Protein AF-0000000083400852 (afdb_homodimer)

Organism: Coprinellus micaceus (NCBI:txid71717)

Radius of gyration: 24.26 Å; Cα contacts (8 Å, |Δi|>4): 1581; chains: 2; bounding box: 55×66×62 Å

InterPro domains:
  IPR039254 Protein Rds1 [PTHR38705] (1-214)

Structure (mmCIF, N/CA/C/O backbone):
data_AF-0000000083400852-model_v1
#
loop_
_entity.id
_entity.type
_entity.pdbx_description
1 polymer 'Rds1 protein'
#
loop_
_atom_site.group_PDB
_atom_site.id
_atom_site.type_symbol
_atom_site.label_atom_id
_atom_site.label_alt_id
_atom_site.label_comp_id
_atom_site.label_asym_id
_atom_site.label_entity_id
_atom_site.label_seq_id
_atom_site.pdbx_PDB_ins_code
_atom_site.Cartn_x
_atom_site.Cartn_y
_atom_site.Cartn_z
_atom_site.occupancy
_atom_site.B_iso_or_equiv
_atom_site.auth_seq_id
_atom_site.auth_comp_id
_atom_site.auth_asym_id
_atom_site.auth_atom_id
_atom_site.pdbx_PDB_model_num
ATOM 1 N N . MET A 1 1 ? -23.281 14.523 10.625 1 62.12 1 MET A N 1
ATOM 2 C CA . MET A 1 1 ? -22.406 15.625 11.023 1 62.12 1 MET A CA 1
ATOM 3 C C . MET A 1 1 ? -22.344 16.688 9.938 1 62.12 1 MET A C 1
ATOM 5 O O . MET A 1 1 ? -22.406 16.375 8.75 1 62.12 1 MET A O 1
ATOM 9 N N . PRO A 1 2 ? -22.469 17.953 10.273 1 73.5 2 PRO A N 1
ATOM 10 C CA . PRO A 1 2 ? -22.688 18.984 9.258 1 73.5 2 PRO A CA 1
ATOM 11 C C . PRO A 1 2 ? -21.656 18.922 8.125 1 73.5 2 PRO A C 1
ATOM 13 O O . PRO A 1 2 ? -21.922 19.406 7.02 1 73.5 2 PRO A O 1
ATOM 16 N N . TYR A 1 3 ? -20.641 18.281 8.211 1 89.25 3 TYR A N 1
ATOM 17 C CA . TYR A 1 3 ? -19.609 18.281 7.168 1 89.25 3 TYR A CA 1
ATOM 18 C C . TYR A 1 3 ? -19.422 16.891 6.598 1 89.25 3 TYR A C 1
ATOM 20 O O . TYR A 1 3 ? -18.359 16.578 6.051 1 89.25 3 TYR A O 1
ATOM 28 N N . THR A 1 4 ? -20.422 16.047 6.719 1 90.31 4 THR A N 1
ATOM 29 C CA . THR A 1 4 ? -20.344 14.711 6.129 1 90.31 4 THR A CA 1
ATOM 30 C C . THR A 1 4 ? -21.391 14.531 5.039 1 90.31 4 THR A C 1
ATOM 32 O O . THR A 1 4 ? -22.578 14.43 5.332 1 90.31 4 THR A O 1
ATOM 35 N N . PRO A 1 5 ? -20.938 14.516 3.816 1 96 5 PRO A N 1
ATOM 36 C CA . PRO A 1 5 ? -21.875 14.297 2.711 1 96 5 PRO A CA 1
ATOM 37 C C . PRO A 1 5 ? -22.703 13.023 2.873 1 96 5 PRO A C 1
ATOM 39 O O . PRO A 1 5 ? -22.281 12.102 3.576 1 96 5 PRO A O 1
ATOM 42 N N . SER A 1 6 ? -23.938 12.977 2.201 1 96.56 6 SER A N 1
ATOM 43 C CA . SER A 1 6 ? -24.844 11.844 2.338 1 96.56 6 SER A CA 1
ATOM 44 C C . SER A 1 6 ? -24.266 10.594 1.684 1 96.56 6 SER A C 1
ATOM 46 O O . SER A 1 6 ? -23.609 10.672 0.642 1 96.56 6 SER A O 1
ATOM 48 N N . GLY A 1 7 ? -24.578 9.477 2.297 1 96.88 7 GLY A N 1
ATOM 49 C CA . GLY A 1 7 ? -24.078 8.188 1.854 1 96.88 7 GLY A CA 1
ATOM 50 C C . GLY A 1 7 ? -22.984 7.629 2.746 1 96.88 7 GLY A C 1
ATOM 51 O O . GLY A 1 7 ? -22.984 7.863 3.957 1 96.88 7 GLY A O 1
ATOM 52 N N . GLY A 1 8 ? -22.141 6.758 2.197 1 96.06 8 GLY A N 1
ATOM 53 C CA . GLY A 1 8 ? -21.078 6.141 2.971 1 96.06 8 GLY A CA 1
ATOM 54 C C . GLY A 1 8 ? -21.531 4.914 3.742 1 96.06 8 GLY A C 1
ATOM 55 O O . GLY A 1 8 ? -22.594 4.926 4.363 1 96.06 8 GLY A O 1
ATOM 56 N N . LEU A 1 9 ? -20.75 3.902 3.723 1 94.88 9 LEU A N 1
ATOM 57 C CA . LEU A 1 9 ? -21.016 2.67 4.453 1 94.88 9 LEU A CA 1
ATOM 58 C C . LEU A 1 9 ? -20.453 2.736 5.867 1 94.88 9 LEU A C 1
ATOM 60 O O . LEU A 1 9 ? -19.297 3.109 6.055 1 94.88 9 LEU A O 1
ATOM 64 N N . GLY A 1 10 ? -21.25 2.422 6.891 1 91.31 10 GLY A N 1
ATOM 65 C CA . GLY A 1 10 ? -20.781 2.289 8.258 1 91.31 10 GLY A CA 1
ATOM 66 C C . GLY A 1 10 ? -20.438 3.617 8.906 1 91.31 10 GLY A C 1
ATOM 67 O O . GLY A 1 10 ? -19.609 3.676 9.812 1 91.31 10 GLY A O 1
ATOM 68 N N . VAL A 1 11 ? -21.047 4.664 8.477 1 89.44 11 VAL A N 1
ATOM 69 C CA . VAL A 1 11 ? -20.688 5.977 9.008 1 89.44 11 VAL A CA 1
ATOM 70 C C . VAL A 1 11 ? -21.75 6.43 10.008 1 89.44 11 VAL A C 1
ATOM 72 O O . VAL A 1 11 ? -21.797 7.605 10.383 1 89.44 11 VAL A O 1
ATOM 75 N N . ASN A 1 12 ? -22.734 5.512 10.477 1 84.06 12 ASN A N 1
ATOM 76 C CA . ASN A 1 12 ? -23.859 5.879 11.336 1 84.06 12 ASN A CA 1
ATOM 77 C C . ASN A 1 12 ? -23.547 5.602 12.805 1 84.06 12 ASN A C 1
ATOM 79 O O . ASN A 1 12 ? -24.453 5.449 13.617 1 84.06 12 ASN A O 1
ATOM 83 N N . ASN A 1 13 ? -22.375 5.48 13.242 1 80.44 13 ASN A N 1
ATOM 84 C CA . ASN A 1 13 ? -21.906 5.371 14.625 1 80.44 13 ASN A CA 1
ATOM 85 C C . ASN A 1 13 ? -22.219 3.994 15.211 1 80.44 13 ASN A C 1
ATOM 87 O O . ASN A 1 13 ? -22.094 3.787 16.422 1 80.44 13 ASN A O 1
ATOM 91 N N . THR A 1 14 ? -22.766 3.105 14.398 1 86.94 14 THR A N 1
ATOM 92 C CA . THR A 1 14 ? -22.875 1.734 14.883 1 86.94 14 THR A CA 1
ATOM 93 C C . THR A 1 14 ? -21.5 1.152 15.18 1 86.94 14 THR A C 1
ATOM 95 O O . THR A 1 14 ? -20.594 1.237 14.344 1 86.94 14 THR A O 1
ATOM 98 N N . PRO A 1 15 ? -21.359 0.653 16.359 1 91.75 15 PRO A N 1
ATOM 99 C CA . PRO A 1 15 ? -20.047 0.092 16.688 1 91.75 15 PRO A CA 1
ATOM 100 C C . PRO A 1 15 ? -19.609 -0.997 15.703 1 91.75 15 PRO A C 1
ATOM 102 O O . PRO A 1 15 ? -20.375 -1.935 15.445 1 91.75 15 PRO A O 1
ATOM 105 N N . PRO A 1 16 ? -18.484 -0.812 15.25 1 95.25 16 PRO A N 1
ATOM 106 C CA . PRO A 1 16 ? -18.062 -1.804 14.266 1 95.25 16 PRO A CA 1
ATOM 107 C C . PRO A 1 16 ? -17.75 -3.166 14.883 1 95.25 16 PRO A C 1
ATOM 109 O O . PRO A 1 16 ? -17.297 -3.236 16.031 1 95.25 16 PRO A O 1
ATOM 112 N N . GLN A 1 17 ? -18.031 -4.184 14.172 1 95.62 17 GLN A N 1
ATOM 113 C CA . GLN A 1 17 ? -17.594 -5.543 14.477 1 95.62 17 GLN A CA 1
ATOM 114 C C . GLN A 1 17 ? -16.531 -6.012 13.492 1 95.62 17 GLN A C 1
ATOM 116 O O . GLN A 1 17 ? -16.766 -6.047 12.281 1 95.62 17 GLN A O 1
ATOM 121 N N . TYR A 1 18 ? -15.414 -6.383 14.062 1 97.75 18 TYR A N 1
ATOM 122 C CA . TYR A 1 18 ? -14.297 -6.793 13.227 1 97.75 18 TYR A CA 1
ATOM 123 C C . TYR A 1 18 ? -14.234 -8.312 13.102 1 97.75 18 TYR A C 1
ATOM 125 O O . TYR A 1 18 ? -13.266 -8.938 13.547 1 97.75 18 TYR A O 1
ATOM 133 N N . ILE A 1 19 ? -15.273 -8.875 12.562 1 98.62 19 ILE A N 1
ATOM 134 C CA . ILE A 1 19 ? -15.406 -10.32 12.398 1 98.62 19 ILE A CA 1
ATOM 135 C C . ILE A 1 19 ? -15.906 -10.633 10.984 1 98.62 19 ILE A C 1
ATOM 137 O O . ILE A 1 19 ? -16.453 -9.758 10.312 1 98.62 19 ILE A O 1
ATOM 141 N N . PRO A 1 20 ? -15.656 -11.906 10.523 1 98.69 20 PRO A N 1
ATOM 142 C CA . PRO A 1 20 ? -16.297 -12.289 9.266 1 98.69 20 PRO A CA 1
ATOM 143 C C . PRO A 1 20 ? -17.828 -12.281 9.359 1 98.69 20 PRO A C 1
ATOM 145 O O . PRO A 1 20 ? -18.391 -12.734 10.359 1 98.69 20 PRO A O 1
ATOM 148 N N . LEU A 1 21 ? -18.5 -11.805 8.336 1 98.5 21 LEU A N 1
ATOM 149 C CA . LEU A 1 21 ? -19.953 -11.727 8.328 1 98.5 21 LEU A CA 1
ATOM 150 C C . LEU A 1 21 ? -20.547 -12.75 7.359 1 98.5 21 LEU A C 1
ATOM 152 O O . LEU A 1 21 ? -21.766 -12.844 7.211 1 98.5 21 LEU A O 1
ATOM 156 N N . SER A 1 22 ? -19.719 -13.508 6.641 1 98.56 22 SER A N 1
ATOM 157 C CA . SER A 1 22 ? -20.125 -14.531 5.688 1 98.56 22 SER A CA 1
ATOM 158 C C . SER A 1 22 ? -19.047 -15.602 5.531 1 98.56 22 SER A C 1
ATOM 160 O O . SER A 1 22 ? -17.938 -15.453 6.051 1 98.56 22 SER A O 1
ATOM 162 N N . ASP A 1 23 ? -19.359 -16.672 4.859 1 98.25 23 ASP A N 1
ATOM 163 C CA . ASP A 1 23 ? -18.359 -17.688 4.523 1 98.25 23 ASP A CA 1
ATOM 164 C C . ASP A 1 23 ? -17.297 -17.125 3.58 1 98.25 23 ASP A C 1
ATOM 166 O O . ASP A 1 23 ? -16.125 -17.516 3.65 1 98.25 23 ASP A O 1
ATOM 170 N N . PHE A 1 24 ? -17.734 -16.25 2.709 1 98.38 24 PHE A N 1
ATOM 171 C CA . PHE A 1 24 ? -16.812 -15.562 1.823 1 98.38 24 PHE A CA 1
ATOM 172 C C . PHE A 1 24 ? -15.75 -14.805 2.625 1 98.38 24 PHE A C 1
ATOM 174 O O . PHE A 1 24 ? -14.555 -14.906 2.34 1 98.38 24 PHE A O 1
ATOM 181 N N . ASP A 1 25 ? -16.234 -14.086 3.631 1 98.81 25 ASP A N 1
ATOM 182 C CA . ASP A 1 25 ? -15.312 -13.344 4.496 1 98.81 25 ASP A CA 1
ATOM 183 C C . ASP A 1 25 ? -14.312 -14.281 5.164 1 98.81 25 ASP A C 1
ATOM 185 O O . ASP A 1 25 ? -13.102 -14.062 5.09 1 98.81 25 ASP A O 1
ATOM 189 N N . PHE A 1 26 ? -14.859 -15.305 5.773 1 98.88 26 PHE A N 1
ATOM 190 C CA . PHE A 1 26 ? -14.016 -16.219 6.543 1 98.88 26 PHE A CA 1
ATOM 191 C C . PHE A 1 26 ? -12.953 -16.844 5.656 1 98.88 26 PHE A C 1
ATOM 193 O O . PHE A 1 26 ? -11.766 -16.844 6 1 98.88 26 PHE A O 1
ATOM 200 N N . GLN A 1 27 ? -13.336 -17.344 4.508 1 98.69 27 GLN A N 1
ATOM 201 C CA . GLN A 1 27 ? -12.422 -18.062 3.625 1 98.69 27 GLN A CA 1
ATOM 202 C C . GLN A 1 27 ? -11.383 -17.109 3.021 1 98.69 27 GLN A C 1
ATOM 204 O O . GLN A 1 27 ? -10.227 -17.5 2.828 1 98.69 27 GLN A O 1
ATOM 209 N N . SER A 1 28 ? -11.766 -15.883 2.693 1 98.88 28 SER A N 1
ATOM 210 C CA . SER A 1 28 ? -10.812 -14.906 2.172 1 98.88 28 SER A CA 1
ATOM 211 C C . SER A 1 28 ? -9.773 -14.539 3.219 1 98.88 28 SER A C 1
ATOM 213 O O . SER A 1 28 ? -8.578 -14.508 2.928 1 98.88 28 SER A O 1
ATOM 215 N N . LEU A 1 29 ? -10.227 -14.312 4.449 1 98.94 29 LEU A N 1
ATOM 216 C CA . LEU A 1 29 ? -9.328 -13.93 5.535 1 98.94 29 LEU A CA 1
ATOM 217 C C . LEU A 1 29 ? -8.445 -15.109 5.945 1 98.94 29 LEU A C 1
ATOM 219 O O . LEU A 1 29 ? -7.277 -14.922 6.281 1 98.94 29 LEU A O 1
ATOM 223 N N . ASN A 1 30 ? -8.984 -16.281 5.918 1 98.88 30 ASN A N 1
ATOM 224 C CA . ASN A 1 30 ? -8.18 -17.469 6.223 1 98.88 30 ASN A CA 1
ATOM 225 C C . ASN A 1 30 ? -7.074 -17.672 5.191 1 98.88 30 ASN A C 1
ATOM 227 O O . ASN A 1 30 ? -5.957 -18.062 5.543 1 98.88 30 ASN A O 1
ATOM 231 N N . LEU A 1 31 ? -7.406 -17.469 3.928 1 98.81 31 LEU A N 1
ATOM 232 C CA . LEU A 1 31 ? -6.383 -17.531 2.891 1 98.81 31 LEU A CA 1
ATOM 233 C C . LEU A 1 31 ? -5.297 -16.484 3.135 1 98.81 31 LEU A C 1
ATOM 235 O O . LEU A 1 31 ? -4.105 -16.781 3.027 1 98.81 31 LEU A O 1
ATOM 239 N N . ALA A 1 32 ? -5.707 -15.242 3.461 1 98.88 32 ALA A N 1
ATOM 240 C CA . ALA A 1 32 ? -4.758 -14.172 3.773 1 98.88 32 ALA A CA 1
ATOM 241 C C . ALA A 1 32 ? -3.873 -14.555 4.957 1 98.88 32 ALA A C 1
ATOM 243 O O . ALA A 1 32 ? -2.68 -14.242 4.977 1 98.88 32 ALA A O 1
ATOM 244 N N . LEU A 1 33 ? -4.469 -15.219 5.945 1 98.94 33 LEU A N 1
ATOM 245 C CA . LEU A 1 33 ? -3.709 -15.641 7.121 1 98.94 33 LEU A CA 1
ATOM 246 C C . LEU A 1 33 ? -2.627 -16.641 6.742 1 98.94 33 LEU A C 1
ATOM 248 O O . LEU A 1 33 ? -1.511 -16.594 7.258 1 98.94 33 LEU A O 1
ATOM 252 N N . ASN A 1 34 ? -2.951 -17.594 5.844 1 98.88 34 ASN A N 1
ATOM 253 C CA . ASN A 1 34 ? -1.931 -18.5 5.34 1 98.88 34 ASN A CA 1
ATOM 254 C C . ASN A 1 34 ? -0.786 -17.75 4.668 1 98.88 34 ASN A C 1
ATOM 256 O O . ASN A 1 34 ? 0.377 -18.141 4.797 1 98.88 34 ASN A O 1
ATOM 260 N N . GLN A 1 35 ? -1.121 -16.703 3.938 1 98.88 35 GLN A N 1
ATOM 261 C CA . GLN A 1 35 ? -0.104 -15.875 3.309 1 98.88 35 GLN A CA 1
ATOM 262 C C . GLN A 1 35 ? 0.811 -15.242 4.352 1 98.88 35 GLN A C 1
ATOM 264 O O . GLN A 1 35 ? 2.029 -15.188 4.168 1 98.88 35 GLN A O 1
ATOM 269 N N . GLU A 1 36 ? 0.218 -14.727 5.461 1 98.88 36 GLU A N 1
ATOM 270 C CA . GLU A 1 36 ? 1.025 -14.133 6.52 1 98.88 36 GLU A CA 1
ATOM 271 C C . GLU A 1 36 ? 1.993 -15.148 7.117 1 98.88 36 GLU A C 1
ATOM 273 O O . GLU A 1 36 ? 3.16 -14.836 7.359 1 98.88 36 GLU A O 1
ATOM 278 N N . TRP A 1 37 ? 1.5 -16.312 7.363 1 98.94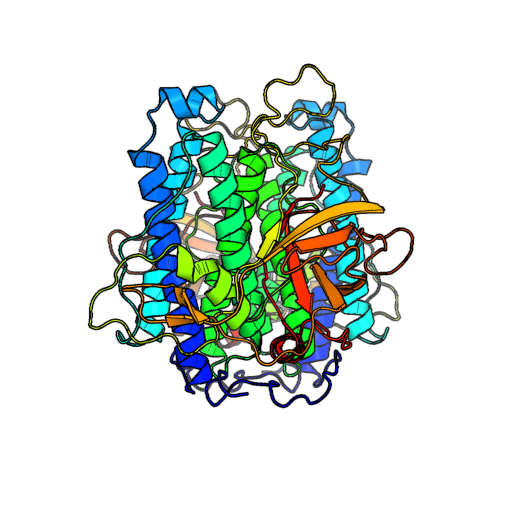 37 TRP A N 1
ATOM 279 C CA . TRP A 1 37 ? 2.309 -17.344 8.008 1 98.94 37 TRP A CA 1
ATOM 280 C C . TRP A 1 37 ? 3.484 -17.75 7.125 1 98.94 37 TRP A C 1
ATOM 282 O O . TRP A 1 37 ? 4.605 -17.906 7.613 1 98.94 37 TRP A O 1
ATOM 292 N N . ILE A 1 38 ? 3.25 -17.906 5.848 1 98.94 38 ILE A N 1
ATOM 293 C CA . ILE A 1 38 ? 4.367 -18.344 5.016 1 98.94 38 ILE A CA 1
ATOM 294 C C . ILE A 1 38 ? 5.383 -17.219 4.883 1 98.94 38 ILE A C 1
ATOM 296 O O . ILE A 1 38 ? 6.59 -17.469 4.816 1 98.94 38 ILE A O 1
ATOM 300 N N . GLU A 1 39 ? 4.953 -15.961 4.812 1 98.94 39 GLU A N 1
ATOM 301 C CA . GLU A 1 39 ? 5.895 -14.852 4.758 1 98.94 39 GLU A CA 1
ATOM 302 C C . GLU A 1 39 ? 6.75 -14.789 6.02 1 98.94 39 GLU A C 1
ATOM 304 O O . GLU A 1 39 ? 7.961 -14.555 5.945 1 98.94 39 GLU A O 1
ATOM 309 N N . LEU A 1 40 ? 6.094 -14.969 7.16 1 98.94 40 LEU A N 1
ATOM 310 C CA . LEU A 1 40 ? 6.844 -15.047 8.406 1 98.94 40 LEU A CA 1
ATOM 311 C C . LEU A 1 40 ? 7.91 -16.125 8.336 1 98.94 40 LEU A C 1
ATOM 313 O O . LEU A 1 40 ? 9.078 -15.883 8.648 1 98.94 40 LEU A O 1
ATOM 317 N N . ASP A 1 41 ? 7.512 -17.297 7.926 1 98.94 41 ASP A N 1
ATOM 318 C CA . ASP A 1 41 ? 8.438 -18.422 7.828 1 98.94 41 ASP A CA 1
ATOM 319 C C . ASP A 1 41 ? 9.555 -18.141 6.832 1 98.94 41 ASP A C 1
ATOM 321 O O . ASP A 1 41 ? 10.734 -18.359 7.125 1 98.94 41 ASP A O 1
ATOM 325 N N . LEU A 1 42 ? 9.211 -17.672 5.668 1 98.94 42 LEU A N 1
ATOM 326 C CA . LEU A 1 42 ? 10.133 -17.422 4.566 1 98.94 42 LEU A CA 1
ATOM 327 C C . LEU A 1 42 ? 11.211 -16.422 4.977 1 98.94 42 LEU A C 1
ATOM 329 O O . LEU A 1 42 ? 12.391 -16.625 4.715 1 98.94 42 LEU A O 1
ATOM 333 N N . PHE A 1 43 ? 10.836 -15.273 5.57 1 98.94 43 PHE A N 1
ATOM 334 C CA . PHE A 1 43 ? 11.789 -14.234 5.965 1 98.94 43 PHE A CA 1
ATOM 335 C C . PHE A 1 43 ? 12.758 -14.766 7.012 1 98.94 43 PHE A C 1
ATOM 337 O O . PHE A 1 43 ? 13.969 -14.562 6.902 1 98.94 43 PHE A O 1
ATOM 344 N N . ASN A 1 44 ? 12.211 -15.477 7.996 1 98.88 44 ASN A N 1
ATOM 345 C CA . ASN A 1 44 ? 13.078 -16.078 9 1 98.88 44 ASN A CA 1
ATOM 346 C C . ASN A 1 44 ? 13.977 -17.156 8.398 1 98.88 44 ASN A C 1
ATOM 348 O O . ASN A 1 44 ? 15.141 -17.281 8.766 1 98.88 44 ASN A O 1
ATOM 352 N N . TYR A 1 45 ? 13.398 -17.969 7.508 1 98.75 45 TYR A N 1
ATOM 353 C CA . TYR A 1 45 ? 14.141 -19.031 6.855 1 98.75 45 TYR A CA 1
ATOM 354 C C . TYR A 1 45 ? 15.367 -18.5 6.133 1 98.75 45 TYR A C 1
ATOM 356 O O . TYR A 1 45 ? 16.469 -19.031 6.289 1 98.75 45 TYR A O 1
ATOM 364 N N . GLY A 1 46 ? 15.18 -17.438 5.297 1 98.81 46 GLY A N 1
ATOM 365 C CA . GLY A 1 46 ? 16.297 -16.859 4.574 1 98.81 46 GLY A CA 1
ATOM 366 C C . GLY A 1 46 ? 17.406 -16.359 5.488 1 98.81 46 GLY A C 1
ATOM 367 O O . GLY A 1 46 ? 18.578 -16.594 5.23 1 98.81 46 GLY A O 1
ATOM 368 N N . LEU A 1 47 ? 17.031 -15.695 6.578 1 98.81 47 LEU A N 1
ATOM 369 C CA . LEU A 1 47 ? 17.984 -15.125 7.523 1 98.81 47 LEU A CA 1
ATOM 370 C C . LEU A 1 47 ? 18.766 -16.234 8.234 1 98.81 47 LEU A C 1
ATOM 372 O O . LEU A 1 47 ? 19.938 -16.047 8.586 1 98.81 47 LEU A O 1
ATOM 376 N N . ALA A 1 48 ? 18.125 -17.359 8.516 1 98.62 48 ALA A N 1
ATOM 377 C CA . ALA A 1 48 ? 18.766 -18.469 9.203 1 98.62 48 ALA A CA 1
ATOM 378 C C . ALA A 1 48 ? 19.609 -19.297 8.242 1 98.62 48 ALA A C 1
ATOM 380 O O . ALA A 1 48 ? 20.672 -19.812 8.625 1 98.62 48 ALA A O 1
ATOM 381 N N . ARG A 1 49 ? 19.203 -19.453 7.043 1 98.5 49 ARG A N 1
ATOM 382 C CA . ARG A 1 49 ? 19.797 -20.359 6.062 1 98.5 49 ARG A CA 1
ATOM 383 C C . ARG A 1 49 ? 21.125 -19.812 5.539 1 98.5 49 ARG A C 1
ATOM 385 O O . ARG A 1 49 ? 22.062 -20.578 5.281 1 98.5 49 ARG A O 1
ATOM 392 N N . PHE A 1 50 ? 21.25 -18.578 5.289 1 98.81 50 PHE A N 1
ATOM 393 C CA . PHE A 1 50 ? 22.406 -17.984 4.633 1 98.81 50 PHE A CA 1
ATOM 394 C C . PHE A 1 50 ? 23.281 -17.234 5.637 1 98.81 50 PHE A C 1
ATOM 396 O O . PHE A 1 50 ? 22.766 -16.625 6.574 1 98.81 50 PHE A O 1
ATOM 403 N N . SER A 1 51 ? 24.562 -17.281 5.449 1 98.69 51 SER A N 1
ATOM 404 C CA . SER A 1 51 ? 25.516 -16.609 6.328 1 98.69 51 SER A CA 1
ATOM 405 C C . SER A 1 51 ? 25.578 -15.109 6.043 1 98.69 51 SER A C 1
ATOM 407 O O . SER A 1 51 ? 25.094 -14.648 5.004 1 98.69 51 SER A O 1
ATOM 409 N N . VAL A 1 52 ? 26.188 -14.352 6.992 1 98.62 52 VAL A N 1
ATOM 410 C CA . VAL A 1 52 ? 26.438 -12.93 6.809 1 98.62 52 VAL A CA 1
ATOM 411 C C . VAL A 1 52 ? 27.25 -12.703 5.531 1 98.62 52 VAL A C 1
ATOM 413 O O . VAL A 1 52 ? 26.969 -11.781 4.762 1 98.62 52 VAL A O 1
ATOM 416 N N . GLN A 1 53 ? 28.219 -13.586 5.27 1 98.5 53 GLN A N 1
ATOM 417 C CA . GLN A 1 53 ? 29.062 -13.477 4.09 1 98.5 53 GLN A CA 1
ATOM 418 C C . GLN A 1 53 ? 28.25 -13.672 2.811 1 98.5 53 GLN A C 1
ATOM 420 O O . GLN A 1 53 ? 28.516 -13.016 1.799 1 98.5 53 GLN A O 1
ATOM 425 N N . ASP A 1 54 ? 27.281 -14.617 2.822 1 98.5 54 ASP A N 1
ATOM 426 C CA . ASP A 1 54 ? 26.406 -14.82 1.673 1 98.5 54 ASP A CA 1
ATOM 427 C C . ASP A 1 54 ? 25.625 -13.555 1.34 1 98.5 54 ASP A C 1
ATOM 429 O O . ASP A 1 54 ? 25.516 -13.172 0.173 1 98.5 54 ASP A O 1
ATOM 433 N N . PHE A 1 55 ? 25.062 -12.914 2.375 1 98.69 55 PHE A N 1
ATOM 434 C CA . PHE A 1 55 ? 24.312 -11.68 2.188 1 98.69 55 PHE A CA 1
ATOM 435 C C . PHE A 1 55 ? 25.203 -10.562 1.665 1 98.69 55 PHE A C 1
ATOM 437 O O . PHE A 1 55 ? 24.828 -9.836 0.749 1 98.69 55 PHE A O 1
ATOM 444 N N . GLU A 1 56 ? 26.391 -10.414 2.242 1 98.06 56 GLU A N 1
ATOM 445 C CA . GLU A 1 56 ? 27.312 -9.367 1.821 1 98.06 56 GLU A CA 1
ATOM 446 C C . GLU A 1 56 ? 27.766 -9.57 0.377 1 98.06 56 GLU A C 1
ATOM 448 O O . GLU A 1 56 ? 27.938 -8.609 -0.368 1 98.06 56 GLU A O 1
ATOM 453 N N . ALA A 1 57 ? 27.938 -10.852 0.028 1 95.69 57 ALA A N 1
ATOM 454 C CA . ALA A 1 57 ? 28.312 -11.164 -1.349 1 95.69 57 ALA A CA 1
ATOM 455 C C . ALA A 1 57 ? 27.219 -10.75 -2.322 1 95.69 57 ALA A C 1
ATOM 457 O O . ALA A 1 57 ? 27.484 -10.438 -3.48 1 95.69 57 ALA A O 1
ATOM 458 N N . ALA A 1 58 ? 25.984 -10.742 -1.852 1 96.38 58 ALA A N 1
ATOM 459 C CA . ALA A 1 58 ? 24.844 -10.32 -2.664 1 96.38 58 ALA A CA 1
ATOM 460 C C . ALA A 1 58 ? 24.625 -8.812 -2.564 1 96.38 58 ALA A C 1
ATOM 462 O O . ALA A 1 58 ? 23.672 -8.281 -3.133 1 96.38 58 ALA A O 1
ATOM 463 N N . GLY A 1 59 ? 25.453 -8.156 -1.794 1 96.38 59 GLY A N 1
ATOM 464 C CA . GLY A 1 59 ? 25.375 -6.707 -1.67 1 96.38 59 GLY A CA 1
ATOM 465 C C . GLY A 1 59 ? 24.438 -6.25 -0.572 1 96.38 59 GLY A C 1
ATOM 466 O O . GLY A 1 59 ? 24.016 -5.094 -0.555 1 96.38 59 GLY A O 1
ATOM 467 N N . LEU A 1 60 ? 24.078 -7.094 0.325 1 98.25 60 LEU A N 1
ATOM 468 C CA . LEU A 1 60 ? 23.156 -6.777 1.409 1 98.25 60 LEU A CA 1
ATOM 469 C C . LEU A 1 60 ? 23.875 -6.773 2.752 1 98.25 60 LEU A C 1
ATOM 471 O O . LEU A 1 60 ? 24.406 -7.797 3.176 1 98.25 60 LEU A O 1
ATOM 475 N N . ASN A 1 61 ? 23.906 -5.625 3.387 1 97.12 61 ASN A N 1
ATOM 476 C CA . ASN A 1 61 ? 24.672 -5.449 4.617 1 97.12 61 ASN A CA 1
ATOM 477 C C . ASN A 1 61 ? 23.812 -5.734 5.852 1 97.12 61 ASN A C 1
ATOM 479 O O . ASN A 1 61 ? 22.719 -6.293 5.742 1 97.12 61 ASN A O 1
ATOM 483 N N . ALA A 1 62 ? 24.328 -5.414 7.027 1 96.88 62 ALA A N 1
ATOM 484 C CA . ALA A 1 62 ? 23.672 -5.73 8.297 1 96.88 62 ALA A CA 1
ATOM 485 C C . ALA A 1 62 ? 22.328 -5.016 8.414 1 96.88 62 ALA A C 1
ATOM 487 O O . ALA A 1 62 ? 21.359 -5.574 8.945 1 96.88 62 ALA A O 1
ATOM 488 N N . GLU A 1 63 ? 22.219 -3.764 7.977 1 96.38 63 GLU A N 1
ATOM 489 C CA . GLU A 1 63 ? 20.969 -3.02 8.039 1 96.38 63 GLU A CA 1
ATOM 490 C C . GLU A 1 63 ? 19.891 -3.66 7.16 1 96.38 63 GLU A C 1
ATOM 492 O O . GLU A 1 63 ? 18.719 -3.678 7.52 1 96.38 63 GLU A O 1
ATOM 497 N N . ASP A 1 64 ? 20.344 -4.152 6.02 1 98.31 64 ASP A N 1
ATOM 498 C CA . ASP A 1 64 ? 19.422 -4.828 5.121 1 98.31 64 ASP A CA 1
ATOM 499 C C . ASP A 1 64 ? 18.875 -6.105 5.754 1 98.31 64 ASP A C 1
ATOM 501 O O . ASP A 1 64 ? 17.672 -6.387 5.664 1 98.31 64 ASP A O 1
ATOM 505 N N . ARG A 1 65 ? 19.734 -6.898 6.355 1 98.69 65 ARG A N 1
ATOM 506 C CA . ARG A 1 65 ? 19.281 -8.102 7.051 1 98.69 65 ARG A CA 1
ATOM 507 C C . ARG A 1 65 ? 18.312 -7.754 8.172 1 98.69 65 ARG A C 1
ATOM 509 O O . ARG A 1 65 ? 17.312 -8.461 8.391 1 98.69 65 ARG A O 1
ATOM 516 N N . TYR A 1 66 ? 18.594 -6.652 8.867 1 97.88 66 TYR A N 1
ATOM 517 C CA . TYR A 1 66 ? 17.672 -6.227 9.922 1 97.88 66 TYR A CA 1
ATOM 518 C C . TYR A 1 66 ? 16.312 -5.859 9.344 1 97.88 66 TYR A C 1
ATOM 520 O O . TYR A 1 66 ? 15.281 -6.109 9.969 1 97.88 66 TYR A O 1
ATOM 528 N N . LEU A 1 67 ? 16.344 -5.188 8.227 1 98.44 67 LEU A N 1
ATOM 529 C CA . LEU A 1 67 ? 15.094 -4.832 7.582 1 98.44 67 LEU A CA 1
ATOM 530 C C . LEU A 1 67 ? 14.258 -6.078 7.301 1 98.44 67 LEU A C 1
ATOM 532 O O . LEU A 1 67 ? 13.039 -6.07 7.5 1 98.44 67 LEU A O 1
ATOM 536 N N . ILE A 1 68 ? 14.836 -7.172 6.812 1 98.88 68 ILE A N 1
ATOM 537 C CA . ILE A 1 68 ? 14.133 -8.43 6.582 1 98.88 68 ILE A CA 1
ATOM 538 C C . ILE A 1 68 ? 13.578 -8.961 7.906 1 98.88 68 ILE A C 1
ATOM 540 O O . ILE A 1 68 ? 12.438 -9.422 7.969 1 98.88 68 ILE A O 1
ATOM 544 N N . GLN A 1 69 ? 14.391 -8.922 8.953 1 98.69 69 GLN A N 1
ATOM 545 C CA . GLN A 1 69 ? 13.93 -9.336 10.273 1 98.69 69 GLN A CA 1
ATOM 546 C C . GLN A 1 69 ? 12.711 -8.523 10.711 1 98.69 69 GLN A C 1
ATOM 548 O O . GLN A 1 69 ? 11.758 -9.078 11.258 1 98.69 69 GLN A O 1
ATOM 553 N N . PHE A 1 70 ? 12.773 -7.211 10.5 1 98.12 70 PHE A N 1
ATOM 554 C CA . PHE A 1 70 ? 11.656 -6.352 10.867 1 98.12 70 PHE A CA 1
ATOM 555 C C . PHE A 1 70 ? 10.406 -6.727 10.086 1 98.12 70 PHE A C 1
ATOM 557 O O . PHE A 1 70 ? 9.297 -6.688 10.617 1 98.12 70 PHE A O 1
ATOM 564 N N . MET A 1 71 ? 10.539 -7.062 8.805 1 98.88 71 MET A N 1
ATOM 565 C CA . MET A 1 71 ? 9.406 -7.516 8.008 1 98.88 71 MET A CA 1
ATOM 566 C C . MET A 1 71 ? 8.805 -8.789 8.594 1 98.88 71 MET A C 1
ATOM 568 O O . MET A 1 71 ? 7.582 -8.977 8.562 1 98.88 71 MET A O 1
ATOM 572 N N . ALA A 1 72 ? 9.672 -9.68 9.086 1 98.88 72 ALA A N 1
ATOM 573 C CA . ALA A 1 72 ? 9.156 -10.859 9.773 1 98.88 72 ALA A CA 1
ATOM 574 C C . ALA A 1 72 ? 8.305 -10.469 10.984 1 98.88 72 ALA A C 1
ATOM 576 O O . ALA A 1 72 ? 7.258 -11.062 11.234 1 98.88 72 ALA A O 1
ATOM 577 N N . GLU A 1 73 ? 8.75 -9.508 11.727 1 98.62 73 GLU A N 1
ATOM 578 C CA . GLU A 1 73 ? 7.98 -9.023 12.867 1 98.62 73 GLU A CA 1
ATOM 579 C C . GLU A 1 73 ? 6.652 -8.43 12.422 1 98.62 73 GLU A C 1
ATOM 581 O O . GLU A 1 73 ? 5.629 -8.594 13.086 1 98.62 73 GLU A O 1
ATOM 586 N N . GLN A 1 74 ? 6.68 -7.727 11.312 1 98.69 74 GLN A N 1
ATOM 587 C CA . GLN A 1 74 ? 5.43 -7.227 10.75 1 98.69 74 GLN A CA 1
ATOM 588 C C . GLN A 1 74 ? 4.457 -8.367 10.461 1 98.69 74 GLN A C 1
ATOM 590 O O . GLN A 1 74 ? 3.252 -8.227 10.688 1 98.69 74 GLN A O 1
ATOM 595 N N . GLU A 1 75 ? 4.961 -9.5 9.984 1 98.81 75 GLU A N 1
ATOM 596 C CA . GLU A 1 75 ? 4.102 -10.641 9.68 1 98.81 75 GLU A CA 1
ATOM 597 C C . GLU A 1 75 ? 3.486 -11.227 10.945 1 98.81 75 GLU A C 1
ATOM 599 O O . GLU A 1 75 ? 2.359 -11.719 10.922 1 98.81 75 GLU A O 1
ATOM 604 N N . ILE A 1 76 ? 4.238 -11.195 12.047 1 98.69 76 ILE A N 1
ATOM 605 C CA . ILE A 1 76 ? 3.648 -11.578 13.328 1 98.69 76 ILE A CA 1
ATOM 606 C C . ILE A 1 76 ? 2.439 -10.695 13.625 1 98.69 76 ILE A C 1
ATOM 608 O O . ILE A 1 76 ? 1.374 -11.195 13.992 1 98.69 76 ILE A O 1
ATOM 612 N N . GLY A 1 77 ? 2.635 -9.398 13.477 1 98.69 77 GLY A N 1
ATOM 613 C CA . GLY A 1 77 ? 1.539 -8.469 13.688 1 98.69 77 GLY A CA 1
ATOM 614 C C . GLY A 1 77 ? 0.358 -8.719 12.766 1 98.69 77 GLY A C 1
ATOM 615 O O . GLY A 1 77 ? -0.792 -8.711 13.211 1 98.69 77 GLY A O 1
ATOM 616 N N . HIS A 1 78 ? 0.605 -8.93 11.477 1 98.88 78 HIS A N 1
ATOM 617 C CA . HIS A 1 78 ? -0.45 -9.156 10.5 1 98.88 78 HIS A CA 1
ATOM 618 C C . HIS A 1 78 ? -1.207 -10.445 10.781 1 98.88 78 HIS A C 1
ATOM 620 O O . HIS A 1 78 ? -2.438 -10.484 10.703 1 98.88 78 HIS A O 1
ATOM 626 N N . ALA A 1 79 ? -0.456 -11.516 11.109 1 98.75 79 ALA A N 1
ATOM 627 C CA . ALA A 1 79 ? -1.089 -12.781 11.461 1 98.75 79 ALA A CA 1
ATOM 628 C C . ALA A 1 79 ? -1.933 -12.648 12.719 1 98.75 79 ALA A C 1
ATOM 630 O O . ALA A 1 79 ? -3.021 -13.219 12.812 1 98.75 79 ALA A O 1
ATOM 631 N N . THR A 1 80 ? -1.405 -11.914 13.734 1 98.69 80 THR A N 1
ATOM 632 C CA . THR A 1 80 ? -2.162 -11.672 14.961 1 98.69 80 THR A CA 1
ATOM 633 C C . THR A 1 80 ? -3.473 -10.953 14.648 1 98.69 80 THR A C 1
ATOM 635 O O . THR A 1 80 ? -4.535 -11.352 15.141 1 98.69 80 THR A O 1
ATOM 638 N N . LEU A 1 81 ? -3.438 -9.922 13.844 1 98.75 81 LEU A N 1
ATOM 639 C CA . LEU A 1 81 ? -4.617 -9.156 13.461 1 98.75 81 LEU A CA 1
ATOM 640 C C . LEU A 1 81 ? -5.668 -10.062 12.828 1 98.75 81 LEU A C 1
ATOM 642 O O . LEU A 1 81 ? -6.832 -10.055 13.242 1 98.75 81 LEU A O 1
ATOM 646 N N . ILE A 1 82 ? -5.277 -10.812 11.82 1 98.94 82 ILE A N 1
ATOM 647 C CA . ILE A 1 82 ? -6.227 -11.641 11.078 1 98.94 82 ILE A CA 1
ATOM 648 C C . ILE A 1 82 ? -6.754 -12.75 11.977 1 98.94 82 ILE A C 1
ATOM 650 O O . ILE A 1 82 ? -7.941 -13.086 11.93 1 98.94 82 ILE A O 1
ATOM 654 N N . SER A 1 83 ? -5.871 -13.375 12.789 1 98.81 83 SER A N 1
ATOM 655 C CA . SER A 1 83 ? -6.309 -14.398 13.734 1 98.81 83 SER A CA 1
ATOM 656 C C . SER A 1 83 ? -7.371 -13.859 14.688 1 98.81 83 SER A C 1
ATOM 658 O O . SER A 1 83 ? -8.328 -14.555 15.016 1 98.81 83 SER A O 1
ATOM 660 N N . ASN A 1 84 ? -7.168 -12.625 15.18 1 98.62 84 ASN A N 1
ATOM 661 C CA . ASN A 1 84 ? -8.164 -11.984 16.031 1 98.62 84 ASN A CA 1
ATOM 662 C C . ASN A 1 84 ? -9.484 -11.781 15.297 1 98.62 84 ASN A C 1
ATOM 664 O O . ASN A 1 84 ? -10.555 -12.023 15.852 1 98.62 84 ASN A O 1
ATOM 668 N N . ILE A 1 85 ? -9.469 -11.336 14.062 1 98.88 85 ILE A N 1
ATOM 669 C CA . ILE A 1 85 ? -10.672 -11.156 13.266 1 98.88 85 ILE A CA 1
ATOM 670 C C . ILE A 1 85 ? -11.406 -12.484 13.117 1 98.88 85 ILE A C 1
ATOM 672 O O . ILE A 1 85 ? -12.633 -12.539 13.203 1 98.88 85 ILE A O 1
ATOM 676 N N . LEU A 1 86 ? -10.609 -13.555 12.922 1 98.88 86 LEU A N 1
ATOM 677 C CA . LEU A 1 86 ? -11.172 -14.883 12.695 1 98.88 86 LEU A CA 1
ATOM 678 C C . LEU A 1 86 ? -11.555 -15.547 14.016 1 98.88 86 LEU A C 1
ATOM 680 O O . LEU A 1 86 ? -12.008 -16.688 14.031 1 98.88 86 LEU A O 1
ATOM 684 N N . GLN A 1 87 ? -11.312 -14.891 15.125 1 97.69 87 GLN A N 1
ATOM 685 C CA . GLN A 1 87 ? -11.727 -15.305 16.453 1 97.69 87 GLN A CA 1
ATOM 686 C C . GLN A 1 87 ? -11.094 -16.641 16.844 1 97.69 87 GLN A C 1
ATOM 688 O O . GLN A 1 87 ? -11.758 -17.5 17.422 1 97.69 87 GLN A O 1
ATOM 693 N N . GLY A 1 88 ? -9.914 -16.812 16.375 1 95.75 88 GLY A N 1
ATOM 694 C CA . GLY A 1 88 ? -9.148 -17.984 16.766 1 95.75 88 GLY A CA 1
ATOM 695 C C . GLY A 1 88 ? -9.438 -19.203 15.906 1 95.75 88 GLY A C 1
ATOM 696 O O . GLY A 1 88 ? -8.898 -20.281 16.156 1 95.75 88 GLY A O 1
ATOM 697 N N . ARG A 1 89 ? -10.234 -19.047 14.906 1 97.81 89 ARG A N 1
ATOM 698 C CA . ARG A 1 89 ? -10.633 -20.188 14.094 1 97.81 89 ARG A CA 1
ATOM 699 C C . ARG A 1 89 ? -9.781 -20.297 12.828 1 97.81 89 ARG A C 1
ATOM 701 O O . ARG A 1 89 ? -10.016 -21.156 11.984 1 97.81 89 ARG A O 1
ATOM 708 N N . GLY A 1 90 ? -8.805 -19.375 12.695 1 98.5 90 GLY A N 1
ATOM 709 C CA . GLY A 1 90 ? -7.984 -19.344 11.5 1 98.5 90 GLY A CA 1
ATOM 710 C C . GLY A 1 90 ? -6.836 -20.328 11.531 1 98.5 90 GLY A C 1
ATOM 711 O O . GLY A 1 90 ? -6.629 -21.016 12.539 1 98.5 90 GLY A O 1
ATOM 712 N N . ALA A 1 91 ? -6.133 -20.391 10.445 1 98.31 91 ALA A N 1
ATOM 713 C CA . ALA A 1 91 ? -5.039 -21.344 10.25 1 98.31 91 ALA A CA 1
ATOM 714 C C . ALA A 1 91 ? -3.865 -21.016 11.164 1 98.31 91 ALA A C 1
ATOM 716 O O . ALA A 1 91 ? -3.611 -19.859 11.484 1 98.31 91 ALA A O 1
ATOM 717 N N . LYS A 1 92 ? -3.199 -22.031 11.594 1 98.19 92 LYS A N 1
ATOM 718 C CA . LYS A 1 92 ? -1.885 -21.922 12.219 1 98.19 92 LYS A CA 1
ATOM 719 C C . LYS A 1 92 ? -0.77 -22.141 11.195 1 98.19 92 LYS A C 1
ATOM 721 O O . LYS A 1 92 ? -1.034 -22.5 10.047 1 98.19 92 LYS A O 1
ATOM 726 N N . GLN A 1 93 ? 0.408 -21.844 11.609 1 98.19 93 GLN A N 1
ATOM 727 C CA . GLN A 1 93 ? 1.556 -21.953 10.711 1 98.19 93 GLN A CA 1
ATOM 728 C C . GLN A 1 93 ? 1.761 -23.391 10.25 1 98.19 93 GLN A C 1
ATOM 730 O O . GLN A 1 93 ? 1.63 -24.328 11.047 1 98.19 93 GLN A O 1
ATOM 735 N N . CYS A 1 94 ? 2.133 -23.594 9.039 1 98.31 94 CYS A N 1
ATOM 736 C CA . CYS A 1 94 ? 2.443 -24.875 8.43 1 98.31 94 CYS A CA 1
ATOM 737 C C . CYS A 1 94 ? 3.949 -25.094 8.32 1 98.31 94 CYS A C 1
ATOM 739 O O . CYS A 1 94 ? 4.727 -24.25 8.773 1 98.31 94 CYS A O 1
ATOM 741 N N . GLN A 1 95 ? 4.332 -26.281 7.883 1 98.44 95 GLN A N 1
ATOM 742 C CA . GLN A 1 95 ? 5.672 -26.516 7.355 1 98.44 95 GLN A CA 1
ATOM 743 C C . GLN A 1 95 ? 5.742 -26.188 5.867 1 98.44 95 GLN A C 1
ATOM 745 O O . GLN A 1 95 ? 4.809 -26.469 5.113 1 98.44 95 GLN A O 1
ATOM 750 N N . TYR A 1 96 ? 6.789 -25.531 5.52 1 98.56 96 TYR A N 1
ATOM 751 C CA . TYR A 1 96 ? 6.895 -25.016 4.156 1 98.56 96 TYR A CA 1
ATOM 752 C C . TYR A 1 96 ? 8.156 -25.531 3.477 1 98.56 96 TYR A C 1
ATOM 754 O O . TYR A 1 96 ? 9.078 -26.016 4.141 1 98.56 96 TYR A O 1
ATOM 762 N N . GLN A 1 97 ? 8.148 -25.469 2.189 1 97.56 97 GLN A N 1
ATOM 763 C CA . GLN A 1 97 ? 9.336 -25.797 1.401 1 97.56 97 GLN A CA 1
ATOM 764 C C . GLN A 1 97 ? 9.609 -24.734 0.349 1 97.56 97 GLN A C 1
ATOM 766 O O . GLN A 1 97 ? 8.68 -24.156 -0.22 1 97.56 97 GLN A O 1
ATOM 771 N N . TYR A 1 98 ? 10.875 -24.484 0.227 1 97.94 98 TYR A N 1
ATOM 772 C CA . TYR A 1 98 ? 11.336 -23.5 -0.749 1 97.94 98 TYR A CA 1
ATOM 773 C C . TYR A 1 98 ? 12.438 -24.062 -1.627 1 97.94 98 TYR A C 1
ATOM 775 O O . TYR A 1 98 ? 13.117 -25.031 -1.239 1 97.94 98 TYR A O 1
ATOM 783 N N . SER A 1 99 ? 12.578 -23.516 -2.848 1 95.19 99 SER A N 1
ATOM 784 C CA . SER A 1 99 ? 13.578 -24.031 -3.779 1 95.19 99 SER A CA 1
ATOM 785 C C . SER A 1 99 ? 14.5 -22.906 -4.258 1 95.19 99 SER A C 1
ATOM 787 O O . SER A 1 99 ? 14.32 -22.375 -5.352 1 95.19 99 SER A O 1
ATOM 789 N N . PHE A 1 100 ? 15.445 -22.469 -3.496 1 97.56 100 PHE A N 1
ATOM 790 C CA . PHE A 1 100 ? 16.516 -21.547 -3.844 1 97.56 100 PHE A CA 1
ATOM 791 C C . PHE A 1 100 ? 17.797 -21.922 -3.119 1 97.56 100 PHE A C 1
ATOM 793 O O . PHE A 1 100 ? 17.766 -22.531 -2.053 1 97.56 100 PHE A O 1
ATOM 800 N N . ALA A 1 101 ? 18.891 -21.5 -3.713 1 97.38 101 ALA A N 1
ATOM 801 C CA . ALA A 1 101 ? 20.188 -21.938 -3.197 1 97.38 101 ALA A CA 1
ATOM 802 C C . ALA A 1 101 ? 21.062 -20.75 -2.832 1 97.38 101 ALA A C 1
ATOM 804 O O . ALA A 1 101 ? 22.078 -20.906 -2.156 1 97.38 101 ALA A O 1
ATOM 805 N N . THR A 1 102 ? 20.766 -19.609 -3.283 1 97.88 102 THR A N 1
ATOM 806 C CA . THR A 1 102 ? 21.578 -18.422 -3.035 1 97.88 102 THR A CA 1
ATOM 807 C C . THR A 1 102 ? 20.734 -17.297 -2.451 1 97.88 102 THR A C 1
ATOM 809 O O . THR A 1 102 ? 19.5 -17.344 -2.52 1 97.88 102 THR A O 1
ATOM 812 N N . VAL A 1 103 ? 21.359 -16.281 -1.912 1 98.38 103 VAL A N 1
ATOM 813 C CA . VAL A 1 103 ? 20.672 -15.117 -1.364 1 98.38 103 VAL A CA 1
ATOM 814 C C . VAL A 1 103 ? 19.906 -14.398 -2.475 1 98.38 103 VAL A C 1
ATOM 816 O O . VAL A 1 103 ? 18.781 -13.961 -2.27 1 98.38 103 VAL A O 1
ATOM 819 N N . ARG A 1 104 ? 20.516 -14.281 -3.648 1 97.5 104 ARG A N 1
ATOM 820 C CA . ARG A 1 104 ? 19.828 -13.602 -4.746 1 97.5 104 ARG A CA 1
ATOM 821 C C . ARG A 1 104 ? 18.578 -14.352 -5.164 1 97.5 104 ARG A C 1
ATOM 823 O O . ARG A 1 104 ? 17.547 -13.742 -5.469 1 97.5 104 ARG A O 1
ATOM 830 N N . GLU A 1 105 ? 18.625 -15.656 -5.203 1 98 105 GLU A N 1
ATOM 831 C CA . GLU A 1 105 ? 17.438 -16.453 -5.516 1 98 105 GLU A CA 1
ATOM 832 C C . GLU A 1 105 ? 16.391 -16.328 -4.41 1 98 105 GLU A C 1
ATOM 834 O O . GLU A 1 105 ? 15.188 -16.312 -4.688 1 98 105 GLU A O 1
ATOM 839 N N . PHE A 1 106 ? 16.906 -16.328 -3.127 1 98.75 106 PHE A N 1
ATOM 840 C CA . PHE A 1 106 ? 16.031 -16.078 -1.988 1 98.75 106 PHE A CA 1
ATOM 841 C C . PHE A 1 106 ? 15.297 -14.758 -2.137 1 98.75 106 PHE A C 1
ATOM 843 O O . PHE A 1 106 ? 14.07 -14.695 -1.972 1 98.75 106 PHE A O 1
ATOM 850 N N . VAL A 1 107 ? 15.969 -13.664 -2.5 1 98.69 107 VAL A N 1
ATOM 851 C CA . VAL A 1 107 ? 15.406 -12.328 -2.666 1 98.69 107 VAL A CA 1
ATOM 852 C C . VAL A 1 107 ? 14.406 -12.328 -3.82 1 98.69 107 VAL A C 1
ATOM 854 O O . VAL A 1 107 ? 13.328 -11.742 -3.713 1 98.69 107 VAL A O 1
ATOM 857 N N . ASP A 1 108 ? 14.742 -13.008 -4.879 1 98 108 ASP A N 1
ATOM 858 C CA . ASP A 1 108 ? 13.844 -13.109 -6.02 1 98 108 ASP A CA 1
ATOM 859 C C . ASP A 1 108 ? 12.547 -13.82 -5.637 1 98 108 ASP A C 1
ATOM 861 O O . ASP A 1 108 ? 11.461 -13.391 -6.027 1 98 108 ASP A O 1
ATOM 865 N N . PHE A 1 109 ? 12.664 -14.906 -4.922 1 98.5 109 PHE A N 1
ATOM 866 C CA . PHE A 1 109 ? 11.484 -15.633 -4.473 1 98.5 109 PHE A CA 1
ATOM 867 C C . PHE A 1 109 ? 10.641 -14.773 -3.545 1 98.5 109 PHE A C 1
ATOM 869 O O . PHE A 1 109 ? 9.414 -14.758 -3.656 1 98.5 109 PHE A O 1
ATOM 876 N N . CYS A 1 110 ? 11.266 -14.008 -2.609 1 98.81 110 CYS A N 1
ATOM 877 C CA . CYS A 1 110 ? 10.555 -13.102 -1.713 1 98.81 110 CYS A CA 1
ATOM 878 C C . CYS A 1 110 ? 9.773 -12.055 -2.5 1 98.81 110 CYS A C 1
ATOM 880 O O . CYS A 1 110 ? 8.617 -11.766 -2.186 1 98.81 110 CYS A O 1
ATOM 882 N N . GLN A 1 111 ? 10.461 -11.492 -3.467 1 98.19 111 GLN A N 1
ATOM 883 C CA . GLN A 1 111 ? 9.836 -10.484 -4.309 1 98.19 111 GLN A CA 1
ATOM 884 C C . GLN A 1 111 ? 8.555 -11.023 -4.953 1 98.19 111 GLN A C 1
ATOM 886 O O . GLN A 1 111 ? 7.539 -10.328 -5 1 98.19 111 GLN A O 1
ATOM 891 N N . LYS A 1 112 ? 8.523 -12.234 -5.398 1 98.38 112 LYS A N 1
ATOM 892 C CA . LYS A 1 112 ? 7.387 -12.859 -6.074 1 98.38 112 LYS A CA 1
ATOM 893 C C . LYS A 1 112 ? 6.312 -13.266 -5.07 1 98.38 112 LYS A C 1
ATOM 895 O O . LYS A 1 112 ? 5.121 -13.039 -5.301 1 98.38 112 LYS A O 1
ATOM 900 N N . LEU A 1 113 ? 6.742 -13.898 -4.008 1 98.75 113 LEU A N 1
ATOM 901 C CA . LEU A 1 113 ? 5.789 -14.352 -3.002 1 98.75 113 LEU A CA 1
ATOM 902 C C . LEU A 1 113 ? 5.043 -13.172 -2.385 1 98.75 113 LEU A C 1
ATOM 904 O O . LEU A 1 113 ? 3.82 -13.227 -2.215 1 98.75 113 LEU A O 1
ATOM 908 N N . THR A 1 114 ? 5.754 -12.07 -2.051 1 98.75 114 THR A N 1
ATOM 909 C CA . THR A 1 114 ? 5.094 -10.898 -1.497 1 98.75 114 THR A CA 1
ATOM 910 C C . THR A 1 114 ? 4.188 -10.242 -2.537 1 98.75 114 THR A C 1
ATOM 912 O O . THR A 1 114 ? 3.166 -9.648 -2.189 1 98.75 114 THR A O 1
ATOM 915 N N . ARG A 1 115 ? 4.523 -10.414 -3.789 1 98.69 115 ARG A N 1
ATOM 916 C CA . ARG A 1 115 ? 3.699 -9.867 -4.863 1 98.69 115 ARG A CA 1
ATOM 917 C C . ARG A 1 115 ? 2.342 -10.555 -4.918 1 98.69 115 ARG A C 1
ATOM 919 O O . ARG A 1 115 ? 1.302 -9.898 -4.891 1 98.69 115 ARG A O 1
ATOM 926 N N . PHE A 1 116 ? 2.33 -11.875 -5.035 1 98.75 116 PHE A N 1
ATOM 927 C CA . PHE A 1 116 ? 1.016 -12.5 -5.141 1 98.75 116 PHE A CA 1
ATOM 928 C C . PHE A 1 116 ? 0.299 -12.477 -3.795 1 98.75 116 PHE A C 1
ATOM 930 O O . PHE A 1 116 ? -0.925 -12.609 -3.736 1 98.75 116 PHE A O 1
ATOM 937 N N . GLY A 1 117 ? 1.061 -12.25 -2.664 1 98.69 117 GLY A N 1
ATOM 938 C CA . GLY A 1 117 ? 0.408 -12.008 -1.387 1 98.69 117 GLY A CA 1
ATOM 939 C C . GLY A 1 117 ? -0.419 -10.734 -1.369 1 98.69 117 GLY A C 1
ATOM 940 O O . GLY A 1 117 ? -1.598 -10.758 -1.01 1 98.69 117 GLY A O 1
ATOM 941 N N . GLU A 1 118 ? 0.205 -9.602 -1.76 1 98.69 118 GLU A N 1
ATOM 942 C CA . GLU A 1 118 ? -0.535 -8.344 -1.75 1 98.69 118 GLU A CA 1
ATOM 943 C C . GLU A 1 118 ? -1.625 -8.336 -2.818 1 98.69 118 GLU A C 1
ATOM 945 O O . GLU A 1 118 ? -2.744 -7.883 -2.566 1 98.69 118 GLU A O 1
ATOM 950 N N . SER A 1 119 ? -1.328 -8.859 -3.996 1 98.81 119 SER A N 1
ATOM 951 C CA . SER A 1 119 ? -2.301 -8.883 -5.082 1 98.81 119 SER A CA 1
ATOM 952 C C . SER A 1 119 ? -3.527 -9.711 -4.707 1 98.81 119 SER A C 1
ATOM 954 O O . SER A 1 119 ? -4.648 -9.383 -5.102 1 98.81 119 SER A O 1
ATOM 956 N N . GLY A 1 120 ? -3.24 -10.836 -4.051 1 98.81 120 GLY A N 1
ATOM 957 C CA . GLY A 1 120 ? -4.352 -11.656 -3.594 1 98.81 120 GLY A CA 1
ATOM 958 C C . GLY A 1 120 ? -5.34 -10.898 -2.729 1 98.81 120 GLY A C 1
ATOM 959 O O . GLY A 1 120 ? -6.551 -11.055 -2.879 1 98.81 120 GLY A O 1
ATOM 960 N N . VAL A 1 121 ? -4.828 -10.086 -1.832 1 98.88 121 VAL A N 1
ATOM 961 C CA . VAL A 1 121 ? -5.688 -9.297 -0.947 1 98.88 121 VAL A CA 1
ATOM 962 C C . VAL A 1 121 ? -6.363 -8.18 -1.737 1 98.88 121 VAL A C 1
ATOM 964 O O . VAL A 1 121 ? -7.555 -7.918 -1.557 1 98.88 121 VAL A O 1
ATOM 967 N N . TYR A 1 122 ? -5.617 -7.531 -2.695 1 98.75 122 TYR A N 1
ATOM 968 C CA . TYR A 1 122 ? -6.203 -6.48 -3.518 1 98.75 122 TYR A CA 1
ATOM 969 C C . TYR A 1 122 ? -7.434 -6.988 -4.258 1 98.75 122 TYR A C 1
ATOM 971 O O . TYR A 1 122 ? -8.375 -6.227 -4.5 1 98.75 122 TYR A O 1
ATOM 979 N N . GLY A 1 123 ? -7.43 -8.242 -4.574 1 98.38 123 GLY A N 1
ATOM 980 C CA . GLY A 1 123 ? -8.477 -8.812 -5.41 1 98.38 123 GLY A CA 1
ATOM 981 C C . GLY A 1 123 ? -9.789 -9.008 -4.668 1 98.38 123 GLY A C 1
ATOM 982 O O . GLY A 1 123 ? -10.852 -9.047 -5.281 1 98.38 123 GLY A O 1
ATOM 983 N N . PHE A 1 124 ? -9.703 -9.148 -3.342 1 98.5 124 PHE A N 1
ATOM 984 C CA . PHE A 1 124 ? -10.961 -9.5 -2.686 1 98.5 124 PHE A CA 1
ATOM 985 C C . PHE A 1 124 ? -11.32 -8.469 -1.622 1 98.5 124 PHE A C 1
ATOM 987 O O . PHE A 1 124 ? -12.445 -8.469 -1.106 1 98.5 124 PHE A O 1
ATOM 994 N N . LEU A 1 125 ? -10.461 -7.547 -1.334 1 98.81 125 LEU A N 1
ATOM 995 C CA . LEU A 1 125 ? -10.656 -6.645 -0.206 1 98.81 125 LEU A CA 1
ATOM 996 C C . LEU A 1 125 ? -12.016 -5.953 -0.3 1 98.81 125 LEU A C 1
ATOM 998 O O . LEU A 1 125 ? -12.781 -5.941 0.668 1 98.81 125 LEU A O 1
ATOM 1002 N N . GLU A 1 126 ? -12.359 -5.457 -1.464 1 98.56 126 GLU A N 1
ATOM 1003 C CA . GLU A 1 126 ? -13.562 -4.648 -1.643 1 98.56 126 GLU A CA 1
ATOM 1004 C C . GLU A 1 126 ? -14.797 -5.527 -1.789 1 98.56 126 GLU A C 1
ATOM 1006 O O . GLU A 1 126 ? -15.922 -5.02 -1.854 1 98.56 126 GLU A O 1
ATOM 1011 N N . HIS A 1 127 ? -14.617 -6.875 -1.76 1 98.31 127 HIS A N 1
ATOM 1012 C CA . HIS A 1 127 ? -15.734 -7.805 -1.853 1 98.31 127 HIS A CA 1
ATOM 1013 C C . HIS A 1 127 ? -16.156 -8.305 -0.474 1 98.31 127 HIS A C 1
ATOM 1015 O O . HIS A 1 127 ? -17.188 -8.953 -0.332 1 98.31 127 HIS A O 1
ATOM 1021 N N . LEU A 1 128 ? -15.336 -8.055 0.572 1 98.75 128 LEU A N 1
ATOM 1022 C CA . LEU A 1 128 ? -15.703 -8.5 1.912 1 98.75 128 LEU A CA 1
ATOM 1023 C C . LEU A 1 128 ? -17.047 -7.906 2.336 1 98.75 128 LEU A C 1
ATOM 1025 O O . LEU A 1 128 ? -17.312 -6.734 2.072 1 98.75 128 LEU A O 1
ATOM 1029 N N . ASP A 1 129 ? -17.844 -8.773 3.004 1 98.19 129 ASP A N 1
ATOM 1030 C CA . ASP A 1 129 ? -19.062 -8.281 3.635 1 98.19 129 ASP A CA 1
ATOM 1031 C C . ASP A 1 129 ? -18.75 -7.387 4.828 1 98.19 129 ASP A C 1
ATOM 1033 O O . ASP A 1 129 ? -19.422 -6.379 5.051 1 98.19 129 ASP A O 1
ATOM 1037 N N . SER A 1 130 ? -17.781 -7.754 5.598 1 98.44 130 SER A N 1
ATOM 1038 C CA . SER A 1 130 ? -17.359 -6.98 6.758 1 98.44 130 SER A CA 1
ATOM 1039 C C . SER A 1 130 ? -16.484 -5.805 6.352 1 98.44 130 SER A C 1
ATOM 1041 O O . SER A 1 130 ? -15.281 -5.965 6.152 1 98.44 130 SER A O 1
ATOM 1043 N N . ARG A 1 131 ? -17.047 -4.602 6.352 1 97.88 131 ARG A N 1
ATOM 1044 C CA . ARG A 1 131 ? -16.297 -3.402 5.992 1 97.88 131 ARG A CA 1
ATOM 1045 C C . ARG A 1 131 ? -15.289 -3.035 7.078 1 97.88 131 ARG A C 1
ATOM 1047 O O . ARG A 1 131 ? -14.203 -2.531 6.781 1 97.88 131 ARG A O 1
ATOM 1054 N N . ALA A 1 132 ? -15.672 -3.35 8.305 1 98.12 132 ALA A N 1
ATOM 1055 C CA . ALA A 1 132 ? -14.766 -3.082 9.414 1 98.12 132 ALA A CA 1
ATOM 1056 C C . ALA A 1 132 ? -13.516 -3.953 9.328 1 98.12 132 ALA A C 1
ATOM 1058 O O . ALA A 1 132 ? -12.391 -3.461 9.492 1 98.12 132 ALA A O 1
ATOM 1059 N N . ALA A 1 133 ? -13.672 -5.215 9.039 1 98.75 133 ALA A N 1
ATOM 1060 C CA . ALA A 1 133 ? -12.523 -6.105 8.867 1 98.75 133 ALA A CA 1
ATOM 1061 C C . ALA A 1 133 ? -11.672 -5.688 7.676 1 98.75 133 ALA A C 1
ATOM 1063 O O . ALA A 1 133 ? -10.445 -5.742 7.73 1 98.75 133 ALA A O 1
ATOM 1064 N N . ALA A 1 134 ? -12.352 -5.238 6.625 1 98.81 134 ALA A N 1
ATOM 1065 C CA . ALA A 1 134 ? -11.641 -4.781 5.434 1 98.81 134 ALA A CA 1
ATOM 1066 C C . ALA A 1 134 ? -10.734 -3.594 5.758 1 98.81 134 ALA A C 1
ATOM 1068 O O . ALA A 1 134 ? -9.633 -3.48 5.215 1 98.81 134 ALA A O 1
ATOM 1069 N N . THR A 1 135 ? -11.195 -2.723 6.609 1 98.62 135 THR A N 1
ATOM 1070 C CA . THR A 1 135 ? -10.414 -1.554 7 1 98.62 135 THR A CA 1
ATOM 1071 C C . THR A 1 135 ? -9.117 -1.975 7.68 1 98.62 135 THR A C 1
ATOM 1073 O O . THR A 1 135 ? -8.047 -1.459 7.355 1 98.62 135 THR A O 1
ATOM 1076 N N . LEU A 1 136 ? -9.211 -2.93 8.602 1 98.69 136 LEU A N 1
ATOM 1077 C CA . LEU A 1 136 ? -8.016 -3.396 9.297 1 98.69 136 LEU A CA 1
ATOM 1078 C C . LEU A 1 136 ? -7.078 -4.121 8.336 1 98.69 136 LEU A C 1
ATOM 1080 O O . LEU A 1 136 ? -5.859 -3.963 8.422 1 98.69 136 LEU A O 1
ATOM 1084 N N . LEU A 1 137 ? -7.625 -4.91 7.473 1 98.81 137 LEU A N 1
ATOM 1085 C CA . LEU A 1 137 ? -6.809 -5.617 6.492 1 98.81 137 LEU A CA 1
ATOM 1086 C C . LEU A 1 137 ? -6.117 -4.641 5.551 1 98.81 137 LEU A C 1
ATOM 1088 O O . LEU A 1 137 ? -4.98 -4.867 5.137 1 98.81 137 LEU A O 1
ATOM 1092 N N . LEU A 1 138 ? -6.785 -3.529 5.172 1 98.75 138 LEU A N 1
ATOM 1093 C CA . LEU A 1 138 ? -6.188 -2.467 4.375 1 98.75 138 LEU A CA 1
ATOM 1094 C C . LEU A 1 138 ? -4.953 -1.894 5.066 1 98.75 138 LEU A C 1
ATOM 1096 O O . LEU A 1 138 ? -3.916 -1.695 4.43 1 98.75 138 LEU A O 1
ATOM 1100 N N . ASP A 1 139 ? -5.023 -1.673 6.367 1 98.31 139 ASP A N 1
ATOM 1101 C CA . ASP A 1 139 ? -3.918 -1.107 7.133 1 98.31 139 ASP A CA 1
ATOM 1102 C C . ASP A 1 139 ? -2.711 -2.045 7.129 1 98.31 139 ASP A C 1
ATOM 1104 O O . ASP A 1 139 ? -1.566 -1.59 7.176 1 98.31 139 ASP A O 1
ATOM 1108 N N . SER A 1 140 ? -2.973 -3.305 7.047 1 98.5 140 SER A N 1
ATOM 1109 C CA . SER A 1 140 ? -1.907 -4.301 7 1 98.5 140 SER A CA 1
ATOM 1110 C C . SER A 1 140 ? -1.313 -4.406 5.602 1 98.5 140 SER A C 1
ATOM 1112 O O . SER A 1 140 ? -0.092 -4.418 5.438 1 98.5 140 SER A O 1
ATOM 1114 N N . ILE A 1 141 ? -2.184 -4.418 4.582 1 98.44 141 ILE A N 1
ATOM 1115 C CA . ILE A 1 141 ? -1.725 -4.793 3.252 1 98.44 141 ILE A CA 1
ATOM 1116 C C . ILE A 1 141 ? -0.944 -3.639 2.631 1 98.44 141 ILE A C 1
ATOM 1118 O O . ILE A 1 141 ? -0.09 -3.85 1.767 1 98.44 141 ILE A O 1
ATOM 1122 N N . THR A 1 142 ? -1.177 -2.402 3.057 1 98.06 142 THR A N 1
ATOM 1123 C CA . THR A 1 142 ? -0.423 -1.264 2.545 1 98.06 142 THR A CA 1
ATOM 1124 C C . THR A 1 142 ? 0.994 -1.253 3.113 1 98.06 142 THR A C 1
ATOM 1126 O O . THR A 1 142 ? 1.887 -0.611 2.559 1 98.06 142 THR A O 1
ATOM 1129 N N . THR A 1 143 ? 1.246 -1.927 4.242 1 98 143 THR A N 1
ATOM 1130 C CA . THR A 1 143 ? 2.605 -2.211 4.688 1 98 143 THR A CA 1
ATOM 1131 C C . THR A 1 143 ? 3.266 -3.248 3.785 1 98 143 THR A C 1
ATOM 1133 O O . THR A 1 143 ? 4.453 -3.139 3.467 1 98 143 THR A O 1
ATOM 1136 N N . GLU A 1 144 ? 2.469 -4.176 3.344 1 97.62 144 GLU A N 1
ATOM 1137 C CA . GLU A 1 144 ? 3.006 -5.242 2.498 1 97.62 144 GLU A CA 1
ATOM 1138 C C . GLU A 1 144 ? 3.389 -4.711 1.12 1 97.62 144 GLU A C 1
ATOM 1140 O O . GLU A 1 144 ? 4.348 -5.188 0.51 1 97.62 144 GLU A O 1
ATOM 1145 N N . ALA A 1 145 ? 2.664 -3.691 0.659 1 98.19 145 ALA A N 1
ATOM 1146 C CA . ALA A 1 145 ? 3.066 -3.012 -0.569 1 98.19 145 ALA A CA 1
ATOM 1147 C C . ALA A 1 145 ? 4.512 -2.531 -0.481 1 98.19 145 ALA A C 1
ATOM 1149 O O . ALA A 1 145 ? 5.27 -2.643 -1.448 1 98.19 145 ALA A O 1
ATOM 1150 N N . ARG A 1 146 ? 4.879 -2.045 0.651 1 98.69 146 ARG A N 1
ATOM 1151 C CA . ARG A 1 146 ? 6.234 -1.559 0.892 1 98.69 146 ARG A CA 1
ATOM 1152 C C . ARG A 1 146 ? 7.23 -2.713 0.939 1 98.69 146 ARG A C 1
ATOM 1154 O O . ARG A 1 146 ? 8.352 -2.59 0.445 1 98.69 146 ARG A O 1
ATOM 1161 N N . GLN A 1 147 ? 6.797 -3.883 1.505 1 98.88 147 GLN A N 1
ATOM 1162 C CA . GLN A 1 147 ? 7.684 -5.043 1.59 1 98.88 147 GLN A CA 1
ATOM 1163 C C . GLN A 1 147 ? 8.086 -5.527 0.202 1 98.88 147 GLN A C 1
ATOM 1165 O O . GLN A 1 147 ? 9.266 -5.773 -0.055 1 98.88 147 GLN A O 1
ATOM 1170 N N . GLN A 1 148 ? 7.117 -5.68 -0.632 1 98.75 148 GLN A N 1
ATOM 1171 C CA . GLN A 1 148 ? 7.406 -6.148 -1.983 1 98.75 148 GLN A CA 1
ATOM 1172 C C . GLN A 1 148 ? 8.383 -5.219 -2.691 1 98.75 148 GLN A C 1
ATOM 1174 O O . GLN A 1 148 ? 9.297 -5.68 -3.385 1 98.75 148 GLN A O 1
ATOM 1179 N N . MET A 1 149 ? 8.242 -3.953 -2.529 1 98.62 149 MET A N 1
ATOM 1180 C CA . MET A 1 149 ? 9.117 -2.967 -3.15 1 98.62 149 MET A CA 1
ATOM 1181 C C . MET A 1 149 ? 10.547 -3.121 -2.643 1 98.62 149 MET A C 1
ATOM 1183 O O . MET A 1 149 ? 11.5 -3 -3.416 1 98.62 149 MET A O 1
ATOM 1187 N N . ILE A 1 150 ? 10.727 -3.354 -1.356 1 98.88 150 ILE A N 1
ATOM 1188 C CA . ILE A 1 150 ? 12.062 -3.539 -0.789 1 98.88 150 ILE A CA 1
ATOM 1189 C C . ILE A 1 150 ? 12.766 -4.695 -1.497 1 98.88 150 ILE A C 1
ATOM 1191 O O . ILE A 1 150 ? 13.953 -4.605 -1.806 1 98.88 150 ILE A O 1
ATOM 1195 N N . PHE A 1 151 ? 12.07 -5.754 -1.752 1 98.81 151 PHE A N 1
ATOM 1196 C CA . PHE A 1 151 ? 12.711 -6.906 -2.371 1 98.81 151 PHE A CA 1
ATOM 1197 C C . PHE A 1 151 ? 13.055 -6.617 -3.826 1 98.81 151 PHE A C 1
ATOM 1199 O O . PHE A 1 151 ? 14.055 -7.129 -4.348 1 98.81 151 PHE A O 1
ATOM 1206 N N . ARG A 1 152 ? 12.297 -5.789 -4.52 1 97.69 152 ARG A N 1
ATOM 1207 C CA . ARG A 1 152 ? 12.727 -5.316 -5.832 1 97.69 152 ARG A CA 1
ATOM 1208 C C . ARG A 1 152 ? 14.016 -4.504 -5.727 1 97.69 152 ARG A C 1
ATOM 1210 O O . ARG A 1 152 ? 14.914 -4.652 -6.551 1 97.69 152 ARG A O 1
ATOM 1217 N N . GLN A 1 153 ? 14.109 -3.662 -4.695 1 97.94 153 GLN A N 1
ATOM 1218 C CA . GLN A 1 153 ? 15.312 -2.865 -4.477 1 97.94 153 GLN A CA 1
ATOM 1219 C C . GLN A 1 153 ? 16.516 -3.754 -4.195 1 97.94 153 GLN A C 1
ATOM 1221 O O . GLN A 1 153 ? 17.609 -3.502 -4.703 1 97.94 153 GLN A O 1
ATOM 1226 N N . PHE A 1 154 ? 16.281 -4.785 -3.381 1 98.25 154 PHE A N 1
ATOM 1227 C CA . PHE A 1 154 ? 17.344 -5.734 -3.076 1 98.25 154 PHE A CA 1
ATOM 1228 C C . PHE A 1 154 ? 17.812 -6.445 -4.34 1 98.25 154 PHE A C 1
ATOM 1230 O O . PHE A 1 154 ? 18.984 -6.82 -4.449 1 98.25 154 PHE A O 1
ATOM 1237 N N . GLU A 1 155 ? 16.938 -6.574 -5.324 1 95.5 155 GLU A N 1
ATOM 1238 C CA . GLU A 1 155 ? 17.234 -7.25 -6.582 1 95.5 155 GLU A CA 1
ATOM 1239 C C . GLU A 1 155 ? 17.828 -6.281 -7.602 1 95.5 155 GLU A C 1
ATOM 1241 O O . GLU A 1 155 ? 18.219 -6.691 -8.695 1 95.5 155 GLU A O 1
ATOM 1246 N N . GLY A 1 156 ? 17.891 -5.043 -7.211 1 93.88 156 GLY A N 1
ATOM 1247 C CA . GLY A 1 156 ? 18.406 -4.035 -8.125 1 93.88 156 GLY A CA 1
ATOM 1248 C C . GLY A 1 156 ? 17.453 -3.734 -9.273 1 93.88 156 GLY A C 1
ATOM 1249 O O . GLY A 1 156 ? 17.891 -3.338 -10.359 1 93.88 156 GLY A O 1
ATOM 1250 N N . LEU A 1 157 ? 16.188 -3.965 -9.086 1 95.06 157 LEU A N 1
ATOM 1251 C CA . LEU A 1 157 ? 15.148 -3.643 -10.062 1 95.06 157 LEU A CA 1
ATOM 1252 C C . LEU A 1 157 ? 14.562 -2.258 -9.797 1 95.06 157 LEU A C 1
ATOM 1254 O O . LEU A 1 157 ? 14.711 -1.717 -8.703 1 95.06 157 LEU A O 1
ATOM 1258 N N . PHE A 1 158 ? 13.953 -1.633 -10.859 1 95.88 158 PHE A N 1
ATOM 1259 C CA . PHE A 1 158 ? 13.164 -0.436 -10.594 1 95.88 158 PHE A CA 1
ATOM 1260 C C . PHE A 1 158 ? 12.07 -0.724 -9.57 1 95.88 158 PHE A C 1
ATOM 1262 O O . PHE A 1 158 ? 11.336 -1.703 -9.695 1 95.88 158 PHE A O 1
ATOM 1269 N N . PRO A 1 159 ? 11.922 0.03 -8.531 1 97.06 159 PRO A N 1
ATOM 1270 C CA . PRO A 1 159 ? 11.211 -0.405 -7.328 1 97.06 159 PRO A CA 1
ATOM 1271 C C . PRO A 1 159 ? 9.695 -0.45 -7.523 1 97.06 159 PRO A C 1
ATOM 1273 O O . PRO A 1 159 ? 9.016 -1.255 -6.887 1 97.06 159 PRO A O 1
ATOM 1276 N N . MET A 1 160 ? 9.102 0.43 -8.305 1 97.06 160 MET A N 1
ATOM 1277 C CA . MET A 1 160 ? 7.656 0.477 -8.531 1 97.06 160 MET A CA 1
ATOM 1278 C C . MET A 1 160 ? 7.348 0.837 -9.984 1 97.06 160 MET A C 1
ATOM 1280 O O . MET A 1 160 ? 6.875 1.938 -10.266 1 97.06 160 MET A O 1
ATOM 1284 N N . PRO A 1 161 ? 7.516 -0.05 -10.914 1 96.19 161 PRO A N 1
ATOM 1285 C CA . PRO A 1 161 ? 7.562 0.276 -12.344 1 96.19 161 PRO A CA 1
ATOM 1286 C C . PRO A 1 161 ? 6.176 0.348 -12.977 1 96.19 161 PRO A C 1
ATOM 1288 O O . PRO A 1 161 ? 6.051 0.279 -14.203 1 96.19 161 PRO A O 1
ATOM 1291 N N . VAL A 1 162 ? 5.098 0.434 -12.195 1 97.62 162 VAL A N 1
ATOM 1292 C CA . VAL A 1 162 ? 3.738 0.478 -12.719 1 97.62 162 VAL A CA 1
ATOM 1293 C C . VAL A 1 162 ? 2.988 1.661 -12.109 1 97.62 162 VAL A C 1
ATOM 1295 O O . VAL A 1 162 ? 3.402 2.209 -11.086 1 97.62 162 VAL A O 1
ATOM 1298 N N . TRP A 1 163 ? 1.88 2.07 -12.789 1 98.56 163 TRP A N 1
ATOM 1299 C CA . TRP A 1 163 ? 1.044 3.152 -12.281 1 98.56 163 TRP A CA 1
ATOM 1300 C C . TRP A 1 163 ? -0.008 2.617 -11.312 1 98.56 163 TRP A C 1
ATOM 1302 O O . TRP A 1 163 ? -0.511 3.355 -10.461 1 98.56 163 TRP A O 1
ATOM 1312 N N . PHE A 1 164 ? -0.388 1.312 -11.461 1 98.62 164 PHE A N 1
ATOM 1313 C CA . PHE A 1 164 ? -1.414 0.661 -10.656 1 98.62 164 PHE A CA 1
ATOM 1314 C C . PHE A 1 164 ? -0.991 -0.755 -10.281 1 98.62 164 PHE A C 1
ATOM 1316 O O . PHE A 1 164 ? -0.399 -1.467 -11.094 1 98.62 164 PHE A O 1
ATOM 1323 N N . GLU A 1 165 ? -1.25 -1.144 -9.055 1 98 165 GLU A N 1
ATOM 1324 C CA . GLU A 1 165 ? -0.979 -2.512 -8.625 1 98 165 GLU A CA 1
ATOM 1325 C C . GLU A 1 165 ? -2.193 -3.41 -8.852 1 98 165 GLU A C 1
ATOM 1327 O O . GLU A 1 165 ? -3.301 -3.082 -8.422 1 98 165 GLU A O 1
ATOM 1332 N N . THR A 1 166 ? -1.984 -4.477 -9.453 1 97.69 166 THR A N 1
ATOM 1333 C CA . THR A 1 166 ? -3.096 -5.328 -9.867 1 97.69 166 THR A CA 1
ATOM 1334 C C . THR A 1 166 ? -3.467 -6.312 -8.758 1 97.69 166 THR A C 1
ATOM 1336 O O . THR A 1 166 ? -2.6 -6.77 -8.016 1 97.69 166 THR A O 1
ATOM 1339 N N . GLY A 1 167 ? -4.793 -6.641 -8.625 1 98.38 167 GLY A N 1
ATOM 1340 C CA . GLY A 1 167 ? -5.285 -7.719 -7.785 1 98.38 167 GLY A CA 1
ATOM 1341 C C . GLY A 1 167 ? -5.547 -9 -8.555 1 98.38 167 GLY A C 1
ATOM 1342 O O . GLY A 1 167 ? -5.699 -8.977 -9.773 1 98.38 167 GLY A O 1
ATOM 1343 N N . ILE A 1 168 ? -5.523 -10.086 -7.887 1 98.81 168 ILE A N 1
ATOM 1344 C CA . ILE A 1 168 ? -5.91 -11.375 -8.453 1 98.81 168 ILE A CA 1
ATOM 1345 C C . ILE A 1 168 ? -6.961 -12.031 -7.57 1 98.81 168 ILE A C 1
ATOM 1347 O O . ILE A 1 168 ? -7.227 -11.57 -6.457 1 98.81 168 ILE A O 1
ATOM 1351 N N . THR A 1 169 ? -7.582 -13.094 -8.094 1 98.25 169 THR A N 1
ATOM 1352 C CA . THR A 1 169 ? -8.672 -13.734 -7.359 1 98.25 169 THR A CA 1
ATOM 1353 C C . THR A 1 169 ? -8.125 -14.641 -6.262 1 98.25 169 THR A C 1
ATOM 1355 O O . THR A 1 169 ? -6.945 -15.016 -6.285 1 98.25 169 THR A O 1
ATOM 1358 N N . GLN A 1 170 ? -8.938 -14.992 -5.324 1 98.62 170 GLN A N 1
ATOM 1359 C CA . GLN A 1 170 ? -8.547 -15.883 -4.234 1 98.62 170 GLN A CA 1
ATOM 1360 C C . GLN A 1 170 ? -8.102 -17.234 -4.77 1 98.62 170 GLN A C 1
ATOM 1362 O O . GLN A 1 170 ? -7.148 -17.828 -4.262 1 98.62 170 GLN A O 1
ATOM 1367 N N . SER A 1 171 ? -8.781 -17.734 -5.797 1 98.62 171 SER A N 1
ATOM 1368 C CA . SER A 1 171 ? -8.383 -19 -6.398 1 98.62 171 SER A CA 1
ATOM 1369 C C . SER A 1 171 ? -6.996 -18.891 -7.027 1 98.62 171 SER A C 1
ATOM 1371 O O . SER A 1 171 ? -6.195 -19.828 -6.93 1 98.62 171 SER A O 1
ATOM 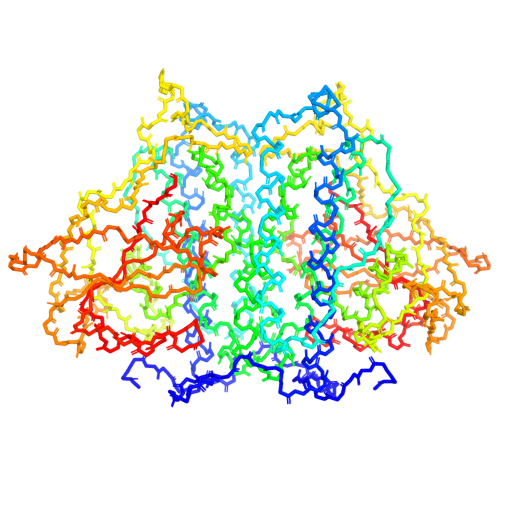1373 N N . MET A 1 172 ? -6.738 -17.766 -7.664 1 98.88 172 MET A N 1
ATOM 1374 C CA . MET A 1 172 ? -5.41 -17.547 -8.227 1 98.88 172 MET A CA 1
ATOM 1375 C C . MET A 1 172 ? -4.352 -17.5 -7.133 1 98.88 172 MET A C 1
ATOM 1377 O O . MET A 1 172 ? -3.297 -18.125 -7.254 1 98.88 172 MET A O 1
ATOM 1381 N N . ALA A 1 173 ? -4.625 -16.75 -6.066 1 98.88 173 ALA A N 1
ATOM 1382 C CA . ALA A 1 173 ? -3.693 -16.656 -4.945 1 98.88 173 ALA A CA 1
ATOM 1383 C C . ALA A 1 173 ? -3.432 -18.016 -4.324 1 98.88 173 ALA A C 1
ATOM 1385 O O . ALA A 1 173 ? -2.287 -18.359 -4.012 1 98.88 173 ALA A O 1
ATOM 1386 N N . TRP A 1 174 ? -4.477 -18.797 -4.145 1 98.75 174 TRP A N 1
ATOM 1387 C CA . TRP A 1 174 ? -4.34 -20.125 -3.557 1 98.75 174 TRP A CA 1
ATOM 1388 C C . TRP A 1 174 ? -3.543 -21.047 -4.473 1 98.75 174 TRP A C 1
ATOM 1390 O O . TRP A 1 174 ? -2.707 -21.828 -4.008 1 98.75 174 TRP A O 1
ATOM 1400 N N . THR A 1 175 ? -3.764 -20.938 -5.746 1 98.81 175 THR A N 1
ATOM 1401 C CA . THR A 1 175 ? -3.012 -21.703 -6.727 1 98.81 175 THR A CA 1
ATOM 1402 C C . THR A 1 175 ? -1.516 -21.422 -6.602 1 98.81 175 THR A C 1
ATOM 1404 O O . THR A 1 175 ? -0.7 -22.344 -6.703 1 98.81 175 THR A O 1
ATOM 1407 N N . LEU A 1 176 ? -1.191 -20.203 -6.371 1 98.81 176 LEU A N 1
ATOM 1408 C CA . LEU A 1 176 ? 0.209 -19.812 -6.277 1 98.81 176 LEU A CA 1
ATOM 1409 C C . LEU A 1 176 ? 0.795 -20.203 -4.926 1 98.81 176 LEU A C 1
ATOM 1411 O O . LEU A 1 176 ? 1.984 -20.516 -4.828 1 98.81 176 LEU A O 1
ATOM 1415 N N . LEU A 1 177 ? 0.031 -20.266 -3.885 1 98.75 177 LEU A N 1
ATOM 1416 C CA . LEU A 1 177 ? 0.484 -20.438 -2.51 1 98.75 177 LEU A CA 1
ATOM 1417 C C . LEU A 1 177 ? 0.569 -21.906 -2.148 1 98.75 177 LEU A C 1
ATOM 1419 O O . LEU A 1 177 ? 1.516 -22.344 -1.484 1 98.75 177 LEU A O 1
ATOM 1423 N N . ALA A 1 178 ? -0.315 -22.719 -2.582 1 98.31 178 ALA A N 1
ATOM 1424 C CA . ALA A 1 178 ? -0.582 -24.078 -2.129 1 98.31 178 ALA A CA 1
ATOM 1425 C C . ALA A 1 178 ? 0.656 -24.953 -2.283 1 98.31 178 ALA A C 1
ATOM 1427 O O . ALA A 1 178 ? 0.956 -25.781 -1.411 1 98.31 178 ALA A O 1
ATOM 1428 N N . PRO A 1 179 ? 1.41 -24.766 -3.375 1 97.25 179 PRO A N 1
ATOM 1429 C CA . PRO A 1 179 ? 2.516 -25.703 -3.604 1 97.25 179 PRO A CA 1
ATOM 1430 C C . PRO A 1 179 ? 3.604 -25.594 -2.537 1 97.25 179 PRO A C 1
ATOM 1432 O O . PRO A 1 179 ? 4.453 -26.484 -2.432 1 97.25 179 PRO A O 1
ATOM 1435 N N . TYR A 1 180 ? 3.643 -24.547 -1.801 1 98.19 180 TYR A N 1
ATOM 1436 C CA . TYR A 1 180 ? 4.727 -24.328 -0.849 1 98.19 180 TYR A CA 1
ATOM 1437 C C . TYR A 1 180 ? 4.359 -24.875 0.527 1 98.19 180 TYR A C 1
ATOM 1439 O O . TYR A 1 180 ? 5.207 -24.938 1.422 1 98.19 180 TYR A O 1
ATOM 1447 N N . LEU A 1 181 ? 3.121 -25.172 0.733 1 98.25 181 LEU A N 1
ATOM 1448 C CA . LEU A 1 181 ? 2.682 -25.766 1.994 1 98.25 181 LEU A CA 1
ATOM 1449 C C . LEU A 1 181 ? 2.857 -27.281 1.978 1 98.25 181 LEU A C 1
ATOM 1451 O O . LEU A 1 181 ? 2.258 -27.969 1.151 1 98.25 181 LEU A O 1
ATOM 1455 N N . VAL A 1 182 ? 3.645 -27.781 2.875 1 97.69 182 VAL A N 1
ATOM 1456 C CA . VAL A 1 182 ? 3.955 -29.203 2.898 1 97.69 182 VAL A CA 1
ATOM 1457 C C . VAL A 1 182 ? 2.996 -29.922 3.842 1 97.69 182 VAL A C 1
ATOM 1459 O O . VAL A 1 182 ? 2.338 -30.891 3.447 1 97.69 182 VAL A O 1
ATOM 1462 N N . SER A 1 183 ? 2.934 -29.547 5.086 1 97.94 183 SER A N 1
ATOM 1463 C CA . SER A 1 183 ? 2.031 -30.094 6.098 1 97.94 183 SER A CA 1
ATOM 1464 C C . SER A 1 183 ? 1.534 -29 7.039 1 97.94 183 SER A C 1
ATOM 1466 O O . SER A 1 183 ? 2.266 -28.062 7.348 1 97.94 183 SER A O 1
ATOM 1468 N N . CYS A 1 184 ? 0.346 -29.125 7.41 1 97.88 184 CYS A N 1
ATOM 1469 C CA . CYS A 1 184 ? -0.268 -28.188 8.336 1 97.88 184 CYS A CA 1
ATOM 1470 C C . CYS A 1 184 ? -0.917 -28.906 9.508 1 97.88 184 CYS A C 1
ATOM 1472 O O . CYS A 1 184 ? -1.253 -30.094 9.406 1 97.88 184 CYS A O 1
ATOM 1474 N N . PRO A 1 185 ? -1.032 -28.234 10.656 1 96.75 185 PRO A N 1
ATOM 1475 C CA . PRO A 1 185 ? -1.794 -28.828 11.766 1 96.75 185 PRO A CA 1
ATOM 1476 C C . PRO A 1 185 ? -3.186 -29.297 11.336 1 96.75 185 PRO A C 1
ATOM 1478 O O . PRO A 1 185 ? -3.842 -28.625 10.531 1 96.75 185 PRO A O 1
ATOM 1481 N N . GLN A 1 186 ? -3.656 -30.375 11.969 1 94.88 186 GLN A N 1
ATOM 1482 C CA . GLN A 1 186 ? -4.926 -30.984 11.609 1 94.88 186 GLN A CA 1
ATOM 1483 C C . GLN A 1 186 ? -6.094 -30.031 11.859 1 94.88 186 GLN A C 1
ATOM 1485 O O . GLN A 1 186 ? -7.105 -30.094 11.156 1 94.88 186 GLN A O 1
ATOM 1490 N N . GLU A 1 187 ? -5.926 -29.156 12.789 1 96 187 GLU A N 1
ATOM 1491 C CA . GLU A 1 187 ? -7.02 -28.266 13.188 1 96 187 GLU A CA 1
ATOM 1492 C C . GLU A 1 187 ? -7.184 -27.109 12.203 1 96 187 GLU A C 1
ATOM 1494 O O . GLU A 1 187 ? -8.156 -26.359 12.281 1 96 187 GLU A O 1
ATOM 1499 N N . ASN A 1 188 ? -6.242 -26.906 11.266 1 97.81 188 ASN A N 1
ATOM 1500 C CA . ASN A 1 188 ? -6.352 -25.828 10.297 1 97.81 188 ASN A CA 1
ATOM 1501 C C . ASN A 1 188 ? -7.598 -25.969 9.43 1 97.81 188 ASN A C 1
ATOM 1503 O O . ASN A 1 188 ? -7.883 -27.062 8.922 1 97.81 188 ASN A O 1
ATOM 1507 N N . PRO A 1 189 ? -8.367 -24.891 9.336 1 97.69 189 PRO A N 1
ATOM 1508 C CA . PRO A 1 189 ? -9.539 -24.969 8.469 1 97.69 189 PRO A CA 1
ATOM 1509 C C . PRO A 1 189 ? -9.172 -25.172 6.996 1 97.69 189 PRO A C 1
ATOM 1511 O O . PRO A 1 189 ? -8.18 -24.609 6.523 1 97.69 189 PRO A O 1
ATOM 1514 N N . ARG A 1 190 ? -9.961 -25.938 6.34 1 96.38 190 ARG A N 1
ATOM 1515 C CA . ARG A 1 190 ? -9.75 -26.172 4.918 1 96.38 190 ARG A CA 1
ATOM 1516 C C . ARG A 1 190 ? -9.945 -24.891 4.109 1 96.38 190 ARG A C 1
ATOM 1518 O O . ARG A 1 190 ? -10.859 -24.109 4.387 1 96.38 190 ARG A O 1
ATOM 1525 N N . ILE A 1 191 ? -9.133 -24.641 3.143 1 97.25 191 ILE A N 1
ATOM 1526 C CA . ILE A 1 191 ? -9.281 -23.547 2.193 1 97.25 191 ILE A CA 1
ATOM 1527 C C . ILE A 1 191 ? -10.172 -23.984 1.034 1 97.25 191 ILE A C 1
ATOM 1529 O O . ILE A 1 191 ? -9.867 -24.953 0.336 1 97.25 191 ILE A O 1
ATOM 1533 N N . GLU A 1 192 ? -11.234 -23.25 0.765 1 97.38 192 GLU A N 1
ATOM 1534 C CA . GLU A 1 192 ? -12.289 -23.719 -0.122 1 97.38 192 GLU A CA 1
ATOM 1535 C C . GLU A 1 192 ? -12.086 -23.219 -1.547 1 97.38 192 GLU A C 1
ATOM 1537 O O . GLU A 1 192 ? -12.75 -23.672 -2.477 1 97.38 192 GLU A O 1
ATOM 1542 N N . TRP A 1 193 ? -11.18 -22.344 -1.768 1 97.81 193 TRP A N 1
ATOM 1543 C CA . TRP A 1 193 ? -10.938 -21.781 -3.09 1 97.81 193 TRP A CA 1
ATOM 1544 C C . TRP A 1 193 ? -10.289 -22.812 -4.016 1 97.81 193 TRP A C 1
ATOM 1546 O O . TRP A 1 193 ? -9.633 -23.734 -3.551 1 97.81 193 TRP A O 1
ATOM 1556 N N . GLN A 1 194 ? -10.414 -22.578 -5.234 1 97.69 194 GLN A N 1
ATOM 1557 C CA . GLN A 1 194 ? -9.969 -23.5 -6.273 1 97.69 194 GLN A CA 1
ATOM 1558 C C . GLN A 1 194 ? -8.453 -23.453 -6.438 1 97.69 194 GLN A C 1
ATOM 1560 O O . GLN A 1 194 ? -7.848 -22.375 -6.344 1 97.69 194 GLN A O 1
ATOM 1565 N N . ASN A 1 195 ? -7.855 -24.625 -6.652 1 98.12 195 ASN A N 1
ATOM 1566 C CA . ASN A 1 195 ? -6.504 -24.719 -7.191 1 98.12 195 ASN A CA 1
ATOM 1567 C C . ASN A 1 195 ? -6.52 -25.062 -8.68 1 98.12 195 ASN A C 1
ATOM 1569 O O . ASN A 1 195 ? -6.938 -26.141 -9.07 1 98.12 195 ASN A O 1
ATOM 1573 N N . PHE A 1 196 ? -5.992 -24.141 -9.477 1 98.75 196 PHE A N 1
ATOM 1574 C CA . PHE A 1 196 ? -5.863 -24.422 -10.906 1 98.75 196 PHE A CA 1
ATOM 1575 C C . PHE A 1 196 ? -4.617 -25.25 -11.18 1 98.75 196 PHE A C 1
ATOM 1577 O O . PHE A 1 196 ? -3.719 -25.328 -10.344 1 98.75 196 PHE A O 1
ATOM 1584 N N . PRO A 1 197 ? -4.621 -25.922 -12.391 1 98.81 197 PRO A N 1
ATOM 1585 C CA . PRO A 1 197 ? -3.367 -26.547 -12.805 1 98.81 197 PRO A CA 1
ATOM 1586 C C . PRO A 1 197 ? -2.207 -25.562 -12.883 1 98.81 197 PRO A C 1
ATOM 1588 O O . PRO A 1 197 ? -2.398 -24.406 -13.297 1 98.81 197 PRO A O 1
ATOM 1591 N N . ALA A 1 198 ? -1.03 -26.047 -12.57 1 98.69 198 ALA A N 1
ATOM 1592 C CA . ALA A 1 198 ? 0.147 -25.172 -12.539 1 98.69 198 ALA A CA 1
ATOM 1593 C C . ALA A 1 198 ? 0.547 -24.75 -13.945 1 98.69 198 ALA A C 1
ATOM 1595 O O . ALA A 1 198 ? 0.449 -25.531 -14.891 1 98.69 198 ALA A O 1
ATOM 1596 N N . LEU A 1 199 ? 0.934 -23.578 -14.094 1 98.88 199 LEU A N 1
ATOM 1597 C CA . LEU A 1 199 ? 1.543 -23.031 -15.305 1 98.88 199 LEU A CA 1
ATOM 1598 C C . LEU A 1 199 ? 3.012 -22.688 -15.062 1 98.88 199 LEU A C 1
ATOM 1600 O O . LEU A 1 199 ? 3.359 -22.094 -14.039 1 98.88 199 LEU A O 1
ATOM 1604 N N . ASN A 1 200 ? 3.824 -23.125 -15.945 1 98.62 200 ASN A N 1
ATOM 1605 C CA . ASN A 1 200 ? 5.254 -22.828 -15.914 1 98.62 200 ASN A CA 1
ATOM 1606 C C . ASN A 1 200 ? 5.691 -22.031 -17.125 1 98.62 200 ASN A C 1
ATOM 1608 O O . ASN A 1 200 ? 5.434 -22.422 -18.266 1 98.62 200 ASN A O 1
ATOM 1612 N N . ILE A 1 201 ? 6.223 -20.875 -16.906 1 98.81 201 ILE A N 1
ATOM 1613 C CA . ILE A 1 201 ? 6.879 -20.109 -17.969 1 98.81 201 ILE A CA 1
ATOM 1614 C C . ILE A 1 201 ? 8.312 -20.594 -18.141 1 98.81 201 ILE A C 1
ATOM 1616 O O . ILE A 1 201 ? 9.188 -20.266 -17.344 1 98.81 201 ILE A O 1
ATOM 1620 N N . THR A 1 202 ? 8.617 -21.234 -19.188 1 98.62 202 THR A N 1
ATOM 1621 C CA . THR A 1 202 ? 9.852 -21.984 -19.297 1 98.62 202 THR A CA 1
ATOM 1622 C C . THR A 1 202 ? 11.016 -21.078 -19.688 1 98.62 202 THR A C 1
ATOM 1624 O O . THR A 1 202 ? 12.18 -21.469 -19.594 1 98.62 202 THR A O 1
ATOM 1627 N N . ASN A 1 203 ? 10.781 -19.891 -20.172 1 98.44 203 ASN A N 1
ATOM 1628 C CA . ASN A 1 203 ? 11.812 -18.906 -20.469 1 98.44 203 ASN A CA 1
ATOM 1629 C C . ASN A 1 203 ? 11.539 -17.578 -19.781 1 98.44 203 ASN A C 1
ATOM 1631 O O . ASN A 1 203 ? 11.711 -16.516 -20.375 1 98.44 203 ASN A O 1
ATOM 1635 N N . ASN A 1 204 ? 11.062 -17.641 -18.531 1 98.25 204 ASN A N 1
ATOM 1636 C CA . ASN A 1 204 ? 10.812 -16.438 -17.734 1 98.25 204 ASN A CA 1
ATOM 1637 C C . ASN A 1 204 ? 12.07 -15.602 -17.578 1 98.25 204 ASN A C 1
ATOM 1639 O O . ASN A 1 204 ? 13.156 -16.141 -17.344 1 98.25 204 ASN A O 1
ATOM 1643 N N . PRO A 1 205 ? 11.914 -14.289 -17.734 1 95.88 205 PRO A N 1
ATOM 1644 C CA . PRO A 1 205 ? 13.086 -13.453 -17.453 1 95.88 205 PRO A CA 1
ATOM 1645 C C . PRO A 1 205 ? 13.57 -13.578 -16.016 1 95.88 205 PRO A C 1
ATOM 1647 O O . PRO A 1 205 ? 12.758 -13.766 -15.102 1 95.88 205 PRO A O 1
ATOM 1650 N N . ASP A 1 206 ? 14.859 -13.5 -15.852 1 92.81 206 ASP A N 1
ATOM 1651 C CA . ASP A 1 206 ? 15.469 -13.695 -14.539 1 92.81 206 ASP A CA 1
ATOM 1652 C C . ASP A 1 206 ? 16.562 -12.648 -14.281 1 92.81 206 ASP A C 1
ATOM 1654 O O . ASP A 1 206 ? 17.547 -12.594 -15.016 1 92.81 206 ASP A O 1
ATOM 1658 N N . ALA A 1 207 ? 16.406 -11.891 -13.25 1 91.38 207 ALA A N 1
ATOM 1659 C CA . ALA A 1 207 ? 17.375 -10.844 -12.938 1 91.38 207 ALA A CA 1
ATOM 1660 C C . ALA A 1 207 ? 18.5 -11.391 -12.062 1 91.38 207 ALA A C 1
ATOM 1662 O O . ALA A 1 207 ? 19.531 -10.75 -11.898 1 91.38 207 ALA A O 1
ATOM 1663 N N . THR A 1 208 ? 18.406 -12.555 -11.516 1 91.44 208 THR A N 1
ATOM 1664 C CA . THR A 1 208 ? 19.281 -13.086 -10.477 1 91.44 208 THR A CA 1
ATOM 1665 C C . THR A 1 208 ? 20.719 -13.203 -10.992 1 91.44 208 THR A C 1
ATOM 1667 O O . THR A 1 208 ? 21.672 -12.906 -10.266 1 91.44 208 THR A O 1
ATOM 1670 N N . PRO A 1 209 ? 20.859 -13.578 -12.281 1 87 209 PRO A N 1
ATOM 1671 C CA . PRO A 1 209 ? 22.25 -13.719 -12.742 1 87 209 PRO A CA 1
ATOM 1672 C C . PRO A 1 209 ? 22.875 -12.391 -13.148 1 87 209 PRO A C 1
ATOM 1674 O O . PRO A 1 209 ? 24.078 -12.328 -13.43 1 87 209 PRO A O 1
ATOM 1677 N N . LEU A 1 210 ? 22.062 -11.336 -13.211 1 83.81 210 LEU A N 1
ATOM 1678 C CA . LEU A 1 210 ? 22.547 -10.047 -13.695 1 83.81 210 LEU A CA 1
ATOM 1679 C C . LEU A 1 210 ? 23.266 -9.281 -12.586 1 83.81 210 LEU A C 1
ATOM 1681 O O . LEU A 1 210 ? 22.656 -8.43 -11.93 1 83.81 210 LEU A O 1
ATOM 1685 N N . THR A 1 211 ? 24.344 -9.812 -12.094 1 77.88 211 THR A N 1
ATOM 1686 C CA . THR A 1 211 ? 25.125 -9.117 -11.07 1 77.88 211 THR A CA 1
ATOM 1687 C C . THR A 1 211 ? 26.453 -8.633 -11.648 1 77.88 211 THR A C 1
ATOM 1689 O O . THR A 1 211 ? 27.062 -9.305 -12.492 1 77.88 211 THR A O 1
ATOM 1692 N N . ASN A 1 212 ? 26.797 -7.445 -11.133 1 69.69 212 ASN A N 1
ATOM 1693 C CA . ASN A 1 212 ? 28.125 -6.941 -11.461 1 69.69 212 ASN A CA 1
ATOM 1694 C C . ASN A 1 212 ? 28.375 -6.957 -12.969 1 69.69 212 ASN A C 1
ATOM 1696 O O . ASN A 1 212 ? 29.438 -7.387 -13.422 1 69.69 212 ASN A O 1
ATOM 1700 N N . SER A 1 213 ? 27.203 -6.711 -13.703 1 69.5 213 SER A N 1
ATOM 1701 C CA . SER A 1 213 ? 27.422 -6.691 -15.148 1 69.5 213 SER A CA 1
ATOM 1702 C C . SER A 1 213 ? 28.172 -5.434 -15.578 1 69.5 213 SER A C 1
ATOM 1704 O O . SER A 1 213 ? 28.016 -4.379 -14.961 1 69.5 213 SER A O 1
ATOM 1706 N N . ASN A 1 214 ? 29.188 -5.566 -16.25 1 68.38 214 ASN A N 1
ATOM 1707 C CA . ASN A 1 214 ? 29.938 -4.445 -16.812 1 68.38 214 ASN A CA 1
ATOM 1708 C C . ASN A 1 214 ? 29.141 -3.748 -17.922 1 68.38 214 ASN A C 1
ATOM 1710 O O . ASN A 1 214 ? 29.672 -2.861 -18.594 1 68.38 214 ASN A O 1
ATOM 1714 N N . ILE A 1 215 ? 27.969 -4.117 -18.094 1 72.81 215 ILE A N 1
ATOM 1715 C CA . ILE A 1 215 ? 27.125 -3.451 -19.062 1 72.81 215 ILE A CA 1
ATOM 1716 C C . ILE A 1 215 ? 26.406 -2.277 -18.406 1 72.81 215 ILE A C 1
ATOM 1718 O O . ILE A 1 215 ? 25.641 -2.463 -17.469 1 72.81 215 ILE A O 1
ATOM 1722 N N . PRO A 1 216 ? 26.719 -1.071 -18.953 1 66 216 PRO A N 1
ATOM 1723 C CA . PRO A 1 216 ? 26.062 0.099 -18.375 1 66 216 PRO A CA 1
ATOM 1724 C C . PRO A 1 216 ? 24.531 -0.02 -18.375 1 66 216 PRO A C 1
ATOM 1726 O O . PRO A 1 216 ? 23.938 -0.377 -19.406 1 66 216 PRO A O 1
ATOM 1729 N N . GLY A 1 217 ? 23.922 0.09 -17.344 1 73.56 217 GLY A N 1
ATOM 1730 C CA . GLY A 1 217 ? 22.469 0.083 -17.234 1 73.56 217 GLY A CA 1
ATOM 1731 C C . GLY A 1 217 ? 21.906 -1.278 -16.891 1 73.56 217 GLY A C 1
ATOM 1732 O O . GLY A 1 217 ? 20.688 -1.432 -16.734 1 73.56 217 GLY A O 1
ATOM 1733 N N . ASP A 1 218 ? 22.688 -2.238 -16.797 1 79.12 218 ASP A N 1
ATOM 1734 C CA . ASP A 1 218 ? 22.219 -3.596 -16.547 1 79.12 218 ASP A CA 1
ATOM 1735 C C . ASP A 1 218 ? 22.516 -4.02 -15.109 1 79.12 218 ASP A C 1
ATOM 1737 O O . ASP A 1 218 ? 22.188 -5.141 -14.703 1 79.12 218 ASP A O 1
ATOM 1741 N N . ASP A 1 219 ? 22.906 -3.084 -14.367 1 82.31 219 ASP A N 1
ATOM 1742 C CA . ASP A 1 219 ? 23.328 -3.393 -13 1 82.31 219 ASP A CA 1
ATOM 1743 C C . ASP A 1 219 ? 22.125 -3.785 -12.133 1 82.31 219 ASP A C 1
ATOM 1745 O O . ASP A 1 219 ? 21.109 -3.096 -12.133 1 82.31 219 ASP A O 1
ATOM 1749 N N . THR A 1 220 ? 22.188 -4.887 -11.453 1 90.75 220 THR A N 1
ATOM 1750 C CA . THR A 1 220 ? 21.125 -5.336 -10.555 1 90.75 220 THR A CA 1
ATOM 1751 C C . THR A 1 220 ? 21.641 -5.426 -9.117 1 90.75 220 THR A C 1
ATOM 1753 O O . THR A 1 220 ? 21.219 -6.305 -8.359 1 90.75 220 THR A O 1
ATOM 1756 N N . SER A 1 221 ? 22.688 -4.559 -8.828 1 91.69 221 SER A N 1
ATOM 1757 C CA . SER A 1 221 ? 23.078 -4.449 -7.422 1 91.69 221 SER A CA 1
ATOM 1758 C C . SER A 1 221 ? 22.016 -3.715 -6.609 1 91.69 221 SER A C 1
ATOM 1760 O O . SER A 1 221 ? 21.359 -2.803 -7.117 1 91.69 221 SER A O 1
ATOM 1762 N N . PRO A 1 222 ? 21.859 -4.109 -5.344 1 95.62 222 PRO A N 1
ATOM 1763 C CA . PRO A 1 222 ? 20.844 -3.461 -4.512 1 95.62 222 PRO A CA 1
ATOM 1764 C C . PRO A 1 222 ? 21 -1.943 -4.461 1 95.62 222 PRO A C 1
ATOM 1766 O O . PRO A 1 222 ? 22.125 -1.438 -4.402 1 95.62 222 PRO A O 1
ATOM 1769 N N . ALA A 1 223 ? 19.938 -1.188 -4.547 1 95.81 223 ALA A N 1
ATOM 1770 C CA . ALA A 1 223 ? 19.891 0.271 -4.477 1 95.81 223 ALA A CA 1
ATOM 1771 C C . ALA A 1 223 ? 18.469 0.759 -4.215 1 95.81 223 ALA A C 1
ATOM 1773 O O . ALA A 1 223 ? 17.516 0.002 -4.371 1 95.81 223 ALA A O 1
ATOM 1774 N N . ILE A 1 224 ? 18.328 2.008 -3.826 1 98.06 224 ILE A N 1
ATOM 1775 C CA . ILE A 1 224 ? 16.984 2.576 -3.727 1 98.06 224 ILE A CA 1
ATOM 1776 C C . ILE A 1 224 ? 16.266 2.447 -5.07 1 98.06 224 ILE A C 1
ATOM 1778 O O . ILE A 1 224 ? 15.086 2.098 -5.117 1 98.06 224 ILE A O 1
ATOM 1782 N N . THR A 1 225 ? 17.031 2.742 -6.145 1 96.69 225 THR A N 1
ATOM 1783 C CA . THR A 1 225 ? 16.469 2.58 -7.477 1 96.69 225 THR A CA 1
ATOM 1784 C C . THR A 1 225 ? 17.562 2.289 -8.5 1 96.69 225 THR A C 1
ATOM 1786 O O . THR A 1 225 ? 18.703 2.717 -8.328 1 96.69 225 THR A O 1
ATOM 1789 N N . ARG A 1 226 ? 17.172 1.489 -9.508 1 93.06 226 ARG A N 1
ATOM 1790 C CA . ARG A 1 226 ? 17.922 1.291 -10.742 1 93.06 226 ARG A CA 1
ATOM 1791 C C . ARG A 1 226 ? 17.047 1.569 -11.961 1 93.06 226 ARG A C 1
ATOM 1793 O O . ARG A 1 226 ? 15.953 1.017 -12.086 1 93.06 226 ARG A O 1
ATOM 1800 N N . ASN A 1 227 ? 17.359 2.523 -12.906 1 87.69 227 ASN A N 1
ATOM 1801 C CA . ASN A 1 227 ? 16.609 2.83 -14.117 1 87.69 227 ASN A CA 1
ATOM 1802 C C . ASN A 1 227 ? 16.812 1.76 -15.188 1 87.69 227 ASN A C 1
ATOM 1804 O O . ASN A 1 227 ? 15.977 1.605 -16.078 1 87.69 227 ASN A O 1
ATOM 1808 N N . ARG A 1 228 ? 17.172 0.634 -15.008 1 84.31 228 ARG A N 1
ATOM 1809 C CA . ARG A 1 228 ? 17.469 -0.462 -15.93 1 84.31 228 ARG A CA 1
ATOM 1810 C C . ARG A 1 228 ? 17.125 -0.079 -17.359 1 84.31 228 ARG A C 1
ATOM 1812 O O . ARG A 1 228 ? 16.016 -0.347 -17.844 1 84.31 228 ARG A O 1
ATOM 1819 N N . SER A 1 229 ? 18 0.53 -18.094 1 82.56 229 SER A N 1
ATOM 1820 C CA . SER A 1 229 ? 17.781 0.921 -19.484 1 82.56 229 SER A CA 1
ATOM 1821 C C . SER A 1 229 ? 17.625 -0.299 -20.391 1 82.56 229 SER A C 1
ATOM 1823 O O . SER A 1 229 ? 17.141 -0.189 -21.516 1 82.56 229 SER A O 1
ATOM 1825 N N . VAL A 1 230 ? 18.047 -1.411 -19.906 1 84.88 230 VAL A N 1
ATOM 1826 C CA . VAL A 1 230 ? 17.812 -2.682 -20.594 1 84.88 230 VAL A CA 1
ATOM 1827 C C . VAL A 1 230 ? 16.75 -3.48 -19.859 1 84.88 230 VAL A C 1
ATOM 1829 O O . VAL A 1 230 ? 17.016 -4.059 -18.797 1 84.88 230 VAL A O 1
ATOM 1832 N N . PRO A 1 231 ? 15.602 -3.539 -20.328 1 89.31 231 PRO A N 1
ATOM 1833 C CA . PRO A 1 231 ? 14.523 -4.25 -19.625 1 89.31 231 PRO A CA 1
ATOM 1834 C C . PRO A 1 231 ? 14.75 -5.762 -19.594 1 89.31 231 PRO A C 1
ATOM 1836 O O . PRO A 1 231 ? 15.477 -6.301 -20.422 1 89.31 231 PRO A O 1
ATOM 1839 N N . LEU A 1 232 ? 14.172 -6.457 -18.625 1 92.19 232 LEU A N 1
ATOM 1840 C CA . LEU A 1 232 ? 14.234 -7.91 -18.516 1 92.19 232 LEU A CA 1
ATOM 1841 C C . LEU A 1 232 ? 13.531 -8.57 -19.703 1 92.19 232 LEU A C 1
ATOM 1843 O O . LEU A 1 232 ? 13.891 -9.68 -20.109 1 92.19 232 LEU A O 1
ATOM 1847 N N . SER A 1 233 ? 12.469 -7.922 -20.188 1 94.69 233 SER A N 1
ATOM 1848 C CA . SER A 1 233 ? 11.695 -8.391 -21.328 1 94.69 233 SER A CA 1
ATOM 1849 C C . SER A 1 233 ? 11.016 -7.227 -22.047 1 94.69 233 SER A C 1
ATOM 1851 O O . SER A 1 233 ? 11.117 -6.078 -21.609 1 94.69 233 SER A O 1
ATOM 1853 N N . PHE A 1 234 ? 10.422 -7.484 -23.234 1 94.75 234 PHE A N 1
ATOM 1854 C CA . PHE A 1 234 ? 9.883 -6.422 -24.062 1 94.75 234 PHE A CA 1
ATOM 1855 C C . PHE A 1 234 ? 8.688 -6.922 -24.875 1 94.75 234 PHE A C 1
ATOM 1857 O O . PHE A 1 234 ? 8.562 -8.117 -25.125 1 94.75 234 PHE A O 1
ATOM 1864 N N . PRO A 1 235 ? 7.84 -5.98 -25.281 1 96.19 235 PRO A N 1
ATOM 1865 C CA . PRO A 1 235 ? 6.711 -6.375 -26.125 1 96.19 235 PRO A CA 1
ATOM 1866 C C . PRO A 1 235 ? 7.145 -7.129 -27.375 1 96.19 235 PRO A C 1
ATOM 1868 O O . PRO A 1 235 ? 8.125 -6.75 -28.016 1 96.19 235 PRO A O 1
ATOM 1871 N N . GLY A 1 236 ? 6.398 -8.164 -27.688 1 97.44 236 GLY A N 1
ATOM 1872 C CA . GLY A 1 236 ? 6.715 -8.953 -28.875 1 97.44 236 GLY A CA 1
ATOM 1873 C C . GLY A 1 236 ? 7.605 -10.141 -28.578 1 97.44 236 GLY A C 1
ATOM 1874 O O . GLY A 1 236 ? 7.738 -11.047 -29.406 1 97.44 236 GLY A O 1
ATOM 1875 N N . ARG A 1 237 ? 8.164 -10.156 -27.375 1 98 237 ARG A N 1
ATOM 1876 C CA . ARG A 1 237 ? 8.992 -11.289 -26.969 1 98 237 ARG A CA 1
ATOM 1877 C C . ARG A 1 237 ? 8.18 -12.578 -26.938 1 98 237 ARG A C 1
ATOM 1879 O O . ARG A 1 237 ? 7.066 -12.594 -26.406 1 98 237 ARG A O 1
ATOM 1886 N N . THR A 1 238 ? 8.773 -13.617 -27.469 1 98.69 238 THR A N 1
ATOM 1887 C CA . THR A 1 238 ? 8.148 -14.93 -27.359 1 98.69 238 THR A CA 1
ATOM 1888 C C . THR A 1 238 ? 8.258 -15.469 -25.938 1 98.69 238 THR A C 1
ATOM 1890 O O . THR A 1 238 ? 9.328 -15.438 -25.344 1 98.69 238 THR A O 1
ATOM 1893 N N . VAL A 1 239 ? 7.184 -15.906 -25.438 1 98.88 239 VAL A N 1
ATOM 1894 C CA . VAL A 1 239 ? 7.094 -16.516 -24.109 1 98.88 239 VAL A CA 1
ATOM 1895 C C . VAL A 1 239 ? 6.672 -17.984 -24.25 1 98.88 239 VAL A C 1
ATOM 1897 O O . VAL A 1 239 ? 5.633 -18.281 -24.828 1 98.88 239 VAL A O 1
ATOM 1900 N N . THR A 1 240 ? 7.492 -18.859 -23.719 1 98.88 240 THR A N 1
ATOM 1901 C CA . THR A 1 240 ? 7.211 -20.281 -23.828 1 98.88 240 THR A CA 1
ATOM 1902 C C . THR A 1 240 ? 6.605 -20.812 -22.531 1 98.88 240 THR A C 1
ATOM 1904 O O . THR A 1 240 ? 7.012 -20.422 -21.438 1 98.88 240 THR A O 1
ATOM 1907 N N . LEU A 1 241 ? 5.605 -21.672 -22.703 1 98.94 241 LEU A N 1
ATOM 1908 C CA . LEU A 1 241 ? 4.77 -22.109 -21.594 1 98.94 241 LEU A CA 1
ATOM 1909 C C . LEU A 1 241 ? 4.637 -23.625 -21.562 1 98.94 241 LEU A C 1
ATOM 1911 O O . LEU A 1 241 ? 4.617 -24.266 -22.625 1 98.94 241 LEU A O 1
ATOM 1915 N N . ALA A 1 242 ? 4.57 -24.188 -20.438 1 98.94 242 ALA A N 1
ATOM 1916 C CA . ALA A 1 242 ? 4.18 -25.562 -20.141 1 98.94 242 ALA A CA 1
ATOM 1917 C C . ALA A 1 242 ? 3.244 -25.625 -18.938 1 98.94 242 ALA A C 1
ATOM 1919 O O . ALA A 1 242 ? 3.404 -24.875 -17.984 1 98.94 242 ALA A O 1
ATOM 1920 N N . TRP A 1 243 ? 2.273 -26.484 -19 1 98.88 243 TRP A N 1
ATOM 1921 C CA . TRP A 1 243 ? 1.321 -26.5 -17.891 1 98.88 243 TRP A CA 1
ATOM 1922 C C . TRP A 1 243 ? 0.891 -27.922 -17.562 1 98.88 243 TRP A C 1
ATOM 1924 O O . TRP A 1 243 ? 1.063 -28.828 -18.359 1 98.88 243 TRP A O 1
ATOM 1934 N N . ASP A 1 244 ? 0.377 -28.094 -16.359 1 98.69 244 ASP A N 1
ATOM 1935 C CA . ASP A 1 244 ? -0.094 -29.375 -15.867 1 98.69 244 ASP A CA 1
ATOM 1936 C C . ASP A 1 244 ? -1.524 -29.656 -16.328 1 98.69 244 ASP A C 1
ATOM 1938 O O . ASP A 1 244 ? -2.293 -28.719 -16.562 1 98.69 244 ASP A O 1
ATOM 1942 N N . SER A 1 245 ? -1.828 -30.984 -16.438 1 98.25 245 SER A N 1
ATOM 1943 C CA . SER A 1 245 ? -3.229 -31.375 -16.516 1 98.25 245 SER A CA 1
ATOM 1944 C C . SER A 1 245 ? -3.898 -31.328 -15.156 1 98.25 245 SER A C 1
ATOM 1946 O O . SER A 1 245 ? -3.227 -31.406 -14.125 1 98.25 245 SER A O 1
ATOM 1948 N N . PRO A 1 246 ? -5.254 -31.094 -15.156 1 98.19 246 PRO A N 1
ATOM 1949 C CA . PRO A 1 246 ? -5.941 -31.141 -13.867 1 98.19 246 PRO A CA 1
ATOM 1950 C C . PRO A 1 246 ? -5.848 -32.531 -13.211 1 98.19 246 PRO A C 1
ATOM 1952 O O . PRO A 1 246 ? -5.605 -33.531 -13.891 1 98.19 246 PRO A O 1
ATOM 1955 N N . GLY A 1 247 ? -5.996 -32.562 -11.906 1 97.81 247 GLY A N 1
ATOM 1956 C CA . GLY A 1 247 ? -6.039 -33.812 -11.203 1 97.81 247 GLY A CA 1
ATOM 1957 C C . GLY A 1 247 ? -4.805 -34.062 -10.359 1 97.81 247 GLY A C 1
ATOM 1958 O O . GLY A 1 247 ? -4.691 -35.125 -9.711 1 97.81 247 GLY A O 1
ATOM 1959 N N . LYS A 1 248 ? -3.922 -33.188 -10.312 1 97.44 248 LYS A N 1
ATOM 1960 C CA . LYS A 1 248 ? -2.713 -33.375 -9.516 1 97.44 248 LYS A CA 1
ATOM 1961 C C . LYS A 1 248 ? -2.959 -32.969 -8.062 1 97.44 248 LYS A C 1
ATOM 1963 O O . LYS A 1 248 ? -3.707 -32.031 -7.785 1 97.44 248 LYS A O 1
ATOM 1968 N N . THR A 1 249 ? -2.258 -33.688 -7.191 1 96.38 249 THR A N 1
ATOM 1969 C CA . THR A 1 249 ? -2.348 -33.344 -5.777 1 96.38 249 THR A CA 1
ATOM 1970 C C . THR A 1 249 ? -1.422 -32.188 -5.445 1 96.38 249 THR A C 1
ATOM 1972 O O . THR A 1 249 ? -0.292 -32.125 -5.934 1 96.38 249 THR A O 1
ATOM 1975 N N . VAL A 1 250 ? -1.93 -31.25 -4.656 1 94.62 250 VAL A N 1
ATOM 1976 C CA . VAL A 1 250 ? -1.149 -30.094 -4.23 1 94.62 250 VAL A CA 1
ATOM 1977 C C . VAL A 1 250 ? -1.512 -29.719 -2.793 1 94.62 250 VAL A C 1
ATOM 1979 O O . VAL A 1 250 ? -2.348 -30.375 -2.168 1 94.62 250 VAL A O 1
ATOM 1982 N N . GLY A 1 251 ? -0.885 -28.672 -2.252 1 92.5 251 GLY A N 1
ATOM 1983 C CA . GLY A 1 251 ? -1.165 -28.156 -0.923 1 92.5 251 GLY A CA 1
ATOM 1984 C C . GLY A 1 251 ? -0.651 -29.047 0.188 1 92.5 251 GLY A C 1
ATOM 1985 O O . GLY A 1 251 ? 0.13 -29.969 -0.061 1 92.5 251 GLY A O 1
ATOM 1986 N N . TYR A 1 252 ? -1.161 -28.688 1.341 1 92.62 252 TYR A N 1
ATOM 1987 C CA . TYR A 1 252 ? -0.648 -29.375 2.52 1 92.62 252 TYR A CA 1
ATOM 1988 C C . TYR A 1 252 ? -1.281 -30.75 2.664 1 92.62 252 TYR A C 1
ATOM 1990 O O . TYR A 1 252 ? -2.467 -30.922 2.373 1 92.62 252 TYR A O 1
ATOM 1998 N N . ASN A 1 253 ? -0.367 -31.719 2.99 1 90.5 253 ASN A N 1
ATOM 1999 C CA . ASN A 1 253 ? -0.767 -33.125 3.199 1 90.5 253 ASN A CA 1
ATOM 2000 C C . ASN A 1 253 ? -1.351 -33.719 1.929 1 90.5 253 ASN A C 1
ATOM 2002 O O . ASN A 1 253 ? -2.141 -34.656 1.995 1 90.5 253 ASN A O 1
ATOM 2006 N N . ASN A 1 254 ? -1.107 -33.125 0.847 1 90.19 254 ASN A N 1
ATOM 2007 C CA . ASN A 1 254 ? -1.64 -33.562 -0.446 1 90.19 254 ASN A CA 1
ATOM 2008 C C . ASN A 1 254 ? -3.164 -33.625 -0.426 1 90.19 254 ASN A C 1
ATOM 2010 O O . ASN A 1 254 ? -3.748 -34.562 -0.955 1 90.19 254 ASN A O 1
ATOM 2014 N N . SER A 1 255 ? -3.672 -32.656 0.185 1 93.56 255 SER A N 1
ATOM 2015 C CA . SER A 1 255 ? -5.09 -32.75 0.524 1 93.56 255 SER A CA 1
ATOM 2016 C C . SER A 1 255 ? -5.953 -32.062 -0.534 1 93.56 255 SER A C 1
ATOM 2018 O O . SER A 1 255 ? -7.18 -32.031 -0.406 1 93.56 255 SER A O 1
ATOM 2020 N N . TYR A 1 256 ? -5.34 -31.484 -1.536 1 96.19 256 TYR A N 1
ATOM 2021 C CA . TYR A 1 256 ? -6.086 -30.797 -2.59 1 96.19 256 TYR A CA 1
ATOM 2022 C C . TYR A 1 256 ? -5.781 -31.406 -3.953 1 96.19 256 TYR A C 1
ATOM 2024 O O . TYR A 1 256 ? -4.73 -32.031 -4.145 1 96.19 256 TYR A O 1
ATOM 2032 N N . VAL A 1 257 ? -6.703 -31.266 -4.824 1 97.12 257 VAL A N 1
ATOM 2033 C CA . VAL A 1 257 ? -6.559 -31.734 -6.199 1 97.12 257 VAL A CA 1
ATOM 2034 C C . VAL A 1 257 ? -6.824 -30.578 -7.168 1 97.12 257 VAL A C 1
ATOM 2036 O O . VAL A 1 257 ? -7.855 -29.906 -7.07 1 97.12 257 VAL A O 1
ATOM 2039 N N . THR A 1 258 ? -5.891 -30.266 -8.078 1 98.19 258 THR A N 1
ATOM 2040 C CA . THR A 1 258 ? -6.07 -29.188 -9.055 1 98.19 258 THR A CA 1
ATOM 2041 C C . THR A 1 258 ? -7.215 -29.531 -10.008 1 98.19 258 THR A C 1
ATOM 2043 O O . THR A 1 258 ? -7.418 -30.688 -10.359 1 98.19 258 THR A O 1
ATOM 2046 N N . ASN A 1 259 ? -7.938 -28.547 -10.398 1 97.31 259 ASN A N 1
ATOM 2047 C CA . ASN A 1 259 ? -9.062 -28.75 -11.305 1 97.31 259 ASN A CA 1
ATOM 2048 C C . ASN A 1 259 ? -9.328 -27.5 -12.156 1 97.31 259 ASN A C 1
ATOM 2050 O O . ASN A 1 259 ? -8.82 -26.422 -11.852 1 97.31 259 ASN A O 1
ATOM 2054 N N . THR A 1 260 ? -10 -27.641 -13.266 1 97.88 260 THR A N 1
ATOM 2055 C CA . THR A 1 260 ? -10.438 -26.562 -14.148 1 97.88 260 THR A CA 1
ATOM 2056 C C . THR A 1 260 ? -11.758 -26.922 -14.82 1 97.88 260 THR A C 1
ATOM 2058 O O . THR A 1 260 ? -12.047 -28.094 -15.039 1 97.88 260 THR A O 1
ATOM 2061 N N . THR A 1 261 ? -12.57 -25.953 -15.016 1 96.75 261 THR A N 1
ATOM 2062 C CA . THR A 1 261 ? -13.812 -26.125 -15.766 1 96.75 261 THR A CA 1
ATOM 2063 C C . THR A 1 261 ? -13.688 -25.547 -17.172 1 96.75 261 THR A C 1
ATOM 2065 O O . THR A 1 261 ? -14.68 -25.453 -17.891 1 96.75 261 THR A O 1
ATOM 2068 N N . ALA A 1 262 ? -12.539 -25.109 -17.516 1 98.12 262 ALA A N 1
ATOM 2069 C CA . ALA A 1 262 ? -12.297 -24.469 -18.812 1 98.12 262 ALA A CA 1
ATOM 2070 C C . ALA A 1 262 ? -12.289 -25.484 -19.938 1 98.12 262 ALA A C 1
ATOM 2072 O O . ALA A 1 262 ? -12.07 -26.688 -19.703 1 98.12 262 ALA A O 1
ATOM 2073 N N . GLY A 1 263 ? -12.625 -25.047 -21.156 1 98.12 263 GLY A N 1
ATOM 2074 C CA . GLY A 1 263 ? -12.43 -25.844 -22.359 1 98.12 263 GLY A CA 1
ATOM 2075 C C . GLY A 1 263 ? -10.977 -25.906 -22.797 1 98.12 263 GLY A C 1
ATOM 2076 O O . GLY A 1 263 ? -10.07 -25.75 -21.969 1 98.12 263 GLY A O 1
ATOM 2077 N N . PRO A 1 264 ? -10.711 -26.219 -24.062 1 98.44 264 PRO A N 1
ATOM 2078 C CA . PRO A 1 264 ? -9.344 -26.328 -24.578 1 98.44 264 PRO A CA 1
ATOM 2079 C C . PRO A 1 264 ? -8.586 -25 -24.516 1 98.44 264 PRO A C 1
ATOM 2081 O O . PRO A 1 264 ? -9.18 -23.938 -24.703 1 98.44 264 PRO A O 1
ATOM 2084 N N . PRO A 1 265 ? -7.293 -25.062 -24.297 1 98.75 265 PRO A N 1
ATOM 2085 C CA . PRO A 1 265 ? -6.488 -23.844 -24.234 1 98.75 265 PRO A CA 1
ATOM 2086 C C . PRO A 1 265 ? -6.469 -23.078 -25.547 1 98.75 265 PRO A C 1
ATOM 2088 O O . PRO A 1 265 ? -6.215 -23.672 -26.609 1 98.75 265 PRO A O 1
ATOM 2091 N N . LYS A 1 266 ? -6.676 -21.781 -25.469 1 98.88 266 LYS A N 1
ATOM 2092 C CA . LYS A 1 266 ? -6.734 -20.984 -26.688 1 98.88 266 LYS A CA 1
ATOM 2093 C C . LYS A 1 266 ? -5.996 -19.656 -26.516 1 98.88 266 LYS A C 1
ATOM 2095 O O . LYS A 1 266 ? -5.422 -19.141 -27.484 1 98.88 266 LYS A O 1
ATOM 2100 N N . PHE A 1 267 ? -6 -19.031 -25.328 1 98.94 267 PHE A N 1
ATOM 2101 C CA . PHE A 1 267 ? -5.477 -17.688 -25.094 1 98.94 267 PHE A CA 1
ATOM 2102 C C . PHE A 1 267 ? -4.543 -17.688 -23.891 1 98.94 267 PHE A C 1
ATOM 2104 O O . PHE A 1 267 ? -4.496 -18.641 -23.125 1 98.94 267 PHE A O 1
ATOM 2111 N N . VAL A 1 268 ? -3.777 -16.672 -23.812 1 98.94 268 VAL A N 1
ATOM 2112 C CA . VAL A 1 268 ? -3.021 -16.328 -22.609 1 98.94 268 VAL A CA 1
ATOM 2113 C C . VAL A 1 268 ? -3.498 -14.984 -22.062 1 98.94 268 VAL A C 1
ATOM 2115 O O . VAL A 1 268 ? -3.506 -13.984 -22.781 1 98.94 268 VAL A O 1
ATOM 2118 N N . ALA A 1 269 ? -3.979 -14.992 -20.875 1 98.88 269 ALA A N 1
ATOM 2119 C CA . ALA A 1 269 ? -4.395 -13.773 -20.188 1 98.88 269 ALA A CA 1
ATOM 2120 C C . ALA A 1 269 ? -3.217 -13.125 -19.453 1 98.88 269 ALA A C 1
ATOM 2122 O O . ALA A 1 269 ? -2.469 -13.805 -18.75 1 98.88 269 ALA A O 1
ATOM 2123 N N . TRP A 1 270 ? -3.02 -11.867 -19.719 1 98.75 270 TRP A N 1
ATOM 2124 C CA . TRP A 1 270 ? -2.059 -11.031 -19.016 1 98.75 270 TRP A CA 1
ATOM 2125 C C . TRP A 1 270 ? -2.768 -10.086 -18.047 1 98.75 270 TRP A C 1
ATOM 2127 O O . TRP A 1 270 ? -3.422 -9.133 -18.469 1 98.75 270 TRP A O 1
ATOM 2137 N N . ILE A 1 271 ? -2.678 -10.383 -16.75 1 98.62 271 ILE A N 1
ATOM 2138 C CA . ILE A 1 271 ? -3.309 -9.586 -15.703 1 98.62 271 ILE A CA 1
ATOM 2139 C C . ILE A 1 271 ? -2.289 -8.617 -15.102 1 98.62 271 ILE A C 1
ATOM 2141 O O . ILE A 1 271 ? -1.405 -9.031 -14.344 1 98.62 271 ILE A O 1
ATOM 2145 N N . ALA A 1 272 ? -2.412 -7.359 -15.461 1 97.56 272 ALA A N 1
ATOM 2146 C CA . ALA A 1 272 ? -1.423 -6.34 -15.117 1 97.56 272 ALA A CA 1
ATOM 2147 C C . ALA A 1 272 ? -2.07 -4.965 -15.008 1 97.56 272 ALA A C 1
ATOM 2149 O O . ALA A 1 272 ? -2.926 -4.602 -15.82 1 97.56 272 ALA A O 1
ATOM 2150 N N . GLN A 1 273 ? -1.683 -4.215 -13.953 1 96.94 273 GLN A N 1
ATOM 2151 C CA . GLN A 1 273 ? -2.215 -2.883 -13.695 1 96.94 273 GLN A CA 1
ATOM 2152 C C . GLN A 1 273 ? -3.74 -2.898 -13.656 1 96.94 273 GLN A C 1
ATOM 2154 O O . GLN A 1 273 ? -4.34 -3.631 -12.859 1 96.94 273 GLN A O 1
ATOM 2159 N N . LEU A 1 274 ? -4.461 -2.148 -14.562 1 96.88 274 LEU A N 1
ATOM 2160 C CA . LEU A 1 274 ? -5.918 -2.094 -14.547 1 96.88 274 LEU A CA 1
ATOM 2161 C C . LEU A 1 274 ? -6.512 -2.998 -15.625 1 96.88 274 LEU A C 1
ATOM 2163 O O . LEU A 1 274 ? -7.734 -3.08 -15.766 1 96.88 274 LEU A O 1
ATOM 2167 N N . ASN A 1 275 ? -5.625 -3.752 -16.328 1 93 275 ASN A N 1
ATOM 2168 C CA . ASN A 1 275 ? -6.09 -4.434 -17.531 1 93 275 ASN A CA 1
ATOM 2169 C C . ASN A 1 275 ? -5.883 -5.941 -17.438 1 93 275 ASN A C 1
ATOM 2171 O O . ASN A 1 275 ? -4.98 -6.406 -16.75 1 93 275 ASN A O 1
ATOM 2175 N N . THR A 1 276 ? -6.797 -6.668 -18.016 1 97.69 276 THR A N 1
ATOM 2176 C CA . THR A 1 276 ? -6.543 -8.023 -18.484 1 97.69 276 THR A CA 1
ATOM 2177 C C . THR A 1 276 ? -6.496 -8.07 -20.016 1 97.69 276 THR A C 1
ATOM 2179 O O . THR A 1 276 ? -7.504 -7.828 -20.672 1 97.69 276 THR A O 1
ATOM 2182 N N . THR A 1 277 ? -5.305 -8.273 -20.469 1 98.19 277 THR A N 1
ATOM 2183 C CA . THR A 1 277 ? -5.059 -8.336 -21.906 1 98.19 277 THR A CA 1
ATOM 2184 C C . THR A 1 277 ? -4.875 -9.773 -22.359 1 98.19 277 THR A C 1
ATOM 2186 O O . THR A 1 277 ? -4.23 -10.57 -21.688 1 98.19 277 THR A O 1
ATOM 2189 N N . TYR A 1 278 ? -5.434 -10.133 -23.594 1 98.62 278 TYR A N 1
ATOM 2190 C CA . TYR A 1 278 ? -5.328 -11.508 -24.078 1 98.62 278 TYR A CA 1
ATOM 2191 C C . TYR A 1 278 ? -4.473 -11.57 -25.328 1 98.62 278 TYR A C 1
ATOM 2193 O O . TYR A 1 278 ? -4.566 -10.703 -26.203 1 98.62 278 TYR A O 1
ATOM 2201 N N . THR A 1 279 ? -3.588 -12.477 -25.375 1 98.88 279 THR A N 1
ATOM 2202 C CA . THR A 1 279 ? -2.861 -12.852 -26.594 1 98.88 279 THR A CA 1
ATOM 2203 C C . THR A 1 279 ? -3.188 -14.289 -26.984 1 98.88 279 THR A C 1
ATOM 2205 O O . THR A 1 279 ? -3.623 -15.086 -26.156 1 98.88 279 THR A O 1
ATOM 2208 N N . PRO A 1 280 ? -2.992 -14.609 -28.25 1 98.81 280 PRO A N 1
ATOM 2209 C CA . PRO A 1 280 ? -3.242 -16 -28.641 1 98.81 280 PRO A CA 1
ATOM 2210 C C . PRO A 1 280 ? -2.201 -16.969 -28.094 1 98.81 280 PRO A C 1
ATOM 2212 O O . PRO A 1 280 ? -1.019 -16.625 -28 1 98.81 280 PRO A O 1
ATOM 2215 N N . LEU A 1 281 ? -2.633 -18.141 -27.656 1 98.88 281 LEU A N 1
ATOM 2216 C CA . LEU A 1 281 ? -1.729 -19.25 -27.422 1 98.88 281 LEU A CA 1
ATOM 2217 C C . LEU A 1 281 ? -1.41 -19.984 -28.719 1 98.88 281 LEU A C 1
ATOM 2219 O O . LEU A 1 281 ? -2.318 -20.438 -29.422 1 98.88 281 LEU A O 1
ATOM 2223 N N . GLU A 1 282 ? -0.186 -20.141 -29 1 98.75 282 GLU A N 1
ATOM 2224 C CA . GLU A 1 282 ? 0.242 -20.703 -30.281 1 98.75 282 GLU A CA 1
ATOM 2225 C C . GLU A 1 282 ? 1.166 -21.891 -30.094 1 98.75 282 GLU A C 1
ATOM 2227 O O . GLU A 1 282 ? 1.614 -22.156 -28.969 1 98.75 282 GLU A O 1
ATOM 2232 N N . ASN A 1 283 ? 1.345 -22.703 -31.219 1 98.56 283 ASN A N 1
ATOM 2233 C CA . ASN A 1 283 ? 2.283 -23.828 -31.25 1 98.56 283 ASN A CA 1
ATOM 2234 C C . ASN A 1 283 ? 1.992 -24.828 -30.141 1 98.56 283 ASN A C 1
ATOM 2236 O O . ASN A 1 283 ? 2.9 -25.234 -29.406 1 98.56 283 ASN A O 1
ATOM 2240 N N . ILE A 1 284 ? 0.771 -25.125 -29.953 1 98.44 284 ILE A N 1
ATOM 2241 C CA . ILE A 1 284 ? 0.349 -26.016 -28.891 1 98.44 284 ILE A CA 1
ATOM 2242 C C . ILE A 1 284 ? 0.779 -27.453 -29.219 1 98.44 284 ILE A C 1
ATOM 2244 O O . ILE A 1 284 ? 0.469 -27.969 -30.297 1 98.44 284 ILE A O 1
ATOM 2248 N N . GLN A 1 285 ? 1.5 -28.016 -28.422 1 98.19 285 GLN A N 1
ATOM 2249 C CA . GLN A 1 285 ? 1.886 -29.422 -28.438 1 98.19 285 GLN A CA 1
ATOM 2250 C C . GLN A 1 285 ? 1.682 -30.062 -27.062 1 98.19 285 GLN A C 1
ATOM 2252 O O . GLN A 1 285 ? 2.52 -29.922 -26.172 1 98.19 285 GLN A O 1
ATOM 2257 N N . GLY A 1 286 ? 0.574 -30.891 -26.969 1 97.38 286 GLY A N 1
ATOM 2258 C CA . GLY A 1 286 ? 0.235 -31.359 -25.641 1 97.38 286 GLY A CA 1
ATOM 2259 C C . GLY A 1 286 ? -0.034 -30.234 -24.656 1 97.38 286 GLY A C 1
ATOM 2260 O O . GLY A 1 286 ? -0.876 -29.375 -24.906 1 97.38 286 GLY A O 1
ATOM 2261 N N . ASN A 1 287 ? 0.746 -30.219 -23.547 1 98.56 287 ASN A N 1
ATOM 2262 C CA . ASN A 1 287 ? 0.597 -29.188 -22.531 1 98.56 287 ASN A CA 1
ATOM 2263 C C . ASN A 1 287 ? 1.736 -28.172 -22.594 1 98.56 287 ASN A C 1
ATOM 2265 O O . ASN A 1 287 ? 2.311 -27.812 -21.578 1 98.56 287 ASN A O 1
ATOM 2269 N N . SER A 1 288 ? 2.068 -27.828 -23.734 1 98.75 288 SER A N 1
ATOM 2270 C CA . SER A 1 288 ? 3.039 -26.766 -23.969 1 98.75 288 SER A CA 1
ATOM 2271 C C . SER A 1 288 ? 2.604 -25.859 -25.125 1 98.75 288 SER A C 1
ATOM 2273 O O . SER A 1 288 ? 1.759 -26.25 -25.938 1 98.75 288 SER A O 1
ATOM 2275 N N . GLY A 1 289 ? 3.092 -24.719 -25.156 1 98.81 289 GLY A N 1
ATOM 2276 C CA . GLY A 1 289 ? 2.807 -23.734 -26.203 1 98.81 289 GLY A CA 1
ATOM 2277 C C . GLY A 1 289 ? 3.57 -22.438 -26.016 1 98.81 289 GLY A C 1
ATOM 2278 O O . GLY A 1 289 ? 4.496 -22.359 -25.203 1 98.81 289 GLY A O 1
ATOM 2279 N N . SER A 1 290 ? 3.287 -21.516 -26.859 1 98.88 290 SER A N 1
ATOM 2280 C CA . SER A 1 290 ? 3.961 -20.219 -26.781 1 98.88 290 SER A CA 1
ATOM 2281 C C . SER A 1 290 ? 2.986 -19.078 -27.016 1 98.88 290 SER A C 1
ATOM 2283 O O . SER A 1 290 ? 1.868 -19.297 -27.484 1 98.88 290 SER A O 1
ATOM 2285 N N . THR A 1 291 ? 3.326 -17.938 -26.656 1 98.88 291 THR A N 1
ATOM 2286 C CA . THR A 1 291 ? 2.641 -16.688 -26.906 1 98.88 291 THR A CA 1
ATOM 2287 C C . THR A 1 291 ? 3.643 -15.539 -27.031 1 98.88 291 THR A C 1
ATOM 2289 O O . THR A 1 291 ? 4.848 -15.773 -27.125 1 98.88 291 THR A O 1
ATOM 2292 N N . VAL A 1 292 ? 3.121 -14.289 -27.125 1 98.56 292 VAL A N 1
ATOM 2293 C CA . VAL A 1 292 ? 3.992 -13.117 -27.188 1 98.56 292 VAL A CA 1
ATOM 2294 C C . VAL A 1 292 ? 3.586 -12.102 -26.125 1 98.56 292 VAL A C 1
ATOM 2296 O O . VAL A 1 292 ? 2.396 -11.914 -25.859 1 98.56 292 VAL A O 1
ATOM 2299 N N . GLN A 1 293 ? 4.594 -11.523 -25.438 1 98.44 293 GLN A N 1
ATOM 2300 C CA . GLN A 1 293 ? 4.305 -10.43 -24.516 1 98.44 293 GLN A CA 1
ATOM 2301 C C . GLN A 1 293 ? 3.574 -9.289 -25.234 1 98.44 293 GLN A C 1
ATOM 2303 O O . GLN A 1 293 ? 4.047 -8.781 -26.25 1 98.44 293 GLN A O 1
ATOM 2308 N N . PRO A 1 294 ? 2.434 -8.922 -24.719 1 97.88 294 PRO A N 1
ATOM 2309 C CA . PRO A 1 294 ? 1.677 -7.867 -25.391 1 97.88 294 PRO A CA 1
ATOM 2310 C C . PRO A 1 294 ? 2.287 -6.484 -25.188 1 97.88 294 PRO A C 1
ATOM 2312 O O . PRO A 1 294 ? 3.043 -6.27 -24.234 1 97.88 294 PRO A O 1
ATOM 2315 N N . GLY A 1 295 ? 1.991 -5.629 -26.141 1 96.06 295 GLY A N 1
ATOM 2316 C CA . GLY A 1 295 ? 2.217 -4.207 -25.938 1 96.06 295 GLY A CA 1
ATOM 2317 C C . GLY A 1 295 ? 1.013 -3.488 -25.344 1 96.06 295 GLY A C 1
ATOM 2318 O O . GLY A 1 295 ? 0.231 -4.082 -24.609 1 96.06 295 GLY A O 1
ATOM 2319 N N . GLY A 1 296 ? 0.941 -2.256 -25.641 1 95.06 296 GLY A N 1
ATOM 2320 C CA . GLY A 1 296 ? -0.181 -1.442 -25.203 1 95.06 296 GLY A CA 1
ATOM 2321 C C . GLY A 1 296 ? 0.135 -0.598 -23.984 1 95.06 296 GLY A C 1
ATOM 2322 O O . GLY A 1 296 ? 1.174 -0.784 -23.344 1 95.06 296 GLY A O 1
ATOM 2323 N N . MET A 1 297 ? -0.725 0.343 -23.781 1 96.81 297 MET A N 1
ATOM 2324 C CA . MET A 1 297 ? -0.571 1.313 -22.703 1 96.81 297 MET A CA 1
ATOM 2325 C C . MET A 1 297 ? -1.861 1.442 -21.906 1 96.81 297 MET A C 1
ATOM 2327 O O . MET A 1 297 ? -2.953 1.25 -22.438 1 96.81 297 MET A O 1
ATOM 2331 N N . VAL A 1 298 ? -1.818 1.735 -20.625 1 97 298 VAL A N 1
ATOM 2332 C CA . VAL A 1 298 ? -2.924 1.679 -19.672 1 97 298 VAL A CA 1
ATOM 2333 C C . VAL A 1 298 ? -4.035 2.627 -20.109 1 97 298 VAL A C 1
ATOM 2335 O O . VAL A 1 298 ? -5.207 2.24 -20.156 1 97 298 VAL A O 1
ATOM 2338 N N . PHE A 1 299 ? -3.715 3.938 -20.438 1 97 299 PHE A N 1
ATOM 2339 C CA . PHE A 1 299 ? -4.691 4.941 -20.844 1 97 299 PHE A CA 1
ATOM 2340 C C . PHE A 1 299 ? -4.418 5.406 -22.266 1 97 299 PHE A C 1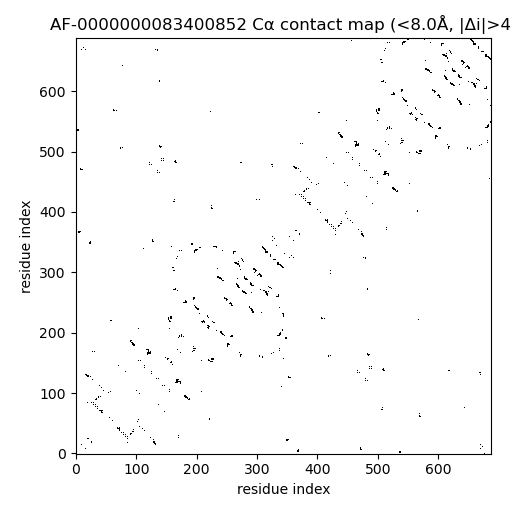
ATOM 2342 O O . PHE A 1 299 ? -4.648 6.57 -22.594 1 97 299 PHE A O 1
ATOM 2349 N N . GLY A 1 300 ? -3.773 4.566 -23.078 1 95 300 GLY A N 1
ATOM 2350 C CA . GLY A 1 300 ? -3.453 4.918 -24.453 1 95 300 GLY A CA 1
ATOM 2351 C C . GLY A 1 300 ? -2.057 5.488 -24.609 1 95 300 GLY A C 1
ATOM 2352 O O . GLY A 1 300 ? -1.256 5.457 -23.672 1 95 300 GLY A O 1
ATOM 2353 N N . PRO A 1 301 ? -1.717 5.914 -25.781 1 94 301 PRO A N 1
ATOM 2354 C CA . PRO A 1 301 ? -0.349 6.332 -26.094 1 94 301 PRO A CA 1
ATOM 2355 C C . PRO A 1 301 ? 0.175 7.398 -25.125 1 94 301 PRO A C 1
ATOM 2357 O O . PRO A 1 301 ? -0.552 8.336 -24.781 1 94 301 PRO A O 1
ATOM 2360 N N . GLY A 1 302 ? 1.395 7.227 -24.766 1 93.44 302 GLY A N 1
ATOM 2361 C CA . GLY A 1 302 ? 2.047 8.195 -23.906 1 93.44 302 GLY A CA 1
ATOM 2362 C C . GLY A 1 302 ? 1.853 7.91 -22.422 1 93.44 302 GLY A C 1
ATOM 2363 O O . GLY A 1 302 ? 2.307 8.68 -21.578 1 93.44 302 GLY A O 1
ATOM 2364 N N . THR A 1 303 ? 1.224 6.844 -22.094 1 96.31 303 THR A N 1
ATOM 2365 C CA . THR A 1 303 ? 1.01 6.473 -20.688 1 96.31 303 THR A CA 1
ATOM 2366 C C . THR A 1 303 ? 1.799 5.219 -20.344 1 96.31 303 THR A C 1
ATOM 2368 O O . THR A 1 303 ? 2.754 4.863 -21.031 1 96.31 303 THR A O 1
ATOM 2371 N N . ALA A 1 304 ? 1.578 4.609 -19.203 1 96 304 ALA A N 1
ATOM 2372 C CA . ALA A 1 304 ? 2.352 3.465 -18.719 1 96 304 ALA A CA 1
ATOM 2373 C C . ALA A 1 304 ? 2.064 2.225 -19.562 1 96 304 ALA A C 1
ATOM 2375 O O . ALA A 1 304 ? 0.917 1.973 -19.938 1 96 304 ALA A O 1
ATOM 2376 N N . PRO A 1 305 ? 3.123 1.454 -19.891 1 95.62 305 PRO A N 1
ATOM 2377 C CA . PRO A 1 305 ? 2.859 0.177 -20.547 1 95.62 305 PRO A CA 1
ATOM 2378 C C . PRO A 1 305 ? 1.989 -0.757 -19.719 1 95.62 305 PRO A C 1
ATOM 2380 O O . PRO A 1 305 ? 2.119 -0.796 -18.484 1 95.62 305 PRO A O 1
ATOM 2383 N N . ILE A 1 306 ? 1.194 -1.535 -20.391 1 95.12 306 ILE A N 1
ATOM 2384 C CA . ILE A 1 306 ? 0.349 -2.508 -19.703 1 95.12 306 ILE A CA 1
ATOM 2385 C C . ILE A 1 306 ? 1.217 -3.594 -19.078 1 95.12 306 ILE A C 1
ATOM 2387 O O . ILE A 1 306 ? 1.003 -3.979 -17.922 1 95.12 306 ILE A O 1
ATOM 2391 N N . ALA A 1 307 ? 2.17 -4.102 -19.812 1 95 307 ALA A N 1
ATOM 2392 C CA . ALA A 1 307 ? 3.051 -5.164 -19.328 1 95 307 ALA A CA 1
ATOM 2393 C C . ALA A 1 307 ? 4.363 -4.594 -18.812 1 95 307 ALA A C 1
ATOM 2395 O O . ALA A 1 307 ? 5.277 -4.305 -19.594 1 95 307 ALA A O 1
ATOM 2396 N N . ASN A 1 308 ? 4.523 -4.461 -17.578 1 95.62 308 ASN A N 1
ATOM 2397 C CA . ASN A 1 308 ? 5.73 -4.043 -16.875 1 95.62 308 ASN A CA 1
ATOM 2398 C C . ASN A 1 308 ? 5.754 -4.578 -15.445 1 95.62 308 ASN A C 1
ATOM 2400 O O . ASN A 1 308 ? 4.711 -4.91 -14.891 1 95.62 308 ASN A O 1
ATOM 2404 N N . GLY A 1 309 ? 6.922 -4.758 -14.914 1 95.25 309 GLY A N 1
ATOM 2405 C CA . GLY A 1 309 ? 7.055 -5.238 -13.555 1 95.25 309 GLY A CA 1
ATOM 2406 C C . GLY A 1 309 ? 6.707 -6.707 -13.398 1 95.25 309 GLY A C 1
ATOM 2407 O O . GLY A 1 309 ? 7.055 -7.523 -14.258 1 95.25 309 GLY A O 1
ATOM 2408 N N . THR A 1 310 ? 6.215 -7.102 -12.219 1 96.56 310 THR A N 1
ATOM 2409 C CA . THR A 1 310 ? 5.797 -8.461 -11.891 1 96.56 310 THR A CA 1
ATOM 2410 C C . THR A 1 310 ? 4.293 -8.625 -12.094 1 96.56 310 THR A C 1
ATOM 2412 O O . THR A 1 310 ? 3.496 -7.945 -11.445 1 96.56 310 THR A O 1
ATOM 2415 N N . MET A 1 311 ? 3.941 -9.445 -12.984 1 98.06 311 MET A N 1
ATOM 2416 C CA . MET A 1 311 ? 2.525 -9.57 -13.328 1 98.06 311 MET A CA 1
ATOM 2417 C C . MET A 1 311 ? 2.117 -11.031 -13.438 1 98.06 311 MET A C 1
ATOM 2419 O O . MET A 1 311 ? 2.904 -11.93 -13.117 1 98.06 311 MET A O 1
ATOM 2423 N N . TYR A 1 312 ? 0.86 -11.273 -13.82 1 98.81 312 TYR A N 1
ATOM 2424 C CA . TYR A 1 312 ? 0.324 -12.633 -13.797 1 98.81 312 TYR A CA 1
ATOM 2425 C C . TYR A 1 312 ? -0.103 -13.07 -15.195 1 98.81 312 TYR A C 1
ATOM 2427 O O . TYR A 1 312 ? -0.707 -12.297 -15.938 1 98.81 312 TYR A O 1
ATOM 2435 N N . VAL A 1 313 ? 0.21 -14.258 -15.477 1 98.81 313 VAL A N 1
ATOM 2436 C CA . VAL A 1 313 ? -0.159 -14.867 -16.75 1 98.81 313 VAL A CA 1
ATOM 2437 C C . VAL A 1 313 ? -0.942 -16.156 -16.5 1 98.81 313 VAL A C 1
ATOM 2439 O O . VAL A 1 313 ? -0.615 -16.922 -15.594 1 98.81 313 VAL A O 1
ATOM 2442 N N . ALA A 1 314 ? -1.969 -16.406 -17.266 1 98.94 314 ALA A N 1
ATOM 2443 C CA . ALA A 1 314 ? -2.754 -17.625 -17.188 1 98.94 314 ALA A CA 1
ATOM 2444 C C . ALA A 1 314 ? -3.205 -18.078 -18.578 1 98.94 314 ALA A C 1
ATOM 2446 O O . ALA A 1 314 ? -3.449 -17.25 -19.453 1 98.94 314 ALA A O 1
ATOM 2447 N N . ILE A 1 315 ? -3.311 -19.344 -18.781 1 98.94 315 ILE A N 1
ATOM 2448 C CA . ILE A 1 315 ? -3.889 -19.906 -20 1 98.94 315 ILE A CA 1
ATOM 2449 C C . ILE A 1 315 ? -5.406 -19.984 -19.859 1 98.94 315 ILE A C 1
ATOM 2451 O O . ILE A 1 315 ? -5.914 -20.484 -18.844 1 98.94 315 ILE A O 1
ATOM 2455 N N . THR A 1 316 ? -6.16 -19.531 -20.891 1 98.94 316 THR A N 1
ATOM 2456 C CA . THR A 1 316 ? -7.617 -19.531 -20.828 1 98.94 316 THR A CA 1
ATOM 2457 C C . THR A 1 316 ? -8.211 -20.156 -22.078 1 98.94 316 THR A C 1
ATOM 2459 O O . THR A 1 316 ? -7.539 -20.234 -23.109 1 98.94 316 THR A O 1
ATOM 2462 N N . ASP A 1 317 ? -9.438 -20.625 -22.016 1 98.81 317 ASP A N 1
ATOM 2463 C CA . ASP A 1 317 ? -10.117 -21.219 -23.156 1 98.81 317 ASP A CA 1
ATOM 2464 C C . ASP A 1 317 ? -10.898 -20.172 -23.938 1 98.81 317 ASP A C 1
ATOM 2466 O O . ASP A 1 317 ? -11.391 -20.438 -25.047 1 98.81 317 ASP A O 1
ATOM 2470 N N . ALA A 1 318 ? -11.094 -19.016 -23.344 1 98.69 318 ALA A N 1
ATOM 2471 C CA . ALA A 1 318 ? -11.789 -17.875 -23.922 1 98.69 318 ALA A CA 1
ATOM 2472 C C . ALA A 1 318 ? -11.148 -16.562 -23.484 1 98.69 318 ALA A C 1
ATOM 2474 O O . ALA A 1 318 ? -10.211 -16.562 -22.688 1 98.69 318 ALA A O 1
ATOM 2475 N N . ASP A 1 319 ? -11.523 -15.461 -24.094 1 98.5 319 ASP A N 1
ATOM 2476 C CA . ASP A 1 319 ? -10.977 -14.148 -23.75 1 98.5 319 ASP A CA 1
ATOM 2477 C C . ASP A 1 319 ? -12.078 -13.203 -23.281 1 98.5 319 ASP A C 1
ATOM 2479 O O . ASP A 1 319 ? -12.25 -12.117 -23.828 1 98.5 319 ASP A O 1
ATOM 2483 N N . PRO A 1 320 ? -12.812 -13.609 -22.188 1 96.81 320 PRO A N 1
ATOM 2484 C CA . PRO A 1 320 ? -13.867 -12.719 -21.703 1 96.81 320 PRO A CA 1
ATOM 2485 C C . PRO A 1 320 ? -13.344 -11.344 -21.297 1 96.81 320 PRO A C 1
ATOM 2487 O O . PRO A 1 320 ? -12.227 -11.227 -20.797 1 96.81 320 PRO A O 1
ATOM 2490 N N . TYR A 1 321 ? -14.172 -10.297 -21.547 1 95.94 321 TYR A N 1
ATOM 2491 C CA . TYR A 1 321 ? -13.836 -8.969 -21.047 1 95.94 321 TYR A CA 1
ATOM 2492 C C . TYR A 1 321 ? -14.039 -8.883 -19.531 1 95.94 321 TYR A C 1
ATOM 2494 O O . TYR A 1 321 ? -15.141 -9.125 -19.031 1 95.94 321 TYR A O 1
ATOM 2502 N N . VAL A 1 322 ? -12.984 -8.664 -18.828 1 96.31 322 VAL A N 1
ATOM 2503 C CA . VAL A 1 322 ? -13.062 -8.508 -17.375 1 96.31 322 VAL A CA 1
ATOM 2504 C C . VAL A 1 322 ? -12.336 -7.234 -16.953 1 96.31 322 VAL A C 1
ATOM 2506 O O . VAL A 1 322 ? -11.461 -6.738 -17.672 1 96.31 322 VAL A O 1
ATOM 2509 N N . THR A 1 323 ? -12.727 -6.652 -15.859 1 96.19 323 THR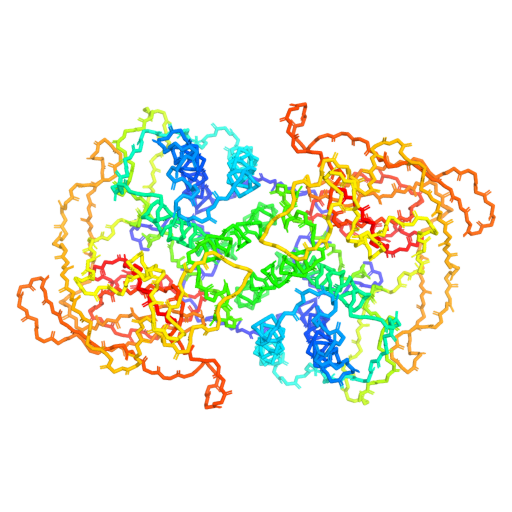 A N 1
ATOM 2510 C CA . THR A 1 323 ? -12.125 -5.5 -15.195 1 96.19 323 THR A CA 1
ATOM 2511 C C . THR A 1 323 ? -11.727 -5.852 -13.766 1 96.19 323 THR A C 1
ATOM 2513 O O . THR A 1 323 ? -12.008 -6.953 -13.289 1 96.19 323 THR A O 1
ATOM 2516 N N . PRO A 1 324 ? -11.031 -4.973 -13.086 1 97.25 324 PRO A N 1
ATOM 2517 C CA . PRO A 1 324 ? -10.492 -5.336 -11.773 1 97.25 324 PRO A CA 1
ATOM 2518 C C . PRO A 1 324 ? -11.578 -5.809 -10.805 1 97.25 324 PRO A C 1
ATOM 2520 O O . PRO A 1 324 ? -11.375 -6.785 -10.078 1 97.25 324 PRO A O 1
ATOM 2523 N N . PHE A 1 325 ? -12.75 -5.246 -10.836 1 97.81 325 PHE A N 1
ATOM 2524 C CA . PHE A 1 325 ? -13.758 -5.547 -9.828 1 97.81 325 PHE A CA 1
ATOM 2525 C C . PHE A 1 325 ? -14.453 -6.867 -10.133 1 97.81 325 PHE A C 1
ATOM 2527 O O . PHE A 1 325 ? -14.953 -7.539 -9.227 1 97.81 325 PHE A O 1
ATOM 2534 N N . ASN A 1 326 ? -14.523 -7.297 -11.352 1 96.5 326 ASN A N 1
ATOM 2535 C CA . ASN A 1 326 ? -15.195 -8.547 -11.688 1 96.5 326 ASN A CA 1
ATOM 2536 C C . ASN A 1 326 ? -14.234 -9.555 -12.297 1 96.5 326 ASN A C 1
ATOM 2538 O O . ASN A 1 326 ? -14.633 -10.383 -13.117 1 96.5 326 ASN A O 1
ATOM 2542 N N . LEU A 1 327 ? -12.977 -9.445 -11.93 1 96.75 327 LEU A N 1
ATOM 2543 C CA . LEU A 1 327 ? -11.93 -10.312 -12.461 1 96.75 327 LEU A CA 1
ATOM 2544 C C . LEU A 1 327 ? -12.281 -11.781 -12.227 1 96.75 327 LEU A C 1
ATOM 2546 O O . LEU A 1 327 ? -11.891 -12.648 -13.016 1 96.75 327 LEU A O 1
ATOM 2550 N N . SER A 1 328 ? -13.039 -12.141 -11.188 1 95.56 328 SER A N 1
ATOM 2551 C CA . SER A 1 328 ? -13.352 -13.523 -10.828 1 95.56 328 SER A CA 1
ATOM 2552 C C . SER A 1 328 ? -14.125 -14.227 -11.945 1 95.56 328 SER A C 1
ATOM 2554 O O . SER A 1 328 ? -14.203 -15.453 -11.969 1 95.56 328 SER A O 1
ATOM 2556 N N . MET A 1 329 ? -14.672 -13.484 -12.867 1 94.69 329 MET A N 1
ATOM 2557 C CA . MET A 1 329 ? -15.414 -14.055 -13.992 1 94.69 329 MET A CA 1
ATOM 2558 C C . MET A 1 329 ? -14.492 -14.852 -14.906 1 94.69 329 MET A C 1
ATOM 2560 O O . MET A 1 329 ? -14.953 -15.688 -15.688 1 94.69 329 MET A O 1
ATOM 2564 N N . ILE A 1 330 ? -13.234 -14.609 -14.805 1 96.56 330 ILE A N 1
ATOM 2565 C CA . ILE A 1 330 ? -12.289 -15.289 -15.68 1 96.56 330 ILE A CA 1
ATOM 2566 C C . ILE A 1 330 ? -11.992 -16.688 -15.133 1 96.56 330 ILE A C 1
ATOM 2568 O O . ILE A 1 330 ? -11.422 -17.516 -15.828 1 96.56 330 ILE A O 1
ATOM 2572 N N . ASN A 1 331 ? -12.312 -16.969 -13.852 1 97.19 331 ASN A N 1
ATOM 2573 C CA . ASN A 1 331 ? -11.914 -18.219 -13.18 1 97.19 331 ASN A CA 1
ATOM 2574 C C . ASN A 1 331 ? -12.414 -19.438 -13.938 1 97.19 331 ASN A C 1
ATOM 2576 O O . ASN A 1 331 ? -11.68 -20.422 -14.086 1 97.19 331 ASN A O 1
ATOM 2580 N N . SER A 1 332 ? -13.648 -19.391 -14.43 1 96.81 332 SER A N 1
ATOM 2581 C CA . SER A 1 332 ? -14.227 -20.547 -15.102 1 96.81 332 SER A CA 1
ATOM 2582 C C . SER A 1 332 ? -13.555 -20.797 -16.453 1 96.81 332 SER A C 1
ATOM 2584 O O . SER A 1 332 ? -13.766 -21.844 -17.078 1 96.81 332 SER A O 1
ATOM 2586 N N . HIS A 1 333 ? -12.719 -19.891 -16.844 1 98.25 333 HIS A N 1
ATOM 2587 C CA . HIS A 1 333 ? -12.078 -19.984 -18.141 1 98.25 333 HIS A CA 1
ATOM 2588 C C . HIS A 1 333 ? -10.586 -20.297 -18 1 98.25 333 HIS A C 1
ATOM 2590 O O . HIS A 1 333 ? -9.883 -20.422 -19.016 1 98.25 333 HIS A O 1
ATOM 2596 N N . ILE A 1 334 ? -10.047 -20.422 -16.844 1 98.75 334 ILE A N 1
ATOM 2597 C CA . ILE A 1 334 ? -8.617 -20.656 -16.641 1 98.75 334 ILE A CA 1
ATOM 2598 C C . ILE A 1 334 ? -8.312 -22.141 -16.844 1 98.75 334 ILE A C 1
ATOM 2600 O O . ILE A 1 334 ? -8.859 -23 -16.141 1 98.75 334 ILE A O 1
ATOM 2604 N N . VAL A 1 335 ? -7.473 -22.406 -17.766 1 98.88 335 VAL A N 1
ATOM 2605 C CA . VAL A 1 335 ? -6.984 -23.75 -18.031 1 98.88 335 VAL A CA 1
ATOM 2606 C C . VAL A 1 335 ? -5.844 -24.078 -17.062 1 98.88 335 VAL A C 1
ATOM 2608 O O . VAL A 1 335 ? -5.805 -25.156 -16.484 1 98.88 335 VAL A O 1
ATOM 2611 N N . ALA A 1 336 ? -4.926 -23.188 -16.938 1 98.94 336 ALA A N 1
ATOM 2612 C CA . ALA A 1 336 ? -3.773 -23.312 -16.047 1 98.94 336 ALA A CA 1
ATOM 2613 C C . ALA A 1 336 ? -3.221 -21.953 -15.656 1 98.94 336 ALA A C 1
ATOM 2615 O O . ALA A 1 336 ? -3.273 -21 -16.453 1 98.94 336 ALA A O 1
ATOM 2616 N N . GLY A 1 337 ? -2.592 -21.938 -14.484 1 98.75 337 GLY A N 1
ATOM 2617 C CA . GLY A 1 337 ? -2.029 -20.703 -13.969 1 98.75 337 GLY A CA 1
ATOM 2618 C C . GLY A 1 337 ? -2.783 -20.156 -12.773 1 98.75 337 GLY A C 1
ATOM 2619 O O . GLY A 1 337 ? -3.668 -20.828 -12.234 1 98.75 337 GLY A O 1
ATOM 2620 N N . PRO A 1 338 ? -2.51 -18.984 -12.328 1 98.88 338 PRO A N 1
ATOM 2621 C CA . PRO A 1 338 ? -1.556 -18.094 -12.984 1 98.88 338 PRO A CA 1
ATOM 2622 C C . PRO A 1 338 ? -0.104 -18.438 -12.656 1 98.88 338 PRO A C 1
ATOM 2624 O O . PRO A 1 338 ? 0.159 -19.219 -11.734 1 98.88 338 PRO A O 1
ATOM 2627 N N . ALA A 1 339 ? 0.874 -17.984 -13.414 1 98.81 339 ALA A N 1
ATOM 2628 C CA . ALA A 1 339 ? 2.303 -17.859 -13.133 1 98.81 339 ALA A CA 1
ATOM 2629 C C . ALA A 1 339 ? 2.734 -16.391 -13.133 1 98.81 339 ALA A C 1
ATOM 2631 O O . ALA A 1 339 ? 2.096 -15.555 -13.766 1 98.81 339 ALA A O 1
ATOM 2632 N N . LEU A 1 340 ? 3.746 -16.094 -12.367 1 98.62 340 LEU A N 1
ATOM 2633 C CA . LEU A 1 340 ? 4.281 -14.734 -12.352 1 98.62 340 LEU A CA 1
ATOM 2634 C C . LEU A 1 340 ? 5.262 -14.523 -13.5 1 98.62 340 LEU A C 1
ATOM 2636 O O . LEU A 1 340 ? 6.172 -15.328 -13.703 1 98.62 340 LEU A O 1
ATOM 2640 N N . TYR A 1 341 ? 5.051 -13.508 -14.266 1 98.5 341 TYR A N 1
ATOM 2641 C CA . TYR A 1 341 ? 5.938 -13.086 -15.344 1 98.5 341 TYR A CA 1
ATOM 2642 C C . TYR A 1 341 ? 6.695 -11.82 -14.969 1 98.5 341 TYR A C 1
ATOM 2644 O O . TYR A 1 341 ? 6.125 -10.906 -14.367 1 98.5 341 TYR A O 1
ATOM 2652 N N . GLN A 1 342 ? 7.953 -11.773 -15.297 1 96.06 342 GLN A N 1
ATOM 2653 C CA . GLN A 1 342 ? 8.805 -10.633 -14.969 1 96.06 342 GLN A CA 1
ATOM 2654 C C . GLN A 1 342 ? 9.086 -9.781 -16.203 1 96.06 342 GLN A C 1
ATOM 2656 O O . GLN A 1 342 ? 9.438 -10.312 -17.266 1 96.06 342 GLN A O 1
ATOM 2661 N N . SER A 1 343 ? 8.844 -8.508 -16.094 1 94.31 343 SER A N 1
ATOM 2662 C CA . SER A 1 343 ? 9.156 -7.535 -17.125 1 94.31 343 SER A CA 1
ATOM 2663 C C . SER A 1 343 ? 9.797 -6.285 -16.531 1 94.31 343 SER A C 1
ATOM 2665 O O . SER A 1 343 ? 9.828 -6.113 -15.32 1 94.31 343 SER A O 1
ATOM 2667 N N . GLY A 1 344 ? 10.359 -5.438 -17.375 1 83.12 344 GLY A N 1
ATOM 2668 C CA . GLY A 1 344 ? 10.891 -4.152 -16.953 1 83.12 344 GLY A CA 1
ATOM 2669 C C . GLY A 1 344 ? 12.367 -4.199 -16.609 1 83.12 344 GLY A C 1
ATOM 2670 O O . GLY A 1 344 ? 12.961 -5.277 -16.531 1 83.12 344 GLY A O 1
ATOM 2671 N N . MET B 1 1 ? -20.281 -20.234 -8.32 1 60.22 1 MET B N 1
ATOM 2672 C CA . MET B 1 1 ? -19.203 -21.047 -8.875 1 60.22 1 MET B CA 1
ATOM 2673 C C . MET B 1 1 ? -18.688 -22.062 -7.859 1 60.22 1 MET B C 1
ATOM 2675 O O . MET B 1 1 ? -18.672 -21.781 -6.656 1 60.22 1 MET B O 1
ATOM 2679 N N . PRO B 1 2 ? -18.531 -23.312 -8.211 1 70.94 2 PRO B N 1
ATOM 2680 C CA . PRO B 1 2 ? -18.312 -24.375 -7.219 1 70.94 2 PRO B CA 1
ATOM 2681 C C . PRO B 1 2 ? -17.219 -24.047 -6.215 1 70.94 2 PRO B C 1
ATOM 2683 O O . PRO B 1 2 ? -17.188 -24.594 -5.109 1 70.94 2 PRO B O 1
ATOM 2686 N N . TYR B 1 3 ? -16.438 -23.109 -6.371 1 88.94 3 TYR B N 1
ATOM 2687 C CA . TYR B 1 3 ? -15.336 -22.828 -5.453 1 88.94 3 TYR B CA 1
ATOM 2688 C C . TYR B 1 3 ? -15.414 -21.422 -4.906 1 88.94 3 TYR B C 1
ATOM 2690 O O . TYR B 1 3 ? -14.398 -20.828 -4.52 1 88.94 3 TYR B O 1
ATOM 2698 N N . THR B 1 4 ? -16.625 -20.891 -4.859 1 90.06 4 THR B N 1
ATOM 2699 C CA . THR B 1 4 ? -16.797 -19.562 -4.27 1 90.06 4 THR B CA 1
ATOM 2700 C C . THR B 1 4 ? -17.719 -19.625 -3.053 1 90.06 4 THR B C 1
ATOM 2702 O O . THR B 1 4 ? -18.922 -19.828 -3.189 1 90.06 4 THR B O 1
ATOM 2705 N N . PRO B 1 5 ? -17.125 -19.484 -1.902 1 95.88 5 PRO B N 1
ATOM 2706 C CA . PRO B 1 5 ? -17.938 -19.484 -0.683 1 95.88 5 PRO B CA 1
ATOM 2707 C C . PRO B 1 5 ? -19.047 -18.453 -0.72 1 95.88 5 PRO B C 1
ATOM 2709 O O . PRO B 1 5 ? -18.969 -17.469 -1.457 1 95.88 5 PRO B O 1
ATOM 2712 N N . SER B 1 6 ? -20.156 -18.688 0.099 1 96.5 6 SER B N 1
ATOM 2713 C CA . SER B 1 6 ? -21.328 -17.812 0.096 1 96.5 6 SER B CA 1
ATOM 2714 C C . SER B 1 6 ? -21 -16.438 0.692 1 96.5 6 SER B C 1
ATOM 2716 O O . SER B 1 6 ? -20.219 -16.344 1.644 1 96.5 6 SER B O 1
ATOM 2718 N N . GLY B 1 7 ? -21.641 -15.445 0.143 1 96.88 7 GLY B N 1
ATOM 2719 C CA . GLY B 1 7 ? -21.406 -14.062 0.54 1 96.88 7 GLY B CA 1
ATOM 2720 C C . GLY B 1 7 ? -20.609 -13.273 -0.476 1 96.88 7 GLY B C 1
ATOM 2721 O O . GLY B 1 7 ? -20.719 -13.508 -1.681 1 96.88 7 GLY B O 1
ATOM 2722 N N . GLY B 1 8 ? -19.938 -12.211 -0.025 1 96.06 8 GLY B N 1
ATOM 2723 C CA . GLY B 1 8 ? -19.156 -11.367 -0.919 1 96.06 8 GLY B CA 1
ATOM 2724 C C . GLY B 1 8 ? -19.984 -10.305 -1.605 1 96.06 8 GLY B C 1
ATOM 2725 O O . GLY B 1 8 ? -21.094 -10.578 -2.088 1 96.06 8 GLY B O 1
ATOM 2726 N N . LEU B 1 9 ? -19.484 -9.125 -1.656 1 94.88 9 LEU B N 1
ATOM 2727 C CA . LEU B 1 9 ? -20.141 -8.008 -2.326 1 94.88 9 LEU B CA 1
ATOM 2728 C C . LEU B 1 9 ? -19.766 -7.957 -3.801 1 94.88 9 LEU B C 1
ATOM 2730 O O . LEU B 1 9 ? -18.578 -8.031 -4.141 1 94.88 9 LEU B O 1
ATOM 2734 N N . GLY B 1 10 ? -20.734 -7.867 -4.711 1 91.31 10 GLY B N 1
ATOM 2735 C CA . GLY B 1 10 ? -20.5 -7.641 -6.125 1 91.31 10 GLY B CA 1
ATOM 2736 C C . GLY B 1 10 ? -19.922 -8.852 -6.836 1 91.31 10 GLY B C 1
ATOM 2737 O O . GLY B 1 10 ? -19.234 -8.719 -7.848 1 91.31 10 GLY B O 1
ATOM 2738 N N . VAL B 1 11 ? -20.188 -10.008 -6.344 1 89.5 11 VAL B N 1
ATOM 2739 C CA . VAL B 1 11 ? -19.594 -11.203 -6.941 1 89.5 11 VAL B CA 1
ATOM 2740 C C . VAL B 1 11 ? -20.641 -11.914 -7.809 1 89.5 11 VAL B C 1
ATOM 2742 O O . VAL B 1 11 ? -20.438 -13.062 -8.203 1 89.5 11 VAL B O 1
ATOM 2745 N N . ASN B 1 12 ? -21.859 -11.273 -8.141 1 84 12 ASN B N 1
ATOM 2746 C CA . ASN B 1 12 ? -22.969 -11.906 -8.859 1 84 12 ASN B CA 1
ATOM 2747 C C . ASN B 1 12 ? -22.922 -11.594 -10.352 1 84 12 ASN B C 1
ATOM 2749 O O . ASN B 1 12 ? -23.938 -11.672 -11.039 1 84 12 ASN B O 1
ATOM 2753 N N . ASN B 1 13 ? -21.875 -11.211 -10.938 1 80.81 13 ASN B N 1
ATOM 2754 C CA . ASN B 1 13 ? -21.625 -11.016 -12.367 1 80.81 13 ASN B CA 1
ATOM 2755 C C . ASN B 1 13 ? -22.312 -9.75 -12.883 1 80.81 13 ASN B C 1
ATOM 2757 O O . ASN B 1 13 ? -22.375 -9.523 -14.094 1 80.81 13 ASN B O 1
ATOM 2761 N N . THR B 1 14 ? -22.984 -9.016 -12.008 1 87.62 14 THR B N 1
ATOM 2762 C CA . THR B 1 14 ? -23.469 -7.711 -12.445 1 87.62 14 THR B CA 1
ATOM 2763 C C . THR B 1 14 ? -22.297 -6.824 -12.898 1 87.62 14 THR B C 1
ATOM 2765 O O . THR B 1 14 ? -21.312 -6.688 -12.188 1 87.62 14 THR B O 1
ATOM 2768 N N . PRO B 1 15 ? -22.422 -6.316 -14.086 1 91.94 15 PRO B N 1
ATOM 2769 C CA . PRO B 1 15 ? -21.328 -5.469 -14.547 1 91.94 15 PRO B CA 1
ATOM 2770 C C . PRO B 1 15 ? -21.047 -4.293 -13.617 1 91.94 15 PRO B C 1
ATOM 2772 O O . PRO B 1 15 ? -21.984 -3.566 -13.242 1 91.94 15 PRO B O 1
ATOM 2775 N N . PRO B 1 16 ? -19.875 -4.188 -13.312 1 95.31 16 PRO B N 1
ATOM 2776 C CA . PRO B 1 16 ? -19.578 -3.105 -12.375 1 95.31 16 PRO B CA 1
ATOM 2777 C C . PRO B 1 16 ? -19.688 -1.723 -13.016 1 95.31 16 PRO B C 1
ATOM 2779 O O . PRO B 1 16 ? -19.406 -1.561 -14.203 1 95.31 16 PRO B O 1
ATOM 2782 N N . GLN B 1 17 ? -20.109 -0.788 -12.258 1 95.75 17 GLN B N 1
ATOM 2783 C CA . GLN B 1 17 ? -20.062 0.63 -12.602 1 95.75 17 GLN B CA 1
ATOM 2784 C C . GLN B 1 17 ? -19.031 1.361 -11.75 1 95.75 17 GLN B C 1
ATOM 2786 O O . GLN B 1 17 ? -19.109 1.356 -10.523 1 95.75 17 GLN B O 1
ATOM 2791 N N . TYR B 1 18 ? -18.109 1.979 -12.438 1 97.75 18 TYR B N 1
ATOM 2792 C CA . TYR B 1 18 ? -17.031 2.66 -11.742 1 97.75 18 TYR B CA 1
ATOM 2793 C C . TYR B 1 18 ? -17.312 4.148 -11.602 1 97.75 18 TYR B C 1
ATOM 2795 O O . TYR B 1 18 ? -16.594 4.984 -12.148 1 97.75 18 TYR B O 1
ATOM 2803 N N . ILE B 1 19 ? -18.391 4.453 -10.938 1 98.62 19 ILE B N 1
ATOM 2804 C CA . ILE B 1 19 ? -18.844 5.828 -10.734 1 98.62 19 ILE B CA 1
ATOM 2805 C C . ILE B 1 19 ? -19.234 6.031 -9.266 1 98.62 19 ILE B C 1
ATOM 2807 O O . ILE B 1 19 ? -19.469 5.062 -8.539 1 98.62 19 ILE B O 1
ATOM 2811 N N . PRO B 1 20 ? -19.25 7.324 -8.812 1 98.69 20 PRO B N 1
ATOM 2812 C CA . PRO B 1 20 ? -19.797 7.559 -7.48 1 98.69 20 PRO B CA 1
ATOM 2813 C C . PRO B 1 20 ? -21.281 7.176 -7.383 1 98.69 20 PRO B C 1
ATOM 2815 O O . PRO B 1 20 ? -22.062 7.457 -8.297 1 98.69 20 PRO B O 1
ATOM 2818 N N . LEU B 1 21 ? -21.672 6.574 -6.297 1 98.5 21 LEU B N 1
ATOM 2819 C CA . LEU B 1 21 ? -23.062 6.152 -6.105 1 98.5 21 LEU B CA 1
ATOM 2820 C C . LEU B 1 21 ? -23.75 7.02 -5.059 1 98.5 21 LEU B C 1
ATOM 2822 O O . LEU B 1 21 ? -24.938 6.812 -4.754 1 98.5 21 LEU B O 1
ATOM 2826 N N . SER B 1 22 ? -23.062 7.953 -4.434 1 98.56 22 SER B N 1
ATOM 2827 C CA . SER B 1 22 ? -23.578 8.867 -3.422 1 98.56 22 SER B CA 1
ATOM 2828 C C . SER B 1 22 ? -22.781 10.164 -3.385 1 98.56 22 SER B C 1
ATOM 2830 O O . SER B 1 22 ? -21.75 10.281 -4.039 1 98.56 22 SER B O 1
ATOM 2832 N N . ASP B 1 23 ? -23.25 11.148 -2.66 1 98.31 23 ASP B N 1
ATOM 2833 C CA . ASP B 1 23 ? -22.5 12.375 -2.438 1 98.31 23 ASP B CA 1
ATOM 2834 C C . ASP B 1 23 ? -21.219 12.109 -1.638 1 98.31 23 ASP B C 1
ATOM 2836 O O . ASP B 1 23 ? -20.203 12.758 -1.847 1 98.31 23 ASP B O 1
ATOM 2840 N N . PHE B 1 24 ? -21.328 11.156 -0.731 1 98.44 24 PHE B N 1
ATOM 2841 C CA . PHE B 1 24 ? -20.156 10.734 0.024 1 98.44 24 PHE B CA 1
ATOM 2842 C C . PHE B 1 24 ? -19.062 10.242 -0.911 1 98.44 24 PHE B C 1
ATOM 2844 O O . PHE B 1 24 ? -17.906 10.633 -0.771 1 98.44 24 PHE B O 1
ATOM 2851 N N . ASP B 1 25 ? -19.469 9.414 -1.87 1 98.81 25 ASP B N 1
ATOM 2852 C CA . ASP B 1 25 ? -18.516 8.906 -2.85 1 98.81 25 ASP B CA 1
ATOM 2853 C C . ASP B 1 25 ? -17.859 10.047 -3.623 1 98.81 25 ASP B C 1
ATOM 2855 O O . ASP B 1 25 ? -16.625 10.125 -3.701 1 98.81 25 ASP B O 1
ATOM 2859 N N . PHE B 1 26 ? -18.703 10.898 -4.148 1 98.88 26 PHE B N 1
ATOM 2860 C CA . PHE B 1 26 ? -18.203 11.969 -5 1 98.88 26 PHE B CA 1
ATOM 2861 C C . PHE B 1 26 ? -17.219 12.852 -4.242 1 98.88 26 PHE B C 1
ATOM 2863 O O . PHE B 1 26 ? -16.125 13.133 -4.73 1 98.88 26 PHE B O 1
ATOM 2870 N N . GLN B 1 27 ? -17.578 13.258 -3.047 1 98.75 27 GLN B N 1
ATOM 2871 C CA . GLN B 1 27 ? -16.766 14.195 -2.271 1 98.75 27 GLN B CA 1
ATOM 2872 C C . GLN B 1 27 ? -15.461 13.539 -1.813 1 98.75 27 GLN B C 1
ATOM 2874 O O . GLN B 1 27 ? -14.414 14.195 -1.757 1 98.75 27 GLN B O 1
ATOM 2879 N N . SER B 1 28 ? -15.5 12.258 -1.458 1 98.88 28 SER B N 1
ATOM 2880 C CA . SER B 1 28 ? -14.281 11.547 -1.072 1 98.88 28 SER B CA 1
ATOM 2881 C C . SER B 1 28 ? -13.32 11.422 -2.246 1 98.88 28 SER B C 1
ATOM 2883 O O . SER B 1 28 ? -12.125 11.688 -2.104 1 98.88 28 SER B O 1
ATOM 2885 N N . LEU B 1 29 ? -13.852 11.07 -3.416 1 98.94 29 LEU B N 1
ATOM 2886 C CA . LEU B 1 29 ? -13.031 10.906 -4.609 1 98.94 29 LEU B CA 1
ATOM 2887 C C . LEU B 1 29 ? -12.516 12.25 -5.109 1 98.94 29 LEU B C 1
ATOM 2889 O O . LEU B 1 29 ? -11.383 12.352 -5.59 1 98.94 29 LEU B O 1
ATOM 2893 N N . ASN B 1 30 ? -13.312 13.273 -4.992 1 98.88 30 ASN B N 1
ATOM 2894 C CA . ASN B 1 30 ? -12.859 14.609 -5.375 1 98.88 30 ASN B CA 1
ATOM 2895 C C . ASN B 1 30 ? -11.711 15.086 -4.488 1 98.88 30 ASN B C 1
ATOM 2897 O O . ASN B 1 30 ? -10.781 15.727 -4.969 1 98.88 30 ASN B O 1
ATOM 2901 N N . LEU B 1 31 ? -11.82 14.812 -3.195 1 98.81 31 LEU B N 1
ATOM 2902 C CA . LEU B 1 31 ? -10.727 15.141 -2.291 1 98.81 31 LEU B CA 1
ATOM 2903 C C . LEU B 1 31 ? -9.461 14.383 -2.684 1 98.81 31 LEU B C 1
ATOM 2905 O O . LEU B 1 31 ? -8.367 14.969 -2.717 1 98.81 31 LEU B O 1
ATOM 2909 N N . ALA B 1 32 ? -9.594 13.078 -2.982 1 98.88 32 ALA B N 1
ATOM 2910 C CA . ALA B 1 32 ? -8.461 12.273 -3.426 1 98.88 32 ALA B CA 1
ATOM 2911 C C . ALA B 1 32 ? -7.848 12.836 -4.703 1 98.88 32 ALA B C 1
ATOM 2913 O O . ALA B 1 32 ? -6.625 12.82 -4.875 1 98.88 32 ALA B O 1
ATOM 2914 N N . LEU B 1 33 ? -8.703 13.32 -5.602 1 98.94 33 LEU B N 1
ATOM 2915 C CA . LEU B 1 33 ? -8.219 13.898 -6.852 1 98.94 33 LEU B CA 1
ATOM 2916 C C . LEU B 1 33 ? -7.375 15.141 -6.59 1 98.94 33 LEU B C 1
ATOM 2918 O O . LEU B 1 33 ? -6.348 15.344 -7.242 1 98.94 33 LEU B O 1
ATOM 2922 N N . ASN B 1 34 ? -7.805 15.992 -5.641 1 98.88 34 ASN B N 1
ATOM 2923 C CA . ASN B 1 34 ? -6.98 17.141 -5.254 1 98.88 34 ASN B CA 1
ATOM 2924 C C . ASN B 1 34 ? -5.613 16.688 -4.738 1 98.88 34 ASN B C 1
ATOM 2926 O O . ASN B 1 34 ? -4.605 17.344 -5 1 98.88 34 ASN B O 1
ATOM 2930 N N . GLN B 1 35 ? -5.594 15.602 -3.99 1 98.88 35 GLN B N 1
ATOM 2931 C CA . GLN B 1 35 ? -4.336 15.039 -3.504 1 98.88 35 GLN B CA 1
ATOM 2932 C C . GLN B 1 35 ? -3.432 14.633 -4.664 1 98.88 35 GLN B C 1
ATOM 2934 O O . GLN B 1 35 ? -2.223 14.875 -4.633 1 98.88 35 GLN B O 1
ATOM 2939 N N . GLU B 1 36 ? -4.012 13.984 -5.703 1 98.88 36 GLU B N 1
ATOM 2940 C CA . GLU B 1 36 ? -3.225 13.586 -6.863 1 98.88 36 GLU B CA 1
ATOM 2941 C C . GLU B 1 36 ? -2.611 14.797 -7.562 1 98.88 36 GLU B C 1
ATOM 2943 O O . GLU B 1 36 ? -1.442 14.766 -7.953 1 98.88 36 GLU B O 1
ATOM 2948 N N . TRP B 1 37 ? -3.402 15.805 -7.727 1 98.94 37 TRP B N 1
ATOM 2949 C CA . TRP B 1 37 ? -2.951 16.984 -8.453 1 98.94 37 TRP B CA 1
ATOM 2950 C C . TRP B 1 37 ? -1.805 17.672 -7.715 1 98.94 37 TRP B C 1
ATOM 2952 O O . TRP B 1 37 ? -0.823 18.094 -8.328 1 98.94 37 TRP B O 1
ATOM 2962 N N . ILE B 1 38 ? -1.902 17.797 -6.41 1 98.94 38 ILE B N 1
ATOM 2963 C CA . ILE B 1 38 ? -0.831 18.5 -5.715 1 98.94 38 ILE B CA 1
ATOM 2964 C C . ILE B 1 38 ? 0.437 17.641 -5.727 1 98.94 38 ILE B C 1
ATOM 2966 O O . ILE B 1 38 ? 1.548 18.172 -5.805 1 98.94 38 ILE B O 1
ATOM 2970 N N . GLU B 1 39 ? 0.326 16.328 -5.625 1 98.94 39 GLU B N 1
ATOM 2971 C CA . GLU B 1 39 ? 1.507 15.469 -5.707 1 98.94 39 GLU B CA 1
ATOM 2972 C C . GLU B 1 39 ? 2.191 15.602 -7.066 1 98.94 39 GLU B C 1
ATOM 2974 O O . GLU B 1 39 ? 3.42 15.664 -7.145 1 98.94 39 GLU B O 1
ATOM 2979 N N . LEU B 1 40 ? 1.371 15.602 -8.109 1 98.94 40 LEU B N 1
ATOM 2980 C CA . LEU B 1 40 ? 1.922 15.836 -9.438 1 98.94 40 LEU B CA 1
ATOM 2981 C C . LEU B 1 40 ? 2.697 17.156 -9.477 1 98.94 40 LEU B C 1
ATOM 2983 O O . LEU B 1 40 ? 3.844 17.188 -9.938 1 98.94 40 LEU B O 1
ATOM 2987 N N . ASP B 1 41 ? 2.084 18.203 -9 1 98.94 41 ASP B N 1
ATOM 2988 C CA . ASP B 1 41 ? 2.717 19.516 -9 1 98.94 41 ASP B CA 1
ATOM 2989 C C . ASP B 1 41 ? 3.984 19.516 -8.148 1 98.94 41 ASP B C 1
ATOM 2991 O O . ASP B 1 41 ? 5.027 20 -8.578 1 98.94 41 ASP B O 1
ATOM 2995 N N . LEU B 1 42 ? 3.906 18.984 -6.961 1 98.94 42 LEU B N 1
ATOM 2996 C CA . LEU B 1 42 ? 4.992 19 -5.988 1 98.94 42 LEU B CA 1
ATOM 2997 C C . LEU B 1 42 ? 6.219 18.266 -6.543 1 98.94 42 LEU B C 1
ATOM 2999 O O . LEU B 1 42 ? 7.344 18.766 -6.422 1 98.94 42 LEU B O 1
ATOM 3003 N N . PHE B 1 43 ? 6.066 17.062 -7.105 1 98.94 43 PHE B N 1
ATOM 3004 C CA . PHE B 1 43 ? 7.18 16.281 -7.633 1 98.94 43 PHE B CA 1
ATOM 3005 C C . PHE B 1 43 ? 7.859 17.016 -8.781 1 98.94 43 PHE B C 1
ATOM 3007 O O . PHE B 1 43 ? 9.086 17.109 -8.828 1 98.94 43 PHE B O 1
ATOM 3014 N N . ASN B 1 44 ? 7.039 17.547 -9.68 1 98.88 44 ASN B N 1
ATOM 3015 C CA . ASN B 1 44 ? 7.602 18.344 -10.773 1 98.88 44 ASN B CA 1
ATOM 3016 C C . ASN B 1 44 ? 8.281 19.609 -10.266 1 98.88 44 ASN B C 1
ATOM 3018 O O . ASN B 1 44 ? 9.328 20 -10.781 1 98.88 44 ASN B O 1
ATOM 3022 N N . TYR B 1 45 ? 7.645 20.25 -9.305 1 98.75 45 TYR B N 1
ATOM 3023 C CA . TYR B 1 45 ? 8.172 21.484 -8.727 1 98.75 45 TYR B CA 1
ATOM 3024 C C . TYR B 1 45 ? 9.57 21.281 -8.172 1 98.75 45 TYR B C 1
ATOM 3026 O O . TYR B 1 45 ? 10.484 22.047 -8.453 1 98.75 45 TYR B O 1
ATOM 3034 N N . GLY B 1 46 ? 9.75 20.219 -7.332 1 98.81 46 GLY B N 1
ATOM 3035 C CA . GLY B 1 46 ? 11.062 19.938 -6.766 1 98.81 46 GLY B CA 1
ATOM 3036 C C . GLY B 1 46 ? 12.125 19.703 -7.816 1 98.81 46 GLY B C 1
ATOM 3037 O O . GLY B 1 46 ? 13.242 20.219 -7.707 1 98.81 46 GLY B O 1
ATOM 3038 N N . LEU B 1 47 ? 11.805 18.953 -8.875 1 98.81 47 LEU B N 1
ATOM 3039 C CA . LEU B 1 47 ? 12.742 18.625 -9.938 1 98.81 47 LEU B CA 1
ATOM 3040 C C . LEU B 1 47 ? 13.133 19.859 -10.727 1 98.81 47 LEU B C 1
ATOM 3042 O O . LEU B 1 47 ? 14.25 19.969 -11.227 1 98.81 47 LEU B O 1
ATOM 3046 N N . ALA B 1 48 ? 12.219 20.797 -10.898 1 98.62 48 ALA B N 1
ATOM 3047 C CA . ALA B 1 48 ? 12.469 22.031 -11.648 1 98.62 48 ALA B CA 1
ATOM 3048 C C . ALA B 1 48 ? 13.211 23.047 -10.789 1 98.62 48 ALA B C 1
ATOM 3050 O O . ALA B 1 48 ? 14.055 23.797 -11.289 1 98.62 48 ALA B O 1
ATOM 3051 N N . ARG B 1 49 ? 12.93 23.125 -9.547 1 98.5 49 ARG B N 1
ATOM 3052 C CA . ARG B 1 49 ? 13.398 24.156 -8.633 1 98.5 49 ARG B CA 1
ATOM 3053 C C . ARG B 1 49 ? 14.875 23.953 -8.281 1 98.5 49 ARG B C 1
ATOM 3055 O O . ARG B 1 49 ? 15.625 24.922 -8.133 1 98.5 49 ARG B O 1
ATOM 3062 N N . PHE B 1 50 ? 15.312 22.781 -8.07 1 98.81 50 PHE B N 1
ATOM 3063 C CA . PHE B 1 50 ? 16.656 22.5 -7.566 1 98.81 50 PHE B CA 1
ATOM 3064 C C . PHE B 1 50 ? 17.547 21.969 -8.688 1 98.81 50 PHE B C 1
ATOM 3066 O O . PHE B 1 50 ? 17.078 21.234 -9.562 1 98.81 50 PHE B O 1
ATOM 3073 N N . SER B 1 51 ? 18.797 22.328 -8.664 1 98.69 51 SER B N 1
ATOM 3074 C CA . SER B 1 51 ? 19.766 21.906 -9.664 1 98.69 51 SER B CA 1
ATOM 3075 C C . SER B 1 51 ? 20.219 20.469 -9.406 1 98.69 51 SER B C 1
ATOM 3077 O O . SER B 1 51 ? 20 19.922 -8.32 1 98.69 51 SER B O 1
ATOM 3079 N N . VAL B 1 52 ? 20.891 19.859 -10.438 1 98.62 52 VAL B N 1
ATOM 3080 C CA . VAL B 1 52 ? 21.5 18.531 -10.305 1 98.62 52 VAL B CA 1
ATOM 3081 C C . VAL B 1 52 ? 22.484 18.531 -9.141 1 98.62 52 VAL B C 1
ATOM 3083 O O . VAL B 1 52 ? 22.531 17.594 -8.359 1 98.62 52 VAL B O 1
ATOM 3086 N N . GLN B 1 53 ? 23.234 19.641 -8.992 1 98.56 53 GLN B N 1
ATOM 3087 C CA . GLN B 1 53 ? 24.219 19.766 -7.922 1 98.56 53 GLN B CA 1
ATOM 3088 C C . GLN B 1 53 ? 23.547 19.766 -6.551 1 98.56 53 GLN B C 1
ATOM 3090 O O . GLN B 1 53 ? 24.078 19.219 -5.59 1 98.56 53 GLN B O 1
ATOM 3095 N N . ASP B 1 54 ? 22.391 20.438 -6.426 1 98.5 54 ASP B N 1
ATOM 3096 C CA . ASP B 1 54 ? 21.641 20.453 -5.176 1 98.5 54 ASP B CA 1
ATOM 3097 C C . ASP B 1 54 ? 21.234 19.031 -4.766 1 98.5 54 ASP B C 1
ATOM 3099 O O . ASP B 1 54 ? 21.375 18.656 -3.6 1 98.5 54 ASP B O 1
ATOM 3103 N N . PHE B 1 55 ? 20.719 18.266 -5.73 1 98.69 55 PHE B N 1
ATOM 3104 C CA . PHE B 1 55 ? 20.312 16.891 -5.469 1 98.69 55 PHE B CA 1
ATOM 3105 C C . PHE B 1 55 ? 21.5 16.031 -5.074 1 98.69 55 PHE B C 1
ATOM 3107 O O . PHE B 1 55 ? 21.438 15.25 -4.125 1 98.69 55 PHE B O 1
ATOM 3114 N N . GLU B 1 56 ? 22.609 16.172 -5.801 1 98.06 56 GLU B N 1
ATOM 3115 C CA . GLU B 1 56 ? 23.812 15.391 -5.508 1 98.06 56 GLU B CA 1
ATOM 3116 C C . GLU B 1 56 ? 24.359 15.719 -4.125 1 98.06 56 GLU B C 1
ATOM 3118 O O . GLU B 1 56 ? 24.859 14.836 -3.418 1 98.06 56 GLU B O 1
ATOM 3123 N N . ALA B 1 57 ? 24.281 17 -3.785 1 95.75 57 ALA B N 1
ATOM 3124 C CA . ALA B 1 57 ? 24.734 17.422 -2.461 1 95.75 57 ALA B CA 1
ATOM 3125 C C . ALA B 1 57 ? 23.891 16.781 -1.365 1 95.75 57 ALA B C 1
ATOM 3127 O O . ALA B 1 57 ? 24.375 16.547 -0.254 1 95.75 57 ALA B O 1
ATOM 3128 N N . ALA B 1 58 ? 22.656 16.453 -1.679 1 96.38 58 ALA B N 1
ATOM 3129 C CA . ALA B 1 58 ? 21.75 15.781 -0.737 1 96.38 58 ALA B CA 1
ATOM 3130 C C . ALA B 1 58 ? 21.906 14.266 -0.831 1 96.38 58 ALA B C 1
ATOM 3132 O O . ALA B 1 58 ? 21.188 13.523 -0.152 1 96.38 58 ALA B O 1
ATOM 3133 N N . GLY B 1 59 ? 22.766 13.82 -1.713 1 96.38 59 GLY B N 1
ATOM 3134 C CA . GLY B 1 59 ? 23.031 12.398 -1.847 1 96.38 59 GLY B CA 1
ATOM 3135 C C . GLY B 1 59 ? 22.094 11.703 -2.826 1 96.38 59 GLY B C 1
ATOM 3136 O O . GLY B 1 59 ? 21.969 10.477 -2.811 1 96.38 59 GLY B O 1
ATOM 3137 N N . LEU B 1 60 ? 21.422 12.422 -3.658 1 98.19 60 LEU B N 1
ATOM 3138 C CA . LEU B 1 60 ? 20.484 11.867 -4.621 1 98.19 60 LEU B CA 1
ATOM 3139 C C . LEU B 1 60 ? 21.016 12.016 -6.047 1 98.19 60 LEU B C 1
ATOM 3141 O O . LEU B 1 60 ? 21.234 13.133 -6.52 1 98.19 60 LEU B O 1
ATOM 3145 N N . ASN B 1 61 ? 21.25 10.906 -6.699 1 96.88 61 ASN B N 1
ATOM 3146 C CA . ASN B 1 61 ? 21.875 10.898 -8.016 1 96.88 61 ASN B CA 1
ATOM 3147 C C . ASN B 1 61 ? 20.828 10.953 -9.133 1 96.88 61 ASN B C 1
ATOM 3149 O O . ASN B 1 61 ? 19.656 11.219 -8.875 1 96.88 61 ASN B O 1
ATOM 3153 N N . ALA B 1 62 ? 21.25 10.734 -10.367 1 96.56 62 ALA B N 1
ATOM 3154 C CA . ALA B 1 62 ? 20.375 10.859 -11.539 1 96.56 62 ALA B CA 1
ATOM 3155 C C . ALA B 1 62 ? 19.25 9.836 -11.5 1 96.56 62 ALA B C 1
ATOM 3157 O O . ALA B 1 62 ? 18.109 10.141 -11.898 1 96.56 62 ALA B O 1
ATOM 3158 N N . GLU B 1 63 ? 19.5 8.602 -11.062 1 96.12 63 GLU B N 1
ATOM 3159 C CA . GLU B 1 63 ? 18.469 7.578 -10.984 1 96.12 63 GLU B CA 1
ATOM 3160 C C . GLU B 1 63 ? 17.391 7.953 -9.969 1 96.12 63 GLU B C 1
ATOM 3162 O O . GLU B 1 63 ? 16.219 7.676 -10.172 1 96.12 63 GLU B O 1
ATOM 3167 N N . ASP B 1 64 ? 17.859 8.57 -8.891 1 98.25 64 ASP B N 1
ATOM 3168 C CA . ASP B 1 64 ? 16.906 9.023 -7.871 1 98.25 64 ASP B CA 1
ATOM 3169 C C . ASP B 1 64 ? 15.992 10.117 -8.414 1 98.25 64 ASP B C 1
ATOM 3171 O O . ASP B 1 64 ? 14.781 10.094 -8.172 1 98.25 64 ASP B O 1
ATOM 3175 N N . ARG B 1 65 ? 16.547 11.086 -9.109 1 98.69 65 ARG B N 1
ATOM 3176 C CA . ARG B 1 65 ? 15.734 12.125 -9.727 1 98.69 65 ARG B CA 1
ATOM 3177 C C . ARG B 1 65 ? 14.75 11.531 -10.727 1 98.69 65 ARG B C 1
ATOM 3179 O O . ARG B 1 65 ? 13.602 11.977 -10.812 1 98.69 65 ARG B O 1
ATOM 3186 N N . TYR B 1 66 ? 15.211 10.523 -11.461 1 97.69 66 TYR B N 1
ATOM 3187 C CA . TYR B 1 66 ? 14.305 9.875 -12.406 1 97.69 66 TYR B CA 1
ATOM 3188 C C . TYR B 1 66 ? 13.148 9.195 -11.672 1 97.69 66 TYR B C 1
ATOM 3190 O O . TYR B 1 66 ? 12.023 9.18 -12.164 1 97.69 66 TYR B O 1
ATOM 3198 N N . LEU B 1 67 ? 13.484 8.562 -10.57 1 98.38 67 LEU B N 1
ATOM 3199 C CA . LEU B 1 67 ? 12.438 7.93 -9.781 1 98.38 67 LEU B CA 1
ATOM 3200 C C . LEU B 1 67 ? 11.367 8.938 -9.383 1 98.38 67 LEU B C 1
ATOM 3202 O O . LEU B 1 67 ? 10.172 8.641 -9.43 1 98.38 67 LEU B O 1
ATOM 3206 N N . ILE B 1 68 ? 11.719 10.148 -8.953 1 98.88 68 ILE B N 1
ATOM 3207 C CA . ILE B 1 68 ? 10.766 11.203 -8.625 1 98.88 68 ILE B CA 1
ATOM 3208 C C . ILE B 1 68 ? 9.945 11.57 -9.859 1 98.88 68 ILE B C 1
ATOM 3210 O O . ILE B 1 68 ? 8.727 11.742 -9.773 1 98.88 68 ILE B O 1
ATOM 3214 N N . GLN B 1 69 ? 10.602 11.711 -11 1 98.69 69 GLN B N 1
ATOM 3215 C CA . GLN B 1 69 ? 9.898 11.977 -12.25 1 98.69 69 GLN B CA 1
ATOM 3216 C C . GLN B 1 69 ? 8.867 10.891 -12.539 1 98.69 69 GLN B C 1
ATOM 3218 O O . GLN B 1 69 ? 7.746 11.188 -12.953 1 98.69 69 GLN B O 1
ATOM 3223 N N . PHE B 1 70 ? 9.273 9.633 -12.359 1 98 70 PHE B N 1
ATOM 3224 C CA . PHE B 1 70 ? 8.359 8.523 -12.594 1 98 70 PHE B CA 1
ATOM 3225 C C . PHE B 1 70 ? 7.16 8.602 -11.656 1 98 70 PHE B C 1
ATOM 3227 O O . PHE B 1 70 ? 6.035 8.289 -12.047 1 98 70 PHE B O 1
ATOM 3234 N N . MET B 1 71 ? 7.363 8.977 -10.398 1 98.88 71 MET B N 1
ATOM 3235 C CA . MET B 1 71 ? 6.262 9.156 -9.461 1 98.88 71 MET B CA 1
ATOM 3236 C C . MET B 1 71 ? 5.301 10.234 -9.945 1 98.88 71 MET B C 1
ATOM 3238 O O . MET B 1 71 ? 4.09 10.125 -9.758 1 98.88 71 MET B O 1
ATOM 3242 N N . ALA B 1 72 ? 5.859 11.305 -10.531 1 98.88 72 ALA B N 1
ATOM 3243 C CA . ALA B 1 72 ? 4.996 12.32 -11.133 1 98.88 72 ALA B CA 1
ATOM 3244 C C . ALA B 1 72 ? 4.129 11.719 -12.234 1 98.88 72 ALA B C 1
ATOM 3246 O O . ALA B 1 72 ? 2.943 12.039 -12.344 1 98.88 72 ALA B O 1
ATOM 3247 N N . GLU B 1 73 ? 4.695 10.883 -13.039 1 98.62 73 GLU B N 1
ATOM 3248 C CA . GLU B 1 73 ? 3.928 10.219 -14.086 1 98.62 73 GLU B CA 1
ATOM 3249 C C . GLU B 1 73 ? 2.846 9.32 -13.492 1 98.62 73 GLU B C 1
ATOM 3251 O O . GLU B 1 73 ? 1.739 9.234 -14.023 1 98.62 73 GLU B O 1
ATOM 3256 N N . GLN B 1 74 ? 3.176 8.656 -12.414 1 98.69 74 GLN B N 1
ATOM 3257 C CA . GLN B 1 74 ? 2.166 7.879 -11.711 1 98.69 74 GLN B CA 1
ATOM 3258 C C . GLN B 1 74 ? 0.987 8.75 -11.289 1 98.69 74 GLN B C 1
ATOM 3260 O O . GLN B 1 74 ? -0.167 8.328 -11.359 1 98.69 74 GLN B O 1
ATOM 3265 N N . GLU B 1 75 ? 1.264 9.992 -10.844 1 98.81 75 GLU B N 1
ATOM 3266 C CA . GLU B 1 75 ? 0.198 10.891 -10.422 1 98.81 75 GLU B CA 1
ATOM 3267 C C . GLU B 1 75 ? -0.69 11.297 -11.594 1 98.81 75 GLU B C 1
ATOM 3269 O O . GLU B 1 75 ? -1.894 11.5 -11.43 1 98.81 75 GLU B O 1
ATOM 3274 N N . ILE B 1 76 ? -0.102 11.43 -12.789 1 98.62 76 ILE B N 1
ATOM 3275 C CA . ILE B 1 76 ? -0.919 11.648 -13.977 1 98.62 76 ILE B CA 1
ATOM 3276 C C . ILE B 1 76 ? -1.908 10.492 -14.141 1 98.62 76 ILE B C 1
ATOM 3278 O O . ILE B 1 76 ? -3.1 10.719 -14.367 1 98.62 76 ILE B O 1
ATOM 3282 N N . GLY B 1 77 ? -1.392 9.273 -14.031 1 98.69 77 GLY B N 1
ATOM 3283 C CA . GLY B 1 77 ? -2.246 8.102 -14.125 1 98.69 77 GLY B CA 1
ATOM 3284 C C . GLY B 1 77 ? -3.332 8.078 -13.062 1 98.69 77 GLY B C 1
ATOM 3285 O O . GLY B 1 77 ? -4.492 7.785 -13.359 1 98.69 77 GLY B O 1
ATOM 3286 N N . HIS B 1 78 ? -2.988 8.375 -11.812 1 98.88 78 HIS B N 1
ATOM 3287 C CA . HIS B 1 78 ? -3.938 8.344 -10.703 1 98.88 78 HIS B CA 1
ATOM 3288 C C . HIS B 1 78 ? -5.012 9.414 -10.875 1 98.88 78 HIS B C 1
ATOM 3290 O O . HIS B 1 78 ? -6.195 9.156 -10.648 1 98.88 78 HIS B O 1
ATOM 3296 N N . ALA B 1 79 ? -4.586 10.625 -11.273 1 98.75 79 ALA B N 1
ATOM 3297 C CA . ALA B 1 79 ? -5.543 11.703 -11.523 1 98.75 79 ALA B CA 1
ATOM 3298 C C . ALA B 1 79 ? -6.477 11.352 -12.672 1 98.75 79 ALA B C 1
ATOM 3300 O O . ALA B 1 79 ? -7.676 11.641 -12.617 1 98.75 79 ALA B O 1
ATOM 3301 N N . THR B 1 80 ? -5.914 10.75 -13.758 1 98.69 80 THR B N 1
ATOM 3302 C CA . THR B 1 80 ? -6.738 10.312 -14.883 1 98.69 80 THR B CA 1
ATOM 3303 C C . THR B 1 80 ? -7.785 9.305 -14.43 1 98.69 80 THR B C 1
ATOM 3305 O O . THR B 1 80 ? -8.961 9.422 -14.773 1 98.69 80 THR B O 1
ATOM 3308 N N . LEU B 1 81 ? -7.406 8.32 -13.648 1 98.75 81 LEU B N 1
ATOM 3309 C CA . LEU B 1 81 ? -8.312 7.297 -13.133 1 98.75 81 LEU B CA 1
ATOM 3310 C C . LEU B 1 81 ? -9.469 7.934 -12.359 1 98.75 81 LEU B C 1
ATOM 3312 O O . LEU B 1 81 ? -10.633 7.633 -12.625 1 98.75 81 LEU B O 1
ATOM 3316 N N . ILE B 1 82 ? -9.141 8.773 -11.391 1 98.94 82 ILE B N 1
ATOM 3317 C CA . ILE B 1 82 ? -10.164 9.352 -10.523 1 98.94 82 ILE B CA 1
ATOM 3318 C C . ILE B 1 82 ? -11.055 10.289 -11.336 1 98.94 82 ILE B C 1
ATOM 3320 O O . ILE B 1 82 ? -12.273 10.328 -11.141 1 98.94 82 ILE B O 1
ATOM 3324 N N . SER B 1 83 ? -10.461 11.102 -12.25 1 98.81 83 SER B N 1
ATOM 3325 C CA . SER B 1 83 ? -11.242 11.969 -13.117 1 98.81 83 SER B CA 1
ATOM 3326 C C . SER B 1 83 ? -12.25 11.172 -13.938 1 98.81 83 SER B C 1
ATOM 3328 O O . SER B 1 83 ? -13.383 11.617 -14.133 1 98.81 83 SER B O 1
ATOM 3330 N N . ASN B 1 84 ? -11.812 10.016 -14.469 1 98.62 84 ASN B N 1
ATOM 3331 C CA . ASN B 1 84 ? -12.727 9.141 -15.203 1 98.62 84 ASN B CA 1
ATOM 3332 C C . ASN B 1 84 ? -13.859 8.633 -14.312 1 98.62 84 ASN B C 1
ATOM 3334 O O . ASN B 1 84 ? -15.016 8.602 -14.727 1 98.62 84 ASN B O 1
ATOM 3338 N N . ILE B 1 85 ? -13.57 8.227 -13.094 1 98.88 85 ILE B N 1
ATOM 3339 C CA . ILE B 1 85 ? -14.594 7.77 -12.156 1 98.88 85 ILE B CA 1
ATOM 3340 C C . ILE B 1 85 ? -15.602 8.883 -11.906 1 98.88 85 ILE B C 1
ATOM 3342 O O . ILE B 1 85 ? -16.812 8.641 -11.836 1 98.88 85 ILE B O 1
ATOM 3346 N N . LEU B 1 86 ? -15.078 10.117 -11.789 1 98.88 86 LEU B N 1
ATOM 3347 C CA . LEU B 1 86 ? -15.906 11.273 -11.477 1 98.88 86 LEU B CA 1
ATOM 3348 C C . LEU B 1 86 ? -16.594 11.805 -12.727 1 98.88 86 LEU B C 1
ATOM 3350 O O . LEU B 1 86 ? -17.312 12.805 -12.672 1 98.88 86 LEU B O 1
ATOM 3354 N N . GLN B 1 87 ? -16.359 11.211 -13.859 1 97.75 87 GLN B N 1
ATOM 3355 C CA . GLN B 1 87 ? -17.016 11.492 -15.125 1 97.75 87 GLN B CA 1
ATOM 3356 C C . GLN B 1 87 ? -16.766 12.938 -15.562 1 97.75 87 GLN B C 1
ATOM 3358 O O . GLN B 1 87 ? -17.688 13.602 -16.047 1 97.75 87 GLN B O 1
ATOM 3363 N N . GLY B 1 88 ? -15.617 13.391 -15.242 1 96 88 GLY B N 1
ATOM 3364 C CA . GLY B 1 88 ? -15.203 14.703 -15.703 1 96 88 GLY B CA 1
ATOM 3365 C C . GLY B 1 88 ? -15.68 15.836 -14.805 1 96 88 GLY B C 1
ATOM 3366 O O . GLY B 1 88 ? -15.461 17.016 -15.109 1 96 88 GLY B O 1
ATOM 3367 N N . ARG B 1 89 ? -16.297 15.508 -13.719 1 97.81 89 ARG B N 1
ATOM 3368 C CA . ARG B 1 89 ? -16.859 16.531 -12.852 1 97.81 89 ARG B CA 1
ATOM 3369 C C . ARG B 1 89 ? -15.914 16.859 -11.695 1 97.81 89 ARG B C 1
ATOM 3371 O O . ARG B 1 89 ? -16.25 17.656 -10.82 1 97.81 89 ARG B O 1
ATOM 3378 N N . GLY B 1 90 ? -14.734 16.203 -11.695 1 98.5 90 GLY B N 1
ATOM 3379 C CA . GLY B 1 90 ? -13.789 16.406 -10.602 1 98.5 90 GLY B CA 1
ATOM 3380 C C . GLY B 1 90 ? -12.93 17.641 -10.766 1 98.5 90 GLY B C 1
ATOM 3381 O O . GLY B 1 90 ? -13.023 18.344 -11.773 1 98.5 90 GLY B O 1
ATOM 3382 N N . ALA B 1 91 ? -12.117 17.875 -9.766 1 98.44 91 ALA B N 1
ATOM 3383 C CA . ALA B 1 91 ? -11.273 19.062 -9.688 1 98.44 91 ALA B CA 1
ATOM 3384 C C . ALA B 1 91 ? -10.18 19.031 -10.758 1 98.44 91 ALA B C 1
ATOM 3386 O O . ALA B 1 91 ? -9.695 17.953 -11.117 1 98.44 91 ALA B O 1
ATOM 3387 N N . LYS B 1 92 ? -9.836 20.156 -11.242 1 98.25 92 LYS B N 1
ATOM 3388 C CA . LYS B 1 92 ? -8.617 20.359 -12.031 1 98.25 92 LYS B CA 1
ATOM 3389 C C . LYS B 1 92 ? -7.473 20.844 -11.156 1 98.25 92 LYS B C 1
ATOM 3391 O O . LYS B 1 92 ? -7.672 21.156 -9.977 1 98.25 92 LYS B O 1
ATOM 3396 N N . GLN B 1 93 ? -6.32 20.844 -11.711 1 98.25 93 GLN B N 1
ATOM 3397 C CA . GLN B 1 93 ? -5.133 21.234 -10.969 1 98.25 93 GLN B CA 1
ATOM 3398 C C . GLN B 1 93 ? -5.227 22.688 -10.508 1 98.25 93 GLN B C 1
ATOM 3400 O O . GLN B 1 93 ? -5.68 23.562 -11.266 1 98.25 93 GLN B O 1
ATOM 3405 N N . CYS B 1 94 ? -4.762 23 -9.352 1 98.44 94 CYS B N 1
ATOM 3406 C CA . CYS B 1 94 ? -4.699 24.328 -8.766 1 98.44 94 CYS B CA 1
ATOM 3407 C C . CYS B 1 94 ? -3.285 24.891 -8.844 1 98.44 94 CYS B C 1
ATOM 3409 O O . CYS B 1 94 ? -2.391 24.25 -9.406 1 98.44 94 CYS B O 1
ATOM 3411 N N . GLN B 1 95 ? -3.148 26.141 -8.422 1 98.5 95 GLN B N 1
ATOM 3412 C CA . GLN B 1 95 ? -1.853 26.703 -8.062 1 98.5 95 GLN B CA 1
ATOM 3413 C C . GLN B 1 95 ? -1.519 26.422 -6.598 1 98.5 95 GLN B C 1
ATOM 3415 O O . GLN B 1 95 ? -2.395 26.484 -5.734 1 98.5 95 GLN B O 1
ATOM 3420 N N . TYR B 1 96 ? -0.313 26.047 -6.398 1 98.62 96 TYR B N 1
ATOM 3421 C CA . TYR B 1 96 ? 0.081 25.594 -5.07 1 98.62 96 TYR B CA 1
ATOM 3422 C C . TYR B 1 96 ? 1.254 26.406 -4.539 1 98.62 96 TYR B C 1
ATOM 3424 O O . TYR B 1 96 ? 1.942 27.078 -5.305 1 98.62 96 TYR B O 1
ATOM 3432 N N . GLN B 1 97 ? 1.427 26.359 -3.26 1 97.69 97 GLN B N 1
ATOM 3433 C CA . GLN B 1 97 ? 2.578 26.969 -2.615 1 97.69 97 GLN B CA 1
ATOM 3434 C C . GLN B 1 97 ? 3.24 26.016 -1.629 1 97.69 97 GLN B C 1
ATOM 3436 O O . GLN B 1 97 ? 2.559 25.234 -0.964 1 97.69 97 GLN B O 1
ATOM 3441 N N . TYR B 1 98 ? 4.535 26.094 -1.658 1 97.94 98 TYR B N 1
ATOM 3442 C CA . TYR B 1 98 ? 5.336 25.266 -0.765 1 97.94 98 TYR B CA 1
ATOM 3443 C C . TYR B 1 98 ? 6.367 26.109 -0.021 1 97.94 98 TYR B C 1
ATOM 3445 O O . TYR B 1 98 ? 6.73 27.188 -0.473 1 97.94 98 TYR B O 1
ATOM 3453 N N . SER B 1 99 ? 6.789 25.625 1.159 1 95.25 99 SER B N 1
ATOM 3454 C CA . SER B 1 99 ? 7.742 26.375 1.969 1 95.25 99 SER B CA 1
ATOM 3455 C C . SER B 1 99 ? 8.961 25.516 2.314 1 95.25 99 SER B C 1
ATOM 3457 O O . SER B 1 99 ? 9.055 24.984 3.42 1 95.25 99 SER B O 1
ATOM 3459 N N . PHE B 1 100 ? 9.875 25.297 1.439 1 97.56 100 PHE B N 1
ATOM 3460 C CA . PHE B 1 100 ? 11.18 24.672 1.636 1 97.56 100 PHE B CA 1
ATOM 3461 C C . PHE B 1 100 ? 12.234 25.328 0.757 1 97.56 100 PHE B C 1
ATOM 3463 O O . PHE B 1 100 ? 11.922 25.891 -0.291 1 97.56 100 PHE B O 1
ATOM 3470 N N . ALA B 1 101 ? 13.453 25.188 1.212 1 97.38 101 ALA B N 1
ATOM 3471 C CA . ALA B 1 101 ? 14.531 25.922 0.542 1 97.38 101 ALA B CA 1
ATOM 3472 C C . ALA B 1 101 ? 15.617 24.969 0.052 1 97.38 101 ALA B C 1
ATOM 3474 O O . ALA B 1 101 ? 16.469 25.359 -0.744 1 97.38 101 ALA B O 1
ATOM 3475 N N . THR B 1 102 ? 15.664 23.797 0.514 1 97.88 102 THR B N 1
ATOM 3476 C CA . THR B 1 102 ? 16.703 22.844 0.15 1 97.88 102 THR B CA 1
ATOM 3477 C C . THR B 1 102 ? 16.078 21.531 -0.339 1 97.88 102 THR B C 1
ATOM 3479 O O . THR B 1 102 ? 14.898 21.281 -0.117 1 97.88 102 THR B O 1
ATOM 3482 N N . VAL B 1 103 ? 16.875 20.703 -0.969 1 98.38 103 VAL B N 1
ATOM 3483 C CA . VAL B 1 103 ? 16.422 19.406 -1.443 1 98.38 103 VAL B CA 1
ATOM 3484 C C . VAL B 1 103 ? 16 18.531 -0.257 1 98.38 103 VAL B C 1
ATOM 3486 O O . VAL B 1 103 ? 14.992 17.828 -0.324 1 98.38 103 VAL B O 1
ATOM 3489 N N . ARG B 1 104 ? 16.75 18.594 0.83 1 97.5 104 ARG B N 1
ATOM 3490 C CA . ARG B 1 104 ? 16.406 17.781 1.993 1 97.5 104 ARG B CA 1
ATOM 3491 C C . ARG B 1 104 ? 15.07 18.219 2.576 1 97.5 104 ARG B C 1
ATOM 3493 O O . ARG B 1 104 ? 14.266 17.375 2.992 1 97.5 104 ARG B O 1
ATOM 3500 N N . GLU B 1 105 ? 14.797 19.484 2.625 1 98 105 GLU B N 1
ATOM 3501 C CA . GLU B 1 105 ? 13.5 19.969 3.098 1 98 105 GLU B CA 1
ATOM 3502 C C . GLU B 1 105 ? 12.383 19.594 2.129 1 98 105 GLU B C 1
ATOM 3504 O O . GLU B 1 105 ? 11.273 19.281 2.553 1 98 105 GLU B O 1
ATOM 3509 N N . PHE B 1 106 ? 12.734 19.688 0.795 1 98.75 106 PHE B N 1
ATOM 3510 C CA . PHE B 1 106 ? 11.805 19.219 -0.23 1 98.75 106 PHE B CA 1
ATOM 3511 C C . PHE B 1 106 ? 11.438 17.75 -0.012 1 98.75 106 PHE B C 1
ATOM 3513 O O . PHE B 1 106 ? 10.258 17.391 -0.027 1 98.75 106 PHE B O 1
ATOM 3520 N N . VAL B 1 107 ? 12.398 16.875 0.252 1 98.69 107 VAL B N 1
ATOM 3521 C CA . VAL B 1 107 ? 12.203 15.438 0.468 1 98.69 107 VAL B CA 1
ATOM 3522 C C . VAL B 1 107 ? 11.375 15.219 1.735 1 98.69 107 VAL B C 1
ATOM 3524 O O . VAL B 1 107 ? 10.461 14.391 1.751 1 98.69 107 VAL B O 1
ATOM 3527 N N . ASP B 1 108 ? 11.664 15.961 2.748 1 98 108 ASP B N 1
ATOM 3528 C CA . ASP B 1 108 ? 10.914 15.867 3.994 1 98 108 ASP B CA 1
ATOM 3529 C C . ASP B 1 108 ? 9.445 16.234 3.779 1 98 108 ASP B C 1
ATOM 3531 O O . ASP B 1 108 ? 8.547 15.562 4.293 1 98 108 ASP B O 1
ATOM 3535 N N . PHE B 1 109 ? 9.219 17.312 3.074 1 98.5 109 PHE B N 1
ATOM 3536 C CA . PHE B 1 109 ? 7.852 17.734 2.781 1 98.5 109 PHE B CA 1
ATOM 3537 C C . PHE B 1 109 ? 7.125 16.672 1.951 1 98.5 109 PHE B C 1
ATOM 3539 O O . PHE B 1 109 ? 5.961 16.359 2.217 1 98.5 109 PHE B O 1
ATOM 3546 N N . CYS B 1 110 ? 7.801 16.062 0.945 1 98.81 110 CYS B N 1
ATOM 3547 C CA . CYS B 1 110 ? 7.219 15 0.131 1 98.81 110 CYS B CA 1
ATOM 3548 C C . CYS B 1 110 ? 6.82 13.812 0.993 1 98.81 110 CYS B C 1
ATOM 3550 O O . CYS B 1 110 ? 5.738 13.25 0.82 1 98.81 110 CYS B O 1
ATOM 3552 N N . GLN B 1 111 ? 7.734 13.445 1.854 1 98.19 111 GLN B N 1
ATOM 3553 C CA . GLN B 1 111 ? 7.477 12.328 2.754 1 98.19 111 GLN B CA 1
ATOM 3554 C C . GLN B 1 111 ? 6.199 12.555 3.555 1 98.19 111 GLN B C 1
ATOM 3556 O O . GLN B 1 111 ? 5.395 11.633 3.715 1 98.19 111 GLN B O 1
ATOM 3561 N N . LYS B 1 112 ? 5.934 13.727 4.02 1 98.38 112 LYS B N 1
ATOM 3562 C CA . LYS B 1 112 ? 4.77 14.062 4.836 1 98.38 112 LYS B CA 1
ATOM 3563 C C . LYS B 1 112 ? 3.514 14.188 3.977 1 98.38 112 LYS B C 1
ATOM 3565 O O . LYS B 1 112 ? 2.453 13.68 4.344 1 98.38 112 LYS B O 1
ATOM 3570 N N . LEU B 1 113 ? 3.643 14.883 2.877 1 98.75 113 LEU B N 1
ATOM 3571 C CA . LEU B 1 113 ? 2.492 15.086 2.004 1 98.75 113 LEU B CA 1
ATOM 3572 C C . LEU B 1 113 ? 1.981 13.75 1.464 1 98.75 113 LEU B C 1
ATOM 3574 O O . LEU B 1 113 ? 0.773 13.508 1.447 1 98.75 113 LEU B O 1
ATOM 3578 N N . THR B 1 114 ? 2.893 12.852 1.035 1 98.75 114 THR B N 1
ATOM 3579 C CA . THR B 1 114 ? 2.473 11.539 0.548 1 98.75 114 THR B CA 1
ATOM 3580 C C . THR B 1 114 ? 1.884 10.703 1.681 1 98.75 114 THR B C 1
ATOM 3582 O O . THR B 1 114 ? 0.998 9.883 1.454 1 98.75 114 THR B O 1
ATOM 3585 N N . ARG B 1 115 ? 2.316 10.969 2.885 1 98.69 115 ARG B N 1
ATOM 3586 C CA . ARG B 1 115 ? 1.787 10.25 4.039 1 98.69 115 ARG B CA 1
ATOM 3587 C C . ARG B 1 115 ? 0.321 10.602 4.273 1 98.69 115 ARG B C 1
ATOM 3589 O O . ARG B 1 115 ? -0.526 9.711 4.363 1 98.69 115 ARG B O 1
ATOM 3596 N N . PHE B 1 116 ? 0.009 11.883 4.41 1 98.75 116 PHE B N 1
ATOM 3597 C CA . PHE B 1 116 ? -1.394 12.172 4.684 1 98.75 116 PHE B CA 1
ATOM 3598 C C . PHE B 1 116 ? -2.244 11.953 3.438 1 98.75 116 PHE B C 1
ATOM 3600 O O . PHE B 1 116 ? -3.461 11.773 3.533 1 98.75 116 PHE B O 1
ATOM 3607 N N . GLY B 1 117 ? -1.602 11.906 2.215 1 98.69 117 GLY B N 1
ATOM 3608 C CA . GLY B 1 117 ? -2.33 11.492 1.024 1 98.69 117 GLY B CA 1
ATOM 3609 C C . GLY B 1 117 ? -2.822 10.062 1.089 1 98.69 117 GLY B C 1
ATOM 3610 O O . GLY B 1 117 ? -4.008 9.797 0.88 1 98.69 117 GLY B O 1
ATOM 3611 N N . GLU B 1 118 ? -1.9 9.117 1.378 1 98.69 118 GLU B N 1
ATOM 3612 C CA . GLU B 1 118 ? -2.311 7.719 1.441 1 98.69 118 GLU B CA 1
ATOM 3613 C C . GLU B 1 118 ? -3.227 7.465 2.635 1 98.69 118 GLU B C 1
ATOM 3615 O O . GLU B 1 118 ? -4.223 6.75 2.518 1 98.69 118 GLU B O 1
ATOM 3620 N N . SER B 1 119 ? -2.92 8.062 3.771 1 98.81 119 SER B N 1
ATOM 3621 C CA . SER B 1 119 ? -3.729 7.867 4.973 1 98.81 119 SER B CA 1
ATOM 3622 C C . SER B 1 119 ? -5.152 8.367 4.766 1 98.81 119 SER B C 1
ATOM 3624 O O . SER B 1 119 ? -6.105 7.785 5.285 1 98.81 119 SER B O 1
ATOM 3626 N N . GLY B 1 120 ? -5.234 9.523 4.102 1 98.88 120 GLY B N 1
ATOM 3627 C CA . GLY B 1 120 ? -6.559 10.039 3.801 1 98.88 120 GLY B CA 1
ATOM 3628 C C . GLY B 1 120 ? -7.434 9.047 3.055 1 98.88 120 GLY B C 1
ATOM 3629 O O . GLY B 1 120 ? -8.617 8.898 3.365 1 98.88 120 GLY B O 1
ATOM 3630 N N . VAL B 1 121 ? -6.859 8.375 2.082 1 98.88 121 VAL B N 1
ATOM 3631 C CA . VAL B 1 121 ? -7.602 7.391 1.3 1 98.88 121 VAL B CA 1
ATOM 3632 C C . VAL B 1 121 ? -7.883 6.156 2.152 1 98.88 121 VAL B C 1
ATOM 3634 O O . VAL B 1 121 ? -8.992 5.609 2.119 1 98.88 121 VAL B O 1
ATOM 3637 N N . TYR B 1 122 ? -6.891 5.715 2.998 1 98.81 122 TYR B N 1
ATOM 3638 C CA . TYR B 1 122 ? -7.094 4.566 3.871 1 98.81 122 TYR B CA 1
ATOM 3639 C C . TYR B 1 122 ? -8.312 4.773 4.766 1 98.81 122 TYR B C 1
ATOM 3641 O O . TYR B 1 122 ? -9.008 3.812 5.113 1 98.81 122 TYR B O 1
ATOM 3649 N N . GLY B 1 123 ? -8.562 5.996 5.102 1 98.38 123 GLY B N 1
ATOM 3650 C CA . GLY B 1 123 ? -9.602 6.305 6.066 1 98.38 123 GLY B CA 1
ATOM 3651 C C . GLY B 1 123 ? -11.008 6.172 5.496 1 98.38 123 GLY B C 1
ATOM 3652 O O . GLY B 1 123 ? -11.961 5.953 6.238 1 98.38 123 GLY B O 1
ATOM 3653 N N . PHE B 1 124 ? -11.125 6.312 4.172 1 98.5 124 PHE B N 1
ATOM 3654 C CA . PHE B 1 124 ? -12.5 6.34 3.684 1 98.5 124 PHE B CA 1
ATOM 3655 C C . PHE B 1 124 ? -12.734 5.234 2.662 1 98.5 124 PHE B C 1
ATOM 3657 O O . PHE B 1 124 ? -13.875 4.957 2.291 1 98.5 124 PHE B O 1
ATOM 3664 N N . LEU B 1 125 ? -11.719 4.543 2.254 1 98.81 125 LEU B N 1
ATOM 3665 C CA . LEU B 1 125 ? -11.828 3.6 1.146 1 98.81 125 LEU B CA 1
ATOM 3666 C C . LEU B 1 125 ? -12.961 2.604 1.396 1 98.81 125 LEU B C 1
ATOM 3668 O O . LEU B 1 125 ? -13.812 2.398 0.531 1 98.81 125 LEU B O 1
ATOM 3672 N N . GLU B 1 126 ? -13.023 2.055 2.586 1 98.56 126 GLU B N 1
ATOM 3673 C CA . GLU B 1 126 ? -13.969 0.982 2.895 1 98.56 126 GLU B CA 1
ATOM 3674 C C . GLU B 1 126 ? -15.352 1.538 3.209 1 98.56 126 GLU B C 1
ATOM 3676 O O . GLU B 1 126 ? -16.312 0.778 3.396 1 98.56 126 GLU B O 1
ATOM 3681 N N . HIS B 1 127 ? -15.508 2.891 3.184 1 98.31 127 HIS B N 1
ATOM 3682 C CA . HIS B 1 127 ? -16.797 3.529 3.428 1 98.31 127 HIS B CA 1
ATOM 3683 C C . HIS B 1 127 ? -17.5 3.889 2.119 1 98.31 127 HIS B C 1
ATOM 3685 O O . HIS B 1 127 ? -18.672 4.27 2.117 1 98.31 127 HIS B O 1
ATOM 3691 N N . LEU B 1 128 ? -16.766 3.826 0.975 1 98.75 128 LEU B N 1
ATOM 3692 C CA . LEU B 1 128 ? -17.406 4.148 -0.302 1 98.75 128 LEU B CA 1
ATOM 3693 C C . LEU B 1 128 ? -18.594 3.24 -0.568 1 98.75 128 LEU B C 1
ATOM 3695 O O . LEU B 1 128 ? -18.547 2.041 -0.291 1 98.75 128 LEU B O 1
ATOM 3699 N N . ASP B 1 129 ? -19.656 3.877 -1.122 1 98.19 129 ASP B N 1
ATOM 3700 C CA . ASP B 1 129 ? -20.797 3.098 -1.606 1 98.19 129 ASP B CA 1
ATOM 3701 C C . ASP B 1 129 ? -20.422 2.287 -2.846 1 98.19 129 ASP B C 1
ATOM 3703 O O . ASP B 1 129 ? -20.844 1.145 -3.002 1 98.19 129 ASP B O 1
ATOM 3707 N N . SER B 1 130 ? -19.672 2.875 -3.717 1 98.44 130 SER B N 1
ATOM 3708 C CA . SER B 1 130 ? -19.234 2.209 -4.938 1 98.44 130 SER B CA 1
ATOM 3709 C C . SER B 1 130 ? -18.047 1.29 -4.66 1 98.44 130 SER B C 1
ATOM 3711 O O . SER B 1 130 ? -16.891 1.742 -4.613 1 98.44 130 SER B O 1
ATOM 3713 N N . ARG B 1 131 ? -18.297 -0.013 -4.609 1 97.94 131 ARG B N 1
ATOM 3714 C CA . ARG B 1 131 ? -17.25 -0.99 -4.355 1 97.94 131 ARG B CA 1
ATOM 3715 C C . ARG B 1 131 ? -16.328 -1.124 -5.566 1 97.94 131 ARG B C 1
ATOM 3717 O O . ARG B 1 131 ? -15.117 -1.347 -5.414 1 97.94 131 ARG B O 1
ATOM 3724 N N . ALA B 1 132 ? -16.906 -0.928 -6.727 1 98.12 132 ALA B N 1
ATOM 3725 C CA . ALA B 1 132 ? -16.109 -0.989 -7.949 1 98.12 132 ALA B CA 1
ATOM 3726 C C . ALA B 1 132 ? -15.109 0.159 -8.008 1 98.12 132 ALA B C 1
ATOM 3728 O O . ALA B 1 132 ? -13.93 -0.051 -8.305 1 98.12 132 ALA B O 1
ATOM 3729 N N . ALA B 1 133 ? -15.523 1.355 -7.684 1 98.75 133 ALA B N 1
ATOM 3730 C CA . ALA B 1 133 ? -14.617 2.498 -7.645 1 98.75 133 ALA B CA 1
ATOM 3731 C C . ALA B 1 133 ? -13.547 2.314 -6.57 1 98.75 133 ALA B C 1
ATOM 3733 O O . ALA B 1 133 ? -12.383 2.664 -6.777 1 98.75 133 ALA B O 1
ATOM 3734 N N . ALA B 1 134 ? -13.969 1.726 -5.453 1 98.81 134 ALA B N 1
ATOM 3735 C CA . ALA B 1 134 ? -13.023 1.47 -4.367 1 98.81 134 ALA B CA 1
ATOM 3736 C C . ALA B 1 134 ? -11.906 0.531 -4.816 1 98.81 134 ALA B C 1
ATOM 3738 O O . ALA B 1 134 ? -10.75 0.694 -4.418 1 98.81 134 ALA B O 1
ATOM 3739 N N . THR B 1 135 ? -12.25 -0.432 -5.617 1 98.62 135 THR B N 1
ATOM 3740 C CA . THR B 1 135 ? -11.266 -1.382 -6.117 1 98.62 135 THR B CA 1
ATOM 3741 C C . THR B 1 135 ? -10.203 -0.669 -6.949 1 98.62 135 THR B C 1
ATOM 3743 O O . THR B 1 135 ? -9 -0.903 -6.773 1 98.62 135 THR B O 1
ATOM 3746 N N . LEU B 1 136 ? -10.633 0.217 -7.84 1 98.69 136 LEU B N 1
ATOM 3747 C CA . LEU B 1 136 ? -9.688 0.949 -8.672 1 98.69 136 LEU B CA 1
ATOM 3748 C C . LEU B 1 136 ? -8.836 1.891 -7.824 1 98.69 136 LEU B C 1
ATOM 3750 O O . LEU B 1 136 ? -7.633 2.031 -8.062 1 98.69 136 LEU B O 1
ATOM 3754 N N . LEU B 1 137 ? -9.445 2.541 -6.883 1 98.81 137 LEU B N 1
ATOM 3755 C CA . LEU B 1 137 ? -8.711 3.438 -5.996 1 98.81 137 LEU B CA 1
ATOM 3756 C C . LEU B 1 137 ? -7.691 2.666 -5.164 1 98.81 137 LEU B C 1
ATOM 3758 O O . LEU B 1 137 ? -6.598 3.166 -4.895 1 98.81 137 LEU B O 1
ATOM 3762 N N . LEU B 1 138 ? -8.016 1.433 -4.73 1 98.75 138 LEU B N 1
ATOM 3763 C CA . LEU B 1 138 ? -7.082 0.557 -4.027 1 98.75 138 LEU B CA 1
ATOM 3764 C C . LEU B 1 138 ? -5.848 0.286 -4.879 1 98.75 138 LEU B C 1
ATOM 3766 O O . LEU B 1 138 ? -4.719 0.351 -4.379 1 98.75 138 LEU B O 1
ATOM 3770 N N . ASP B 1 139 ? -6.023 0.043 -6.16 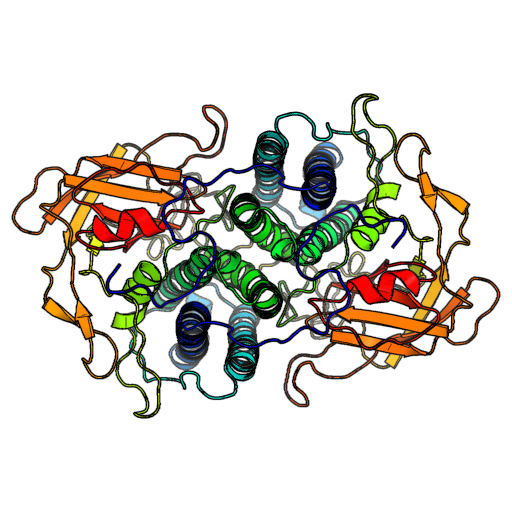1 98.25 139 ASP B N 1
ATOM 3771 C CA . ASP B 1 139 ? -4.918 -0.251 -7.066 1 98.25 139 ASP B CA 1
ATOM 3772 C C . ASP B 1 139 ? -3.98 0.946 -7.195 1 98.25 139 ASP B C 1
ATOM 3774 O O . ASP B 1 139 ? -2.775 0.779 -7.391 1 98.25 139 ASP B O 1
ATOM 3778 N N . SER B 1 140 ? -4.52 2.113 -7.066 1 98.5 140 SER B N 1
ATOM 3779 C CA . SER B 1 140 ? -3.725 3.334 -7.137 1 98.5 140 SER B CA 1
ATOM 3780 C C . SER B 1 140 ? -3.004 3.604 -5.82 1 98.5 140 SER B C 1
ATOM 3782 O O . SER B 1 140 ? -1.808 3.904 -5.812 1 98.5 140 SER B O 1
ATOM 3784 N N . ILE B 1 141 ? -3.721 3.42 -4.695 1 98.38 141 ILE B N 1
ATOM 3785 C CA . ILE B 1 141 ? -3.201 3.912 -3.424 1 98.38 141 ILE B CA 1
ATOM 3786 C C . ILE B 1 141 ? -2.096 2.986 -2.924 1 98.38 141 ILE B C 1
ATOM 3788 O O . ILE B 1 141 ? -1.219 3.408 -2.166 1 98.38 141 ILE B O 1
ATOM 3792 N N . THR B 1 142 ? -2.074 1.729 -3.357 1 98 142 THR B N 1
ATOM 3793 C CA . THR B 1 142 ? -1.014 0.81 -2.963 1 98 142 THR B CA 1
ATOM 3794 C C . THR B 1 14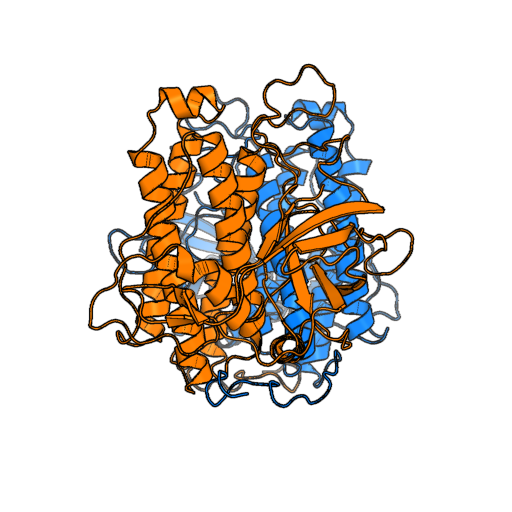2 ? 0.285 1.137 -3.693 1 98 142 THR B C 1
ATOM 3796 O O . THR B 1 142 ? 1.366 0.732 -3.262 1 98 142 THR B O 1
ATOM 3799 N N . THR B 1 143 ? 0.235 1.842 -4.824 1 98 143 THR B N 1
ATOM 3800 C CA . THR B 1 143 ? 1.425 2.436 -5.422 1 98 143 THR B CA 1
ATOM 3801 C C . THR B 1 143 ? 1.918 3.615 -4.586 1 98 143 THR B C 1
ATOM 3803 O O . THR B 1 143 ? 3.125 3.801 -4.414 1 98 143 THR B O 1
ATOM 3806 N N . GLU B 1 144 ? 0.975 4.332 -4.031 1 97.62 144 GLU B N 1
ATOM 3807 C CA . GLU B 1 144 ? 1.335 5.5 -3.232 1 97.62 144 GLU B CA 1
ATOM 3808 C C . GLU B 1 144 ? 2.002 5.09 -1.922 1 97.62 144 GLU B C 1
ATOM 3810 O O . GLU B 1 144 ? 2.881 5.793 -1.421 1 97.62 144 GLU B O 1
ATOM 3815 N N . ALA B 1 145 ? 1.598 3.928 -1.405 1 98.12 145 ALA B N 1
ATOM 3816 C CA . ALA B 1 145 ? 2.297 3.375 -0.248 1 98.12 145 ALA B CA 1
ATOM 3817 C C . ALA B 1 145 ? 3.795 3.256 -0.517 1 98.12 145 ALA B C 1
ATOM 3819 O O . ALA B 1 145 ? 4.613 3.557 0.354 1 98.12 145 ALA B O 1
ATOM 3820 N N . ARG B 1 146 ? 4.129 2.867 -1.695 1 98.69 146 ARG B N 1
ATOM 3821 C CA . ARG B 1 146 ? 5.523 2.717 -2.105 1 98.69 146 ARG B CA 1
ATOM 3822 C C . ARG B 1 146 ? 6.199 4.074 -2.256 1 98.69 146 ARG B C 1
ATOM 3824 O O . ARG B 1 146 ? 7.371 4.234 -1.905 1 98.69 146 ARG B O 1
ATOM 3831 N N . GLN B 1 147 ? 5.434 5.098 -2.748 1 98.88 147 GLN B N 1
ATOM 3832 C CA . GLN B 1 147 ? 5.992 6.434 -2.924 1 98.88 147 GLN B CA 1
ATOM 3833 C C . GLN B 1 147 ? 6.434 7.023 -1.589 1 98.88 147 GLN B C 1
ATOM 3835 O O . GLN B 1 147 ? 7.539 7.559 -1.478 1 98.88 147 GLN B O 1
ATOM 3840 N N . GLN B 1 148 ? 5.562 6.949 -0.64 1 98.75 148 GLN B N 1
ATOM 3841 C CA . GLN B 1 148 ? 5.891 7.496 0.673 1 98.75 148 GLN B CA 1
ATOM 3842 C C . GLN B 1 148 ? 7.148 6.844 1.242 1 98.75 148 GLN B C 1
ATOM 3844 O O . GLN B 1 148 ? 7.992 7.52 1.829 1 98.75 148 GLN B O 1
ATOM 3849 N N . MET B 1 149 ? 7.305 5.574 1.074 1 98.69 149 MET B N 1
ATOM 3850 C CA . MET B 1 149 ? 8.469 4.844 1.564 1 98.69 149 MET B CA 1
ATOM 3851 C C . MET B 1 149 ? 9.742 5.332 0.885 1 98.69 149 MET B C 1
ATOM 3853 O O . MET B 1 149 ? 10.789 5.457 1.53 1 98.69 149 MET B O 1
ATOM 3857 N N . ILE B 1 150 ? 9.695 5.586 -0.407 1 98.88 150 ILE B N 1
ATOM 3858 C CA . ILE B 1 150 ? 10.859 6.082 -1.133 1 98.88 150 ILE B CA 1
ATOM 3859 C C . ILE B 1 150 ? 11.352 7.383 -0.496 1 98.88 150 ILE B C 1
ATOM 3861 O O . ILE B 1 150 ? 12.555 7.59 -0.335 1 98.88 150 ILE B O 1
ATOM 3865 N N . PHE B 1 151 ? 10.453 8.242 -0.143 1 98.81 151 PHE B N 1
ATOM 3866 C CA . PHE B 1 151 ? 10.875 9.531 0.411 1 98.81 151 PHE B CA 1
ATOM 3867 C C . PHE B 1 151 ? 11.453 9.352 1.808 1 98.81 151 PHE B C 1
ATOM 3869 O O . PHE B 1 151 ? 12.352 10.094 2.209 1 98.81 151 PHE B O 1
ATOM 3876 N N . ARG B 1 152 ? 11.008 8.375 2.572 1 97.75 152 ARG B N 1
ATOM 3877 C CA . ARG B 1 152 ? 11.695 8.039 3.814 1 97.75 152 ARG B CA 1
ATOM 3878 C C . ARG B 1 152 ? 13.117 7.562 3.541 1 97.75 152 ARG B C 1
ATOM 3880 O O . ARG B 1 152 ? 14.055 7.934 4.254 1 97.75 152 ARG B O 1
ATOM 3887 N N . GLN B 1 153 ? 13.289 6.75 2.498 1 97.94 153 GLN B N 1
ATOM 3888 C CA . GLN B 1 153 ? 14.609 6.262 2.121 1 97.94 153 GLN B CA 1
ATOM 3889 C C . GLN B 1 153 ? 15.523 7.41 1.705 1 97.94 153 GLN B C 1
ATOM 3891 O O . GLN B 1 153 ? 16.703 7.441 2.072 1 97.94 153 GLN B O 1
ATOM 3896 N N . PHE B 1 154 ? 14.945 8.336 0.94 1 98.31 154 PHE B N 1
ATOM 3897 C CA . PHE B 1 154 ? 15.703 9.516 0.522 1 98.31 154 PHE B CA 1
ATOM 3898 C C . PHE B 1 154 ? 16.141 10.336 1.729 1 98.31 154 PHE B C 1
ATOM 3900 O O . PHE B 1 154 ? 17.188 10.984 1.703 1 98.31 154 PHE B O 1
ATOM 3907 N N . GLU B 1 155 ? 15.359 10.266 2.793 1 95.56 155 GLU B N 1
ATOM 3908 C CA . GLU B 1 155 ? 15.633 11.023 4.012 1 95.56 155 GLU B CA 1
ATOM 3909 C C . GLU B 1 155 ? 16.547 10.25 4.949 1 95.56 155 GLU B C 1
ATOM 3911 O O . GLU B 1 155 ? 16.953 10.758 5.992 1 95.56 155 GLU B O 1
ATOM 391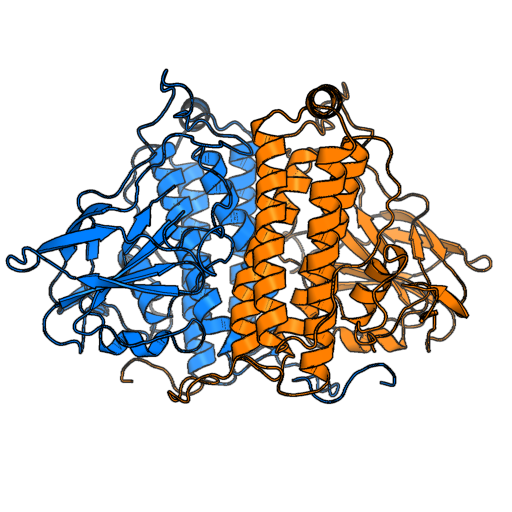6 N N . GLY B 1 156 ? 16.875 9.047 4.543 1 94.06 156 GLY B N 1
ATOM 3917 C CA . GLY B 1 156 ? 17.734 8.211 5.375 1 94.06 156 GLY B CA 1
ATOM 3918 C C . GLY B 1 156 ? 17.047 7.707 6.625 1 94.06 156 GLY B C 1
ATOM 3919 O O . GLY B 1 156 ? 17.688 7.461 7.645 1 94.06 156 GLY B O 1
ATOM 3920 N N . LEU B 1 157 ? 15.742 7.602 6.605 1 95.31 157 LEU B N 1
ATOM 3921 C CA . LEU B 1 157 ? 14.953 7.055 7.703 1 95.31 157 LEU B CA 1
ATOM 3922 C C . LEU B 1 157 ? 14.688 5.566 7.496 1 95.31 157 LEU B C 1
ATOM 3924 O O . LEU B 1 157 ? 14.82 5.059 6.379 1 95.31 157 LEU B O 1
ATOM 3928 N N . PHE B 1 158 ? 14.375 4.828 8.602 1 96.06 158 PHE B N 1
ATOM 3929 C CA . PHE B 1 158 ? 13.867 3.473 8.422 1 96.06 158 PHE B CA 1
ATOM 3930 C C . PHE B 1 158 ? 12.625 3.475 7.547 1 96.06 158 PHE B C 1
ATOM 3932 O O . PHE B 1 158 ? 11.695 4.25 7.777 1 96.06 158 PHE B O 1
ATOM 3939 N N . PRO B 1 159 ? 12.547 2.691 6.523 1 97.19 159 PRO B N 1
ATOM 3940 C CA . PRO B 1 159 ? 11.609 2.922 5.422 1 97.19 159 PRO B CA 1
ATOM 3941 C C . PRO B 1 159 ? 10.164 2.605 5.797 1 97.19 159 PRO B C 1
ATOM 3943 O O . PRO B 1 159 ? 9.234 3.207 5.25 1 97.19 159 PRO B O 1
ATOM 3946 N N . MET B 1 160 ? 9.898 1.628 6.629 1 97.12 160 MET B N 1
ATOM 3947 C CA . MET B 1 160 ? 8.547 1.236 7.031 1 97.12 160 MET B CA 1
ATOM 3948 C C . MET B 1 160 ? 8.516 0.833 8.5 1 97.12 160 MET B C 1
ATOM 3950 O O . MET B 1 160 ? 8.344 -0.345 8.82 1 97.12 160 MET B O 1
ATOM 3954 N N . PRO B 1 161 ? 8.586 1.753 9.422 1 96.31 161 PRO B N 1
ATOM 3955 C CA . PRO B 1 161 ? 8.883 1.469 10.828 1 96.31 161 PRO B CA 1
ATOM 3956 C C . PRO B 1 161 ? 7.645 1.074 11.625 1 96.31 161 PRO B C 1
ATOM 3958 O O . PRO B 1 161 ? 7.66 1.138 12.859 1 96.31 161 PRO B O 1
ATOM 3961 N N . VAL B 1 162 ? 6.539 0.712 10.984 1 97.69 162 VAL B N 1
ATOM 3962 C CA . VAL B 1 162 ? 5.305 0.351 11.68 1 97.69 162 VAL B CA 1
ATOM 3963 C C . VAL B 1 162 ? 4.789 -0.987 11.148 1 97.69 162 VAL B C 1
ATOM 3965 O O . VAL B 1 162 ? 5.199 -1.438 10.078 1 97.69 162 VAL B O 1
ATOM 3968 N N . TRP B 1 163 ? 3.904 -1.636 11.945 1 98.56 163 TRP B N 1
ATOM 3969 C CA . TRP B 1 163 ? 3.299 -2.896 11.531 1 98.56 163 TRP B CA 1
ATOM 3970 C C . TRP B 1 163 ? 2.037 -2.65 10.711 1 98.56 163 TRP B C 1
ATOM 3972 O O . TRP B 1 163 ? 1.623 -3.506 9.922 1 98.56 163 TRP B O 1
ATOM 3982 N N . PHE B 1 164 ? 1.381 -1.469 10.914 1 98.69 164 PHE B N 1
ATOM 3983 C CA . PHE B 1 164 ? 0.138 -1.097 10.25 1 98.69 164 PHE B CA 1
ATOM 3984 C C . PHE B 1 164 ? 0.157 0.373 9.844 1 98.69 164 PHE B C 1
ATOM 3986 O O . PHE B 1 164 ? 0.656 1.219 10.594 1 98.69 164 PHE B O 1
ATOM 3993 N N . GLU B 1 165 ? -0.344 0.666 8.68 1 98.12 165 GLU B N 1
ATOM 3994 C CA . GLU B 1 165 ? -0.469 2.053 8.242 1 98.12 165 GLU B CA 1
ATOM 3995 C C . GLU B 1 165 ? -1.822 2.637 8.633 1 98.12 165 GLU B C 1
ATOM 3997 O O . GLU B 1 165 ? -2.865 2.027 8.383 1 98.12 165 GLU B O 1
ATOM 4002 N N . THR B 1 166 ? -1.8 3.746 9.203 1 97.75 166 THR B N 1
ATOM 4003 C CA . THR B 1 166 ? -3.018 4.316 9.766 1 97.75 166 THR B CA 1
ATOM 4004 C C . THR B 1 166 ? -3.756 5.156 8.734 1 97.75 166 THR B C 1
ATOM 4006 O O . THR B 1 166 ? -3.131 5.797 7.883 1 97.75 166 THR B O 1
ATOM 4009 N N . GLY B 1 167 ? -5.129 5.145 8.773 1 98.44 167 GLY B N 1
ATOM 4010 C CA . GLY B 1 167 ? -5.977 6.055 8.016 1 98.44 167 GLY B CA 1
ATOM 4011 C C . GLY B 1 167 ? -6.449 7.246 8.828 1 98.44 167 GLY B C 1
ATOM 4012 O O . GLY B 1 167 ? -6.441 7.203 10.062 1 98.44 167 GLY B O 1
ATOM 4013 N N . ILE B 1 168 ? -6.773 8.297 8.172 1 98.81 168 ILE B N 1
ATOM 4014 C CA . ILE B 1 168 ? -7.383 9.461 8.812 1 98.81 168 ILE B CA 1
ATOM 4015 C C . ILE B 1 168 ? -8.664 9.836 8.07 1 98.81 168 ILE B C 1
ATOM 4017 O O . ILE B 1 168 ? -8.938 9.312 6.984 1 98.81 168 ILE B O 1
ATOM 4021 N N . THR B 1 169 ? -9.453 10.719 8.68 1 98.31 169 THR B N 1
ATOM 4022 C CA . THR B 1 169 ? -10.742 11.062 8.094 1 98.31 169 THR B CA 1
ATOM 4023 C C . THR B 1 169 ? -10.57 12.062 6.953 1 98.31 169 THR B C 1
ATOM 4025 O O . THR B 1 169 ? -9.531 12.711 6.84 1 98.31 169 THR B O 1
ATOM 4028 N N . GLN B 1 170 ? -11.562 12.188 6.129 1 98.62 170 GLN B N 1
ATOM 4029 C CA . GLN B 1 170 ? -11.539 13.133 5.016 1 98.62 170 GLN B CA 1
ATOM 4030 C C . GLN B 1 170 ? -11.367 14.562 5.516 1 98.62 170 GLN B C 1
ATOM 4032 O O . GLN B 1 170 ? -10.648 15.359 4.902 1 98.62 170 GLN B O 1
ATOM 4037 N N . SER B 1 171 ? -12.008 14.883 6.629 1 98.69 171 SER B N 1
ATOM 4038 C CA . SER B 1 171 ? -11.852 16.219 7.199 1 98.69 171 SER B CA 1
ATOM 4039 C C . SER B 1 171 ? -10.414 16.453 7.648 1 98.69 171 SER B C 1
ATOM 4041 O O . SER B 1 171 ? -9.875 17.562 7.469 1 98.69 171 SER B O 1
ATOM 4043 N N . MET B 1 172 ? -9.812 15.445 8.234 1 98.88 172 MET B N 1
ATOM 4044 C CA . MET B 1 172 ? -8.414 15.562 8.625 1 98.88 172 MET B CA 1
ATOM 4045 C C . MET B 1 172 ? -7.52 15.75 7.406 1 98.88 172 MET B C 1
ATOM 4047 O O . MET B 1 172 ? -6.637 16.609 7.406 1 98.88 172 MET B O 1
ATOM 4051 N N . ALA B 1 173 ? -7.73 14.945 6.375 1 98.88 173 ALA B N 1
ATOM 4052 C CA . ALA B 1 173 ? -6.949 15.055 5.145 1 98.88 173 ALA B CA 1
ATOM 4053 C C . ALA B 1 173 ? -7.102 16.438 4.516 1 98.88 173 ALA B C 1
ATOM 4055 O O . ALA B 1 173 ? -6.121 17.031 4.066 1 98.88 173 ALA B O 1
ATOM 4056 N N . TRP B 1 174 ? -8.328 16.938 4.473 1 98.75 174 TRP B N 1
ATOM 4057 C CA . TRP B 1 174 ? -8.586 18.25 3.895 1 98.75 174 TRP B CA 1
ATOM 4058 C C . TRP B 1 174 ? -7.93 19.359 4.719 1 98.75 174 TRP B C 1
ATOM 4060 O O . TRP B 1 174 ? -7.379 20.312 4.164 1 98.75 174 TRP B O 1
ATOM 4070 N N . THR B 1 175 ? -7.953 19.203 6.008 1 98.81 175 THR B N 1
ATOM 4071 C CA . THR B 1 175 ? -7.293 20.141 6.902 1 98.81 175 THR B CA 1
ATOM 4072 C C . THR B 1 175 ? -5.805 20.234 6.586 1 98.81 175 THR B C 1
ATOM 4074 O O . THR B 1 175 ? -5.23 21.328 6.602 1 98.81 175 THR B O 1
ATOM 4077 N N . LEU B 1 176 ? -5.227 19.141 6.301 1 98.81 176 LEU B N 1
ATOM 4078 C CA . LEU B 1 176 ? -3.793 19.078 6.023 1 98.81 176 LEU B CA 1
ATOM 4079 C C . LEU B 1 176 ? -3.492 19.594 4.617 1 98.81 176 LEU B C 1
ATOM 4081 O O . LEU B 1 176 ? -2.439 20.188 4.379 1 98.81 176 LEU B O 1
ATOM 4085 N N . LEU B 1 177 ? -4.363 19.438 3.678 1 98.81 177 LEU B N 1
ATOM 4086 C CA . LEU B 1 177 ? -4.141 19.688 2.258 1 98.81 177 LEU B CA 1
ATOM 4087 C C . LEU B 1 177 ? -4.461 21.141 1.915 1 98.81 177 LEU B C 1
ATOM 4089 O O . LEU B 1 177 ? -3.736 21.781 1.144 1 98.81 177 LEU B O 1
ATOM 4093 N N . ALA B 1 178 ? -5.453 21.719 2.471 1 98.44 178 ALA B N 1
ATOM 4094 C CA . ALA B 1 178 ? -6.094 22.969 2.078 1 98.44 178 ALA B CA 1
ATOM 4095 C C . ALA B 1 178 ? -5.098 24.125 2.09 1 98.44 178 ALA B C 1
ATOM 4097 O O . ALA B 1 178 ? -5.117 24.969 1.2 1 98.44 178 ALA B O 1
ATOM 4098 N N . PRO B 1 179 ? -4.188 24.125 3.072 1 97.38 179 PRO B N 1
ATOM 4099 C CA . PRO B 1 179 ? -3.318 25.312 3.174 1 97.38 179 PRO B CA 1
ATOM 4100 C C . PRO B 1 179 ? -2.379 25.453 1.979 1 97.38 179 PRO B C 1
ATOM 4102 O O . PRO B 1 179 ? -1.788 26.516 1.78 1 97.38 179 PRO B O 1
ATOM 4105 N N . TYR B 1 180 ? -2.184 24.438 1.229 1 98.25 180 TYR B N 1
ATOM 4106 C CA . TYR B 1 180 ? -1.207 24.469 0.146 1 98.25 180 TYR B CA 1
ATOM 4107 C C . TYR B 1 180 ? -1.862 24.875 -1.166 1 98.25 180 TYR B C 1
ATOM 4109 O O . TYR B 1 180 ? -1.174 25.141 -2.158 1 98.25 180 TYR B O 1
ATOM 4117 N N . LEU B 1 181 ? -3.156 24.875 -1.207 1 98.38 181 LEU B N 1
ATOM 4118 C CA . LEU B 1 181 ? -3.877 25.328 -2.395 1 98.38 181 LEU B CA 1
ATOM 4119 C C . LEU B 1 181 ? -4.078 26.828 -2.373 1 98.38 181 LEU B C 1
ATOM 4121 O O . LEU B 1 181 ? -4.723 27.359 -1.468 1 98.38 181 LEU B O 1
ATOM 4125 N N . VAL B 1 182 ? -3.553 27.5 -3.35 1 97.88 182 VAL B N 1
ATOM 4126 C CA . VAL B 1 182 ? -3.607 28.953 -3.385 1 97.88 182 VAL B CA 1
ATOM 4127 C C . VAL B 1 182 ? -4.824 29.406 -4.188 1 97.88 182 VAL B C 1
ATOM 4129 O O . VAL B 1 182 ? -5.648 30.172 -3.695 1 97.88 182 VAL B O 1
ATOM 4132 N N . SER B 1 183 ? -4.945 29.016 -5.43 1 98.12 183 SER B N 1
ATOM 4133 C CA . SER B 1 183 ? -6.066 29.312 -6.312 1 98.12 183 SER B CA 1
ATOM 4134 C C . SER B 1 183 ? -6.398 28.125 -7.207 1 98.12 183 SER B C 1
ATOM 4136 O O . SER B 1 183 ? -5.5 27.391 -7.625 1 98.12 183 SER B O 1
ATOM 4138 N N . CYS B 1 184 ? -7.613 27.953 -7.422 1 98 184 CYS B N 1
ATOM 4139 C CA . CYS B 1 184 ? -8.094 26.875 -8.281 1 98 184 CYS B CA 1
ATOM 4140 C C . CYS B 1 184 ? -9.047 27.406 -9.344 1 98 184 CYS B C 1
ATOM 4142 O O . CYS B 1 184 ? -9.641 28.469 -9.172 1 98 184 CYS B O 1
ATOM 4144 N N . PRO B 1 185 ? -9.141 26.719 -10.484 1 97.06 185 PRO B N 1
ATOM 4145 C CA . PRO B 1 185 ? -10.156 27.094 -11.469 1 97.06 185 PRO B CA 1
ATOM 4146 C C . PRO B 1 185 ? -11.555 27.219 -10.867 1 97.06 185 PRO B C 1
ATOM 4148 O O . PRO B 1 185 ? -11.922 26.422 -10 1 97.06 185 PRO B O 1
ATOM 4151 N N . GLN B 1 186 ? -12.344 28.125 -11.422 1 95.12 186 GLN B N 1
ATOM 4152 C CA . GLN B 1 186 ? -13.68 28.422 -10.906 1 95.12 186 GLN B CA 1
ATOM 4153 C C . GLN B 1 186 ? -14.594 27.203 -11.023 1 95.12 186 GLN B C 1
ATOM 4155 O O . GLN B 1 186 ? -15.492 27.016 -10.203 1 95.12 186 GLN B O 1
ATOM 4160 N N . GLU B 1 187 ? -14.336 26.375 -11.984 1 96.19 187 GLU B N 1
ATOM 4161 C CA . GLU B 1 187 ? -15.219 25.25 -12.266 1 96.19 187 GLU B CA 1
ATOM 4162 C C . GLU B 1 187 ? -14.977 24.094 -11.289 1 96.19 187 GLU B C 1
ATOM 4164 O O . GLU B 1 187 ? -15.734 23.125 -11.25 1 96.19 187 GLU B O 1
ATOM 4169 N N . ASN B 1 188 ? -13.906 24.141 -10.469 1 97.94 188 ASN B N 1
ATOM 4170 C CA . ASN B 1 188 ? -13.633 23.078 -9.508 1 97.94 188 ASN B CA 1
ATOM 4171 C C . ASN B 1 188 ? -14.766 22.938 -8.492 1 97.94 188 ASN B C 1
ATOM 4173 O O . ASN B 1 188 ? -15.234 23.938 -7.934 1 97.94 188 ASN B O 1
ATOM 4177 N N . PRO B 1 189 ? -15.227 21.703 -8.328 1 97.81 189 PRO B N 1
ATOM 4178 C CA . PRO B 1 189 ? -16.266 21.516 -7.32 1 97.81 189 PRO B CA 1
ATOM 4179 C C . PRO B 1 189 ? -15.781 21.828 -5.906 1 97.81 189 PRO B C 1
ATOM 4181 O O . PRO B 1 189 ? -14.641 21.516 -5.566 1 97.81 189 PRO B O 1
ATOM 4184 N N . ARG B 1 190 ? -16.656 22.375 -5.141 1 96.5 190 ARG B N 1
ATOM 4185 C CA . ARG B 1 190 ? -16.328 22.688 -3.752 1 96.5 190 ARG B CA 1
ATOM 4186 C C . ARG B 1 190 ? -16.109 21.406 -2.945 1 96.5 190 ARG B C 1
ATOM 4188 O O . ARG B 1 190 ? -16.828 20.422 -3.117 1 96.5 190 ARG B O 1
ATOM 4195 N N . ILE B 1 191 ? -15.141 21.391 -2.086 1 97.38 191 ILE B N 1
ATOM 4196 C CA . ILE B 1 191 ? -14.898 20.297 -1.145 1 97.38 191 ILE B CA 1
ATOM 4197 C C . ILE B 1 191 ? -15.719 20.516 0.122 1 97.38 191 ILE B C 1
ATOM 4199 O O . ILE B 1 191 ? -15.578 21.531 0.793 1 97.38 191 ILE B O 1
ATOM 4203 N N . GLU B 1 192 ? -16.516 19.547 0.506 1 97.44 192 GLU B N 1
ATOM 4204 C CA . GLU B 1 192 ? -17.547 19.75 1.522 1 97.44 192 GLU B CA 1
ATOM 4205 C C . GLU B 1 192 ? -17.047 19.344 2.904 1 97.44 192 GLU B C 1
ATOM 4207 O O . GLU B 1 192 ? -17.688 19.625 3.916 1 97.44 192 GLU B O 1
ATOM 4212 N N . TRP B 1 193 ? -15.938 18.734 2.996 1 97.88 193 TRP B N 1
ATOM 4213 C CA . TRP B 1 193 ? -15.398 18.25 4.27 1 97.88 193 TRP B CA 1
ATOM 4214 C C . TRP B 1 193 ? -14.914 19.422 5.121 1 97.88 193 TRP B C 1
ATOM 4216 O O . TRP B 1 193 ? -14.562 20.484 4.594 1 97.88 193 TRP B O 1
ATOM 4226 N N . GLN B 1 194 ? -14.828 19.188 6.352 1 97.75 194 GLN B N 1
ATOM 4227 C CA . GLN B 1 194 ? -14.492 20.219 7.34 1 97.75 194 GLN B CA 1
ATOM 4228 C C . GLN B 1 194 ? -13 20.531 7.32 1 97.75 194 GLN B C 1
ATOM 4230 O O . GLN B 1 194 ? -12.172 19.625 7.137 1 97.75 194 GLN B O 1
ATOM 4235 N N . ASN B 1 195 ? -12.68 21.797 7.465 1 98.19 195 ASN B N 1
ATOM 4236 C CA . ASN B 1 195 ? -11.328 22.234 7.832 1 98.19 195 ASN B CA 1
ATOM 4237 C C . ASN B 1 195 ? -11.242 22.578 9.312 1 98.19 195 ASN B C 1
ATOM 4239 O O . ASN B 1 195 ? -11.859 23.547 9.766 1 98.19 195 ASN B O 1
ATOM 4243 N N . PHE B 1 196 ? -10.406 21.844 10.023 1 98.81 196 PHE B N 1
ATOM 4244 C CA . PHE B 1 196 ? -10.172 22.156 11.422 1 98.81 196 PHE B CA 1
ATOM 4245 C C . PHE B 1 196 ? -9.148 23.281 11.562 1 98.81 196 PHE B C 1
ATOM 4247 O O . PHE B 1 196 ? -8.398 23.562 10.617 1 98.81 196 PHE B O 1
ATOM 4254 N N . PRO B 1 197 ? -9.156 23.938 12.773 1 98.88 197 PRO B N 1
ATOM 4255 C CA . PRO B 1 197 ? -8.055 24.859 13.047 1 98.88 197 PRO B CA 1
ATOM 4256 C C . PRO B 1 197 ? -6.688 24.188 12.961 1 98.88 197 PRO B C 1
ATOM 4258 O O . PRO B 1 197 ? -6.543 23.031 13.375 1 98.88 197 PRO B O 1
ATOM 4261 N N . ALA B 1 198 ? -5.711 24.922 12.516 1 98.69 198 ALA B N 1
ATOM 4262 C CA . ALA B 1 198 ? -4.371 24.359 12.328 1 98.69 198 ALA B CA 1
ATOM 4263 C C . ALA B 1 198 ? -3.711 24.062 13.672 1 98.69 198 ALA B C 1
ATOM 4265 O O . ALA B 1 198 ? -3.881 24.812 14.641 1 98.69 198 ALA B O 1
ATOM 4266 N N . LEU B 1 199 ? -3.031 23.031 13.75 1 98.88 199 LEU B N 1
ATOM 4267 C CA . LEU B 1 199 ? -2.164 22.656 14.859 1 98.88 199 LEU B CA 1
ATOM 4268 C C . LEU B 1 199 ? -0.7 22.672 14.438 1 98.88 199 LEU B C 1
ATOM 4270 O O . LEU B 1 199 ? -0.35 22.156 13.367 1 98.88 199 LEU B O 1
ATOM 4274 N N . ASN B 1 200 ? 0.08 23.312 15.219 1 98.62 200 ASN B N 1
ATOM 4275 C CA . ASN B 1 200 ? 1.522 23.359 15 1 98.62 200 ASN B CA 1
ATOM 4276 C C . ASN B 1 200 ? 2.287 22.703 16.141 1 98.62 200 ASN B C 1
ATOM 4278 O O . ASN B 1 200 ? 2.08 23.047 17.312 1 98.62 200 ASN B O 1
ATOM 4282 N N . ILE B 1 201 ? 3.059 21.719 15.836 1 98.81 201 ILE B N 1
ATOM 4283 C CA . ILE B 1 201 ? 4.004 21.156 16.797 1 98.81 201 ILE B CA 1
ATOM 4284 C C . ILE B 1 201 ? 5.289 21.969 16.797 1 98.81 201 ILE B C 1
ATOM 4286 O O . ILE B 1 201 ? 6.117 21.859 15.891 1 98.81 201 ILE B O 1
ATOM 4290 N N . THR B 1 202 ? 5.555 22.672 17.812 1 98.62 202 THR B N 1
ATOM 4291 C CA . THR B 1 202 ? 6.574 23.719 17.781 1 98.62 202 THR B CA 1
ATOM 4292 C C . THR B 1 202 ? 7.961 23.125 18.016 1 98.62 202 THR B C 1
ATOM 4294 O O . THR B 1 202 ? 8.977 23.781 17.781 1 98.62 202 THR B O 1
ATOM 4297 N N . ASN B 1 203 ? 8.086 21.922 18.5 1 98.5 203 ASN B N 1
ATOM 4298 C CA . ASN B 1 203 ? 9.352 21.219 18.656 1 98.5 203 ASN B CA 1
ATOM 4299 C C . ASN B 1 203 ? 9.328 19.844 17.984 1 98.5 203 ASN B C 1
ATOM 4301 O O . ASN B 1 203 ? 9.82 18.859 18.547 1 98.5 203 ASN B O 1
ATOM 4305 N N . ASN B 1 204 ? 8.695 19.781 16.812 1 98.31 204 ASN B N 1
ATOM 4306 C CA . ASN B 1 204 ? 8.648 18.547 16.031 1 98.31 204 ASN B CA 1
ATOM 4307 C C . ASN B 1 204 ? 10.047 18.031 15.711 1 98.31 204 ASN B C 1
ATOM 4309 O O . ASN B 1 204 ? 10.93 18.812 15.359 1 98.31 204 ASN B O 1
ATOM 4313 N N . PRO B 1 205 ? 10.227 16.734 15.844 1 96.06 205 PRO B N 1
ATOM 4314 C CA . PRO B 1 205 ? 11.523 16.203 15.414 1 96.06 205 PRO B CA 1
ATOM 4315 C C . PRO B 1 205 ? 11.781 16.422 13.922 1 96.06 205 PRO B C 1
ATOM 4317 O O . PRO B 1 205 ? 10.844 16.406 13.125 1 96.06 205 PRO B O 1
ATOM 4320 N N . ASP B 1 206 ? 13.031 16.656 13.609 1 93.12 206 ASP B N 1
ATOM 4321 C CA . ASP B 1 206 ? 13.414 16.969 12.234 1 93.12 206 ASP B CA 1
ATOM 4322 C C . ASP B 1 206 ? 14.672 16.203 11.828 1 93.12 206 ASP B C 1
ATOM 4324 O O . ASP B 1 206 ? 15.734 16.375 12.438 1 93.12 206 ASP B O 1
ATOM 4328 N N . ALA B 1 207 ? 14.562 15.422 10.805 1 91.81 207 ALA B N 1
ATOM 4329 C CA . ALA B 1 207 ? 15.703 14.625 10.352 1 91.81 207 ALA B CA 1
ATOM 4330 C C . ALA B 1 207 ? 16.562 15.406 9.359 1 91.81 207 ALA B C 1
ATOM 4332 O O . ALA B 1 207 ? 17.688 15.016 9.062 1 91.81 207 ALA B O 1
ATOM 4333 N N . THR B 1 208 ? 16.156 16.516 8.852 1 91.81 208 THR B N 1
ATOM 4334 C CA . THR B 1 208 ? 16.75 17.219 7.723 1 91.81 208 THR B CA 1
ATOM 4335 C C . THR B 1 208 ? 18.172 17.672 8.07 1 91.81 208 THR B C 1
ATOM 4337 O O . THR B 1 208 ? 19.062 17.609 7.227 1 91.81 208 THR B O 1
ATOM 4340 N N . PRO B 1 209 ? 18.391 18.078 9.352 1 87.56 209 PRO B N 1
ATOM 4341 C CA . PRO B 1 209 ? 19.75 18.547 9.648 1 87.56 209 PRO B CA 1
ATOM 4342 C C . PRO B 1 209 ? 20.719 17.391 9.945 1 87.56 209 PRO B C 1
ATOM 4344 O O . PRO B 1 209 ? 21.922 17.625 10.094 1 87.56 209 PRO B O 1
ATOM 4347 N N . LEU B 1 210 ? 20.234 16.172 10.094 1 85 210 LEU B N 1
ATOM 4348 C CA . LEU B 1 210 ? 21.047 15.039 10.523 1 85 210 LEU B CA 1
ATOM 4349 C C . LEU B 1 210 ? 21.797 14.438 9.344 1 85 210 LEU B C 1
ATOM 4351 O O . LEU B 1 210 ? 21.641 13.258 9.031 1 85 210 LEU B O 1
ATOM 4355 N N . THR B 1 211 ? 22.516 15.305 8.594 1 78.81 211 THR B N 1
ATOM 4356 C CA . THR B 1 211 ? 23.312 14.82 7.477 1 78.81 211 THR B CA 1
ATOM 4357 C C . THR B 1 211 ? 24.781 14.727 7.863 1 78.81 211 THR B C 1
ATOM 4359 O O . THR B 1 211 ? 25.312 15.617 8.539 1 78.81 211 THR B O 1
ATOM 4362 N N . ASN B 1 212 ? 25.359 13.57 7.422 1 70.56 212 ASN B N 1
ATOM 4363 C CA . ASN B 1 212 ? 26.797 13.422 7.609 1 70.56 212 ASN B CA 1
ATOM 4364 C C . ASN B 1 212 ? 27.203 13.641 9.062 1 70.56 212 ASN B C 1
ATOM 4366 O O . ASN B 1 212 ? 28.172 14.344 9.344 1 70.56 212 ASN B O 1
ATOM 4370 N N . SER B 1 213 ? 26.219 13.172 9.93 1 71.38 213 SER B N 1
ATOM 4371 C CA . SER B 1 213 ? 26.562 13.359 11.336 1 71.38 213 SER B CA 1
ATOM 4372 C C . SER B 1 213 ? 27.656 12.383 11.773 1 71.38 213 SER B C 1
ATOM 4374 O O . SER B 1 213 ? 27.75 11.273 11.242 1 71.38 213 SER B O 1
ATOM 4376 N N . ASN B 1 214 ? 28.641 12.805 12.344 1 71.31 214 ASN B N 1
ATOM 4377 C CA . ASN B 1 214 ? 29.703 11.969 12.906 1 71.31 214 ASN B CA 1
ATOM 4378 C C . ASN B 1 214 ? 29.203 11.164 14.102 1 71.31 214 ASN B C 1
ATOM 4380 O O . ASN B 1 214 ? 30 10.523 14.789 1 71.31 214 ASN B O 1
ATOM 4384 N N . ILE B 1 215 ? 27.969 11.156 14.312 1 75.44 215 ILE B N 1
ATOM 4385 C CA . ILE B 1 215 ? 27.391 10.352 15.383 1 75.44 215 ILE B CA 1
ATOM 4386 C C . ILE B 1 215 ? 26.938 9.008 14.828 1 75.44 215 ILE B C 1
ATOM 4388 O O . ILE B 1 215 ? 26.062 8.945 13.969 1 75.44 215 ILE B O 1
ATOM 4392 N N . PRO B 1 216 ? 27.641 7.961 15.352 1 71.44 216 PRO B N 1
ATOM 4393 C CA . PRO B 1 216 ? 27.25 6.637 14.859 1 71.44 216 PRO B CA 1
ATOM 4394 C C . PRO B 1 216 ? 25.75 6.359 15.023 1 71.44 216 PRO B C 1
ATOM 4396 O O . PRO B 1 216 ? 25.188 6.598 16.094 1 71.44 216 PRO B O 1
ATOM 4399 N N . GLY B 1 217 ? 25.078 6.055 14.07 1 76.81 217 GLY B N 1
ATOM 4400 C CA . GLY B 1 217 ? 23.672 5.68 14.133 1 76.81 217 GLY B CA 1
ATOM 4401 C C . GLY B 1 217 ? 22.734 6.828 13.82 1 76.81 217 GLY B C 1
ATOM 4402 O O . GLY B 1 217 ? 21.516 6.652 13.812 1 76.81 217 GLY B O 1
ATOM 4403 N N . ASP B 1 218 ? 23.297 7.961 13.547 1 80.38 218 ASP B N 1
ATOM 4404 C CA . ASP B 1 218 ? 22.469 9.148 13.344 1 80.38 218 ASP B CA 1
ATOM 4405 C C . ASP B 1 218 ? 22.438 9.539 11.867 1 80.38 218 ASP B C 1
ATOM 4407 O O . ASP B 1 218 ? 21.734 10.477 11.484 1 80.38 218 ASP B O 1
ATOM 4411 N N . ASP B 1 219 ? 23.047 8.758 11.109 1 82.62 219 ASP B N 1
ATOM 4412 C CA . ASP B 1 219 ? 23.203 9.109 9.695 1 82.62 219 ASP B CA 1
ATOM 4413 C C . ASP B 1 219 ? 21.844 9.078 8.977 1 82.62 219 ASP B C 1
ATOM 4415 O O . ASP B 1 219 ? 21.094 8.117 9.117 1 82.62 219 ASP B O 1
ATOM 4419 N N . THR B 1 220 ? 21.531 10.109 8.25 1 91.06 220 THR B N 1
ATOM 4420 C CA . THR B 1 220 ? 20.297 10.188 7.477 1 91.06 220 THR B CA 1
ATOM 4421 C C . THR B 1 220 ? 20.594 10.359 5.992 1 91.06 220 THR B C 1
ATOM 4423 O O . THR B 1 220 ? 19.875 11.062 5.281 1 91.06 220 THR B O 1
ATOM 4426 N N . SER B 1 221 ? 21.781 9.797 5.578 1 92 221 SER B N 1
ATOM 4427 C CA . SER B 1 221 ? 22.031 9.75 4.141 1 92 221 SER B CA 1
ATOM 4428 C C . SER B 1 221 ? 21.094 8.758 3.453 1 92 221 SER B C 1
ATOM 4430 O O . SER B 1 221 ? 20.766 7.719 4.02 1 92 221 SER B O 1
ATOM 4432 N N . PRO B 1 222 ? 20.703 9.078 2.221 1 95.75 222 PRO B N 1
ATOM 4433 C CA . PRO B 1 222 ? 19.781 8.188 1.509 1 95.75 222 PRO B CA 1
ATOM 4434 C C . PRO B 1 222 ? 20.297 6.75 1.424 1 95.75 222 PRO B C 1
ATOM 4436 O O . PRO B 1 222 ? 21.484 6.531 1.233 1 95.75 222 PRO B O 1
ATOM 4439 N N . ALA B 1 223 ? 19.469 5.766 1.623 1 96 223 ALA B N 1
ATOM 4440 C CA . ALA B 1 223 ? 19.766 4.336 1.535 1 96 223 ALA B CA 1
ATOM 4441 C C . ALA B 1 223 ? 18.484 3.516 1.436 1 96 223 ALA B C 1
ATOM 4443 O O . ALA B 1 223 ? 17.391 4.02 1.716 1 96 223 ALA B O 1
ATOM 4444 N N . ILE B 1 224 ? 18.594 2.262 1.05 1 98.06 224 ILE B N 1
ATOM 4445 C CA . ILE B 1 224 ? 17.438 1.384 1.104 1 98.06 224 ILE B CA 1
ATOM 4446 C C . ILE B 1 224 ? 16.875 1.355 2.523 1 98.06 224 ILE B C 1
ATOM 4448 O O . ILE B 1 224 ? 15.656 1.413 2.721 1 98.06 224 ILE B O 1
ATOM 4452 N N . THR B 1 225 ? 17.812 1.264 3.488 1 96.81 225 THR B N 1
ATOM 4453 C CA . THR B 1 225 ? 17.391 1.302 4.883 1 96.81 225 THR B CA 1
ATOM 4454 C C . THR B 1 225 ? 18.5 1.872 5.77 1 96.81 225 THR B C 1
ATOM 4456 O O . THR B 1 225 ? 19.672 1.738 5.453 1 96.81 225 THR B O 1
ATOM 4459 N N . ARG B 1 226 ? 18.031 2.59 6.812 1 93.25 226 ARG B N 1
ATOM 4460 C CA . ARG B 1 226 ? 18.844 2.979 7.957 1 93.25 226 ARG B CA 1
ATOM 4461 C C . ARG B 1 226 ? 18.203 2.516 9.266 1 93.25 226 ARG B C 1
ATOM 4463 O O . ARG B 1 226 ? 17.031 2.795 9.523 1 93.25 226 ARG B O 1
ATOM 4470 N N . ASN B 1 227 ? 18.781 1.676 10.117 1 88.19 227 ASN B N 1
ATOM 4471 C CA . ASN B 1 227 ? 18.25 1.192 11.391 1 88.19 227 ASN B CA 1
ATOM 4472 C C . ASN B 1 227 ? 18.234 2.295 12.445 1 88.19 227 ASN B C 1
ATOM 4474 O O . ASN B 1 227 ? 17.438 2.246 13.391 1 88.19 227 ASN B O 1
ATOM 4478 N N . ARG B 1 228 ? 18.641 3.449 12.273 1 84.44 228 ARG B N 1
ATOM 4479 C CA . ARG B 1 228 ? 18.734 4.594 13.172 1 84.44 228 ARG B CA 1
ATOM 4480 C C . ARG B 1 228 ? 18.656 4.156 14.633 1 84.44 228 ARG B C 1
ATOM 4482 O O . ARG B 1 228 ? 17.578 4.098 15.211 1 84.44 228 ARG B O 1
ATOM 4489 N N . SER B 1 229 ? 19.703 3.805 15.266 1 83.38 229 SER B N 1
ATOM 4490 C CA . SER B 1 229 ? 19.734 3.404 16.672 1 83.38 229 SER B CA 1
ATOM 4491 C C . SER B 1 229 ? 19.438 4.582 17.594 1 83.38 229 SER B C 1
ATOM 4493 O O . SER B 1 229 ? 19.141 4.398 18.781 1 83.38 229 SER B O 1
ATOM 4495 N N . VAL B 1 230 ? 19.5 5.746 17.062 1 85.88 230 VAL B N 1
ATOM 4496 C CA . VAL B 1 230 ? 19.062 6.945 17.766 1 85.88 230 VAL B CA 1
ATOM 4497 C C . VAL B 1 230 ? 17.75 7.445 17.172 1 85.88 230 VAL B C 1
ATOM 4499 O O . VAL B 1 230 ? 17.734 8.047 16.094 1 85.88 230 VAL B O 1
ATOM 4502 N N . PRO B 1 231 ? 16.688 7.23 17.797 1 89.94 231 PRO B N 1
ATOM 4503 C CA . PRO B 1 231 ? 15.391 7.648 17.25 1 89.94 231 PRO B CA 1
ATOM 4504 C C . PRO B 1 231 ? 15.234 9.164 17.203 1 89.94 231 PRO B C 1
ATOM 4506 O O . PRO B 1 231 ? 15.914 9.883 17.953 1 89.94 231 PRO B O 1
ATOM 4509 N N . LEU B 1 232 ? 14.391 9.695 16.328 1 92.75 232 LEU B N 1
ATOM 4510 C CA . LEU B 1 232 ? 14.094 11.117 16.25 1 92.75 232 LEU B CA 1
ATOM 4511 C C . LEU B 1 232 ? 13.398 11.609 17.516 1 92.75 232 LEU B C 1
ATOM 4513 O O . LEU B 1 232 ? 13.523 12.773 17.891 1 92.75 232 LEU B O 1
ATOM 4517 N N . SER B 1 233 ? 12.586 10.727 18.125 1 95.06 233 SER B N 1
ATOM 4518 C CA . SER B 1 233 ? 11.875 11.016 19.359 1 95.06 233 SER B CA 1
ATOM 4519 C C . SER B 1 233 ? 11.594 9.734 20.141 1 95.06 233 SER B C 1
ATOM 4521 O O . SER B 1 233 ? 11.906 8.633 19.672 1 95.06 233 SER B O 1
ATOM 4523 N N . PHE B 1 234 ? 11.102 9.859 21.375 1 95 234 PHE B N 1
ATOM 4524 C CA . PHE B 1 234 ? 10.945 8.711 22.266 1 95 234 PHE B CA 1
ATOM 4525 C C . PHE B 1 234 ? 9.781 8.922 23.234 1 95 234 PHE B C 1
ATOM 4527 O O . PHE B 1 234 ? 9.414 10.062 23.516 1 95 234 PHE B O 1
ATOM 4534 N N . PRO B 1 235 ? 9.25 7.801 23.719 1 96.31 235 PRO B N 1
ATOM 4535 C CA . PRO B 1 235 ? 8.172 7.926 24.703 1 96.31 235 PRO B CA 1
ATOM 4536 C C . PRO B 1 235 ? 8.57 8.781 25.906 1 96.31 235 PRO B C 1
ATOM 4538 O O . PRO B 1 235 ? 9.688 8.656 26.422 1 96.31 235 PRO B O 1
ATOM 4541 N N . GLY B 1 236 ? 7.641 9.617 26.344 1 97.5 236 GLY B N 1
ATOM 4542 C CA . GLY B 1 236 ? 7.91 10.469 27.484 1 97.5 236 GLY B CA 1
ATOM 4543 C C . GLY B 1 236 ? 8.438 11.836 27.094 1 97.5 236 GLY B C 1
ATOM 4544 O O . GLY B 1 236 ? 8.453 12.758 27.906 1 97.5 236 GLY B O 1
ATOM 4545 N N . ARG B 1 237 ? 8.828 11.953 25.828 1 98 237 ARG B N 1
ATOM 4546 C CA . ARG B 1 237 ? 9.297 13.25 25.344 1 98 237 ARG B CA 1
ATOM 4547 C C . ARG B 1 237 ? 8.195 14.305 25.438 1 98 237 ARG B C 1
ATOM 4549 O O . ARG B 1 237 ? 7.055 14.047 25.047 1 98 237 ARG B O 1
ATOM 4556 N N . THR B 1 238 ? 8.57 15.469 25.891 1 98.69 238 THR B N 1
ATOM 4557 C CA . THR B 1 238 ? 7.641 16.594 25.891 1 98.69 238 THR B CA 1
ATOM 4558 C C . THR B 1 238 ? 7.438 17.125 24.484 1 98.69 238 THR B C 1
ATOM 4560 O O . THR B 1 238 ? 8.406 17.344 23.75 1 98.69 238 THR B O 1
ATOM 4563 N N . VAL B 1 239 ? 6.238 17.266 24.109 1 98.88 239 VAL B N 1
ATOM 4564 C CA . VAL B 1 239 ? 5.844 17.812 22.812 1 98.88 239 VAL B CA 1
ATOM 4565 C C . VAL B 1 239 ? 5.102 19.125 23.016 1 98.88 239 VAL B C 1
ATOM 4567 O O . VAL B 1 239 ? 4.094 19.188 23.734 1 98.88 239 VAL B O 1
ATOM 4570 N N . THR B 1 240 ? 5.609 20.172 22.406 1 98.88 240 THR B N 1
ATOM 4571 C CA . THR B 1 240 ? 5.004 21.484 22.578 1 98.88 240 THR B CA 1
ATOM 4572 C C . THR B 1 240 ? 4.133 21.844 21.375 1 98.88 240 THR B C 1
ATOM 4574 O O . THR B 1 240 ? 4.484 21.531 20.234 1 98.88 240 THR B O 1
ATOM 4577 N N . LEU B 1 241 ? 2.988 22.438 21.688 1 98.94 241 LEU B N 1
ATOM 4578 C CA . LEU B 1 241 ? 1.941 22.641 20.688 1 98.94 241 LEU B CA 1
ATOM 4579 C C . LEU B 1 241 ? 1.444 24.078 20.703 1 98.94 241 LEU B C 1
ATOM 4581 O O . LEU B 1 241 ? 1.405 24.719 21.766 1 98.94 241 LEU B O 1
ATOM 4585 N N . ALA B 1 242 ? 1.101 24.594 19.594 1 98.94 242 ALA B N 1
ATOM 4586 C CA . ALA B 1 242 ? 0.354 25.828 19.375 1 98.94 242 ALA B CA 1
ATOM 4587 C C . ALA B 1 242 ? -0.71 25.656 18.297 1 98.94 242 ALA B C 1
ATOM 4589 O O . ALA B 1 242 ? -0.493 24.938 17.312 1 98.94 242 ALA B O 1
ATOM 4590 N N . TRP B 1 243 ? -1.847 26.25 18.5 1 98.88 243 TRP B N 1
ATOM 4591 C CA . TRP B 1 243 ? -2.902 26 17.516 1 98.88 243 TRP B CA 1
ATOM 4592 C C . TRP B 1 243 ? -3.701 27.281 17.25 1 98.88 243 TRP B C 1
ATOM 4594 O O . TRP B 1 243 ? -3.652 28.219 18.047 1 98.88 243 TRP B O 1
ATOM 4604 N N . ASP B 1 244 ? -4.387 27.297 16.141 1 98.69 244 ASP B N 1
ATOM 4605 C CA . ASP B 1 244 ? -5.211 28.438 15.734 1 98.69 244 ASP B CA 1
ATOM 4606 C C . ASP B 1 244 ? -6.598 28.375 16.375 1 98.69 244 ASP B C 1
ATOM 4608 O O . ASP B 1 244 ? -7.086 27.281 16.688 1 98.69 244 ASP B O 1
ATOM 4612 N N . SER B 1 245 ? -7.188 29.594 16.547 1 98.25 245 SER B N 1
ATOM 4613 C CA . SER B 1 245 ? -8.625 29.656 16.797 1 98.25 245 SER B CA 1
ATOM 4614 C C . SER B 1 245 ? -9.422 29.406 15.523 1 98.25 245 SER B C 1
ATOM 4616 O O . SER B 1 245 ? -8.922 29.641 14.422 1 98.25 245 SER B O 1
ATOM 4618 N N . PRO B 1 246 ? -10.672 28.859 15.695 1 98.25 246 PRO B N 1
ATOM 4619 C CA . PRO B 1 246 ? -11.508 28.719 14.5 1 98.25 246 PRO B CA 1
ATOM 4620 C C . PRO B 1 246 ? -11.828 30.062 13.852 1 98.25 246 PRO B C 1
ATOM 4622 O O . PRO B 1 246 ? -11.75 31.109 14.516 1 98.25 246 PRO B O 1
ATOM 4625 N N . GLY B 1 247 ? -12.133 30.047 12.578 1 97.94 247 GLY B N 1
ATOM 4626 C CA . GLY B 1 247 ? -12.57 31.25 11.898 1 97.94 247 GLY B CA 1
ATOM 4627 C C . GLY B 1 247 ? -11.539 31.797 10.914 1 97.94 247 GLY B C 1
ATOM 4628 O O . GLY B 1 247 ? -11.758 32.812 10.281 1 97.94 247 GLY B O 1
ATOM 4629 N N . LYS B 1 248 ? -10.484 31.141 10.734 1 97.56 248 LYS B N 1
ATOM 4630 C CA . LYS B 1 248 ? -9.461 31.578 9.797 1 97.56 248 LYS B CA 1
ATOM 4631 C C . LYS B 1 248 ? -9.781 31.125 8.375 1 97.56 248 LYS B C 1
ATOM 4633 O O . LYS B 1 248 ? -10.312 30.016 8.18 1 97.56 248 LYS B O 1
ATOM 4638 N N . THR B 1 249 ? -9.398 31.984 7.445 1 96.56 249 THR B N 1
ATOM 4639 C CA . THR B 1 249 ? -9.578 31.609 6.047 1 96.56 249 THR B CA 1
ATOM 4640 C C . THR B 1 249 ? -8.453 30.688 5.586 1 96.56 249 THR B C 1
ATOM 4642 O O . THR B 1 249 ? -7.289 30.891 5.934 1 96.56 249 THR B O 1
ATOM 4645 N N . VAL B 1 250 ? -8.82 29.656 4.852 1 94.88 250 VAL B N 1
ATOM 4646 C CA . VAL B 1 250 ? -7.844 28.703 4.324 1 94.88 250 VAL B CA 1
ATOM 4647 C C . VAL B 1 250 ? -8.289 28.219 2.941 1 94.88 250 VAL B C 1
ATOM 4649 O O . VAL B 1 250 ? -9.328 28.656 2.434 1 94.88 250 VAL B O 1
ATOM 4652 N N . GLY B 1 251 ? -7.504 27.328 2.322 1 92.62 251 GLY B N 1
ATOM 4653 C CA . GLY B 1 251 ? -7.82 26.734 1.034 1 92.62 251 GLY B CA 1
ATOM 4654 C C . GLY B 1 251 ? -7.68 27.703 -0.123 1 92.62 251 GLY B C 1
ATOM 4655 O O . GLY B 1 251 ? -7.133 28.797 0.039 1 92.62 251 GLY B O 1
ATOM 4656 N N . TYR B 1 252 ? -8.227 27.203 -1.217 1 92.69 252 TYR B N 1
ATOM 4657 C CA . TYR B 1 252 ? -8.039 27.969 -2.443 1 92.69 252 TYR B CA 1
ATOM 4658 C C . TYR B 1 252 ? -9 29.141 -2.5 1 92.69 252 TYR B C 1
ATOM 4660 O O . TYR B 1 252 ? -10.148 29.047 -2.062 1 92.69 252 TYR B O 1
ATOM 4668 N N . ASN B 1 253 ? -8.406 30.328 -2.947 1 91.81 253 ASN B N 1
ATOM 4669 C CA . ASN B 1 253 ? -9.156 31.562 -3.102 1 91.81 253 ASN B CA 1
ATOM 4670 C C . ASN B 1 253 ? -9.695 32.062 -1.767 1 91.81 253 ASN B C 1
ATOM 4672 O O . ASN B 1 253 ? -10.688 32.781 -1.729 1 91.81 253 ASN B O 1
ATOM 4676 N N . ASN B 1 254 ? -9.18 31.578 -0.724 1 90.81 254 ASN B N 1
ATOM 4677 C CA . ASN B 1 254 ? -9.633 31.891 0.626 1 90.81 254 ASN B CA 1
ATOM 4678 C C . ASN B 1 254 ? -11.117 31.594 0.804 1 90.81 254 ASN B C 1
ATOM 4680 O O . ASN B 1 254 ? -11.844 32.375 1.404 1 90.81 254 ASN B O 1
ATOM 4684 N N . SER B 1 255 ? -11.438 30.5 0.275 1 93.88 255 SER B N 1
ATOM 4685 C CA . SER B 1 255 ? -12.867 30.234 0.12 1 93.88 255 SER B CA 1
ATOM 4686 C C . SER B 1 255 ? -13.398 29.391 1.274 1 93.88 255 SER B C 1
ATOM 4688 O O . SER B 1 255 ? -14.578 29.047 1.303 1 93.88 255 SER B O 1
ATOM 4690 N N . TYR B 1 256 ? -12.539 29 2.178 1 96.38 256 TYR B N 1
ATOM 4691 C CA . TYR B 1 256 ? -12.953 28.172 3.307 1 96.38 256 TYR B CA 1
ATOM 4692 C C . TYR B 1 256 ? -12.641 28.859 4.629 1 96.38 256 TYR B C 1
ATOM 4694 O O . TYR B 1 256 ? -11.75 29.719 4.695 1 96.38 256 TYR B O 1
ATOM 4702 N N . VAL B 1 257 ? -13.383 28.516 5.602 1 97.25 257 VAL B N 1
ATOM 4703 C CA . VAL B 1 257 ? -13.188 29.031 6.953 1 97.25 257 VAL B CA 1
ATOM 4704 C C . VAL B 1 257 ? -13.047 27.859 7.934 1 97.25 257 VAL B C 1
ATOM 4706 O O . VAL B 1 257 ? -13.891 26.953 7.949 1 97.25 257 VAL B O 1
ATOM 4709 N N . THR B 1 258 ? -11.961 27.781 8.727 1 98.31 258 THR B N 1
ATOM 4710 C CA . THR B 1 258 ? -11.758 26.719 9.695 1 98.31 258 THR B CA 1
ATOM 4711 C C . THR B 1 258 ? -12.82 26.766 10.797 1 98.31 258 THR B C 1
ATOM 4713 O O . THR B 1 258 ? -13.266 27.859 11.18 1 98.31 258 THR B O 1
ATOM 4716 N N . ASN B 1 259 ? -13.227 25.656 11.258 1 97.44 259 ASN B N 1
ATOM 4717 C CA . ASN B 1 259 ? -14.242 25.594 12.297 1 97.44 259 ASN B CA 1
ATOM 4718 C C . ASN B 1 259 ? -14.094 24.344 13.156 1 97.44 259 ASN B C 1
ATOM 4720 O O . ASN B 1 259 ? -13.383 23.406 12.773 1 97.44 259 ASN B O 1
ATOM 4724 N N . THR B 1 260 ? -14.625 24.312 14.336 1 97.94 260 THR B N 1
ATOM 4725 C CA . THR B 1 260 ? -14.68 23.188 15.25 1 97.94 260 THR B CA 1
ATOM 4726 C C . THR B 1 260 ? -15.961 23.219 16.078 1 97.94 260 THR B C 1
ATOM 4728 O O . THR B 1 260 ? -16.5 24.297 16.344 1 97.94 260 THR B O 1
ATOM 4731 N N . THR B 1 261 ? -16.484 22.078 16.375 1 96.81 261 THR B N 1
ATOM 4732 C CA . THR B 1 261 ? -17.625 21.969 17.25 1 96.81 261 THR B CA 1
ATOM 4733 C C . THR B 1 261 ? -17.203 21.453 18.625 1 96.81 261 THR B C 1
ATOM 4735 O O . THR B 1 261 ? -18.047 21.125 19.469 1 96.81 261 THR B O 1
ATOM 4738 N N . ALA B 1 262 ? -15.945 21.312 18.828 1 98.19 262 ALA B N 1
ATOM 4739 C CA . ALA B 1 262 ? -15.398 20.766 20.062 1 98.19 262 ALA B CA 1
ATOM 4740 C C . ALA B 1 262 ? -15.5 21.781 21.203 1 98.19 262 ALA B C 1
ATOM 4742 O O . ALA B 1 262 ? -15.617 22.984 20.969 1 98.19 262 ALA B O 1
ATOM 4743 N N . GLY B 1 263 ? -15.57 21.281 22.453 1 98.19 263 GLY B N 1
ATOM 4744 C CA . GLY B 1 263 ? -15.422 22.125 23.625 1 98.19 263 GLY B CA 1
ATOM 4745 C C . GLY B 1 263 ? -13.992 22.547 23.875 1 98.19 263 GLY B C 1
ATOM 4746 O O . GLY B 1 263 ? -13.18 22.609 22.953 1 98.19 263 GLY B O 1
ATOM 4747 N N . PRO B 1 264 ? -13.648 22.938 25.109 1 98.44 264 PRO B N 1
ATOM 4748 C CA . PRO B 1 264 ? -12.289 23.375 25.453 1 98.44 264 PRO B CA 1
ATOM 4749 C C . PRO B 1 264 ? -11.25 22.281 25.266 1 98.44 264 PRO B C 1
ATOM 4751 O O . PRO B 1 264 ? -11.539 21.109 25.516 1 98.44 264 PRO B O 1
ATOM 4754 N N . PRO B 1 265 ? -10.055 22.641 24.891 1 98.81 265 PRO B N 1
ATOM 4755 C CA . PRO B 1 265 ? -8.992 21.641 24.719 1 98.81 265 PRO B CA 1
ATOM 4756 C C . PRO B 1 265 ? -8.617 20.938 26.016 1 98.81 265 PRO B C 1
ATOM 4758 O O . PRO B 1 265 ? -8.383 21.578 27.031 1 98.81 265 PRO B O 1
ATOM 4761 N N . LYS B 1 266 ? -8.516 19.625 25.938 1 98.88 266 LYS B N 1
ATOM 4762 C CA . LYS B 1 266 ? -8.227 18.859 27.141 1 98.88 266 LYS B CA 1
ATOM 4763 C C . LYS B 1 266 ? -7.215 17.75 26.859 1 98.88 266 LYS B C 1
ATOM 4765 O O . LYS B 1 266 ? -6.414 17.391 27.734 1 98.88 266 LYS B O 1
ATOM 4770 N N . PHE B 1 267 ? -7.223 17.125 25.672 1 98.94 267 PHE B N 1
ATOM 4771 C CA . PHE B 1 267 ? -6.422 15.945 25.359 1 98.94 267 PHE B CA 1
ATOM 4772 C C . PHE B 1 267 ? -5.672 16.141 24.047 1 98.94 267 PHE B C 1
ATOM 4774 O O . PHE B 1 267 ? -5.953 17.078 23.297 1 98.94 267 PHE B O 1
ATOM 4781 N N . VAL B 1 268 ? -4.695 15.344 23.859 1 98.94 268 VAL B N 1
ATOM 4782 C CA . VAL B 1 268 ? -4.035 15.172 22.578 1 98.94 268 VAL B CA 1
ATOM 4783 C C . VAL B 1 268 ? -4.238 13.742 22.078 1 98.94 268 VAL B C 1
ATOM 4785 O O . VAL B 1 268 ? -3.914 12.781 22.766 1 98.94 268 VAL B O 1
ATOM 4788 N N . ALA B 1 269 ? -4.855 13.617 20.953 1 98.88 269 ALA B N 1
ATOM 4789 C CA . ALA B 1 269 ? -5.047 12.32 20.297 1 98.88 269 ALA B CA 1
ATOM 4790 C C . ALA B 1 269 ? -3.85 11.969 19.422 1 98.88 269 ALA B C 1
ATOM 4792 O O . ALA B 1 269 ? -3.393 12.789 18.625 1 98.88 269 ALA B O 1
ATOM 4793 N N . TRP B 1 270 ? -3.316 10.797 19.641 1 98.75 270 TRP B N 1
ATOM 4794 C CA . TRP B 1 270 ? -2.279 10.203 18.797 1 98.75 270 TRP B CA 1
ATOM 4795 C C . TRP B 1 270 ? -2.855 9.109 17.922 1 98.75 270 TRP B C 1
ATOM 4797 O O . TRP B 1 270 ? -3.201 8.031 18.406 1 98.75 270 TRP B O 1
ATOM 4807 N N . ILE B 1 271 ? -2.992 9.391 16.625 1 98.62 271 ILE B N 1
ATOM 4808 C CA . ILE B 1 271 ? -3.539 8.453 15.656 1 98.62 271 ILE B CA 1
ATOM 4809 C C . ILE B 1 271 ? -2.402 7.754 14.922 1 98.62 271 ILE B C 1
ATOM 4811 O O . ILE B 1 271 ? -1.743 8.352 14.07 1 98.62 271 ILE B O 1
ATOM 4815 N N . ALA B 1 272 ? -2.178 6.508 15.266 1 97.62 272 ALA B N 1
ATOM 4816 C CA . ALA B 1 272 ? -1.021 5.758 14.781 1 97.62 272 ALA B CA 1
ATOM 4817 C C . ALA B 1 272 ? -1.327 4.262 14.719 1 97.62 272 ALA B C 1
ATOM 4819 O O . ALA B 1 272 ? -1.956 3.711 15.625 1 97.62 272 ALA B O 1
ATOM 4820 N N . GLN B 1 273 ? -0.904 3.625 13.617 1 97.06 273 GLN B N 1
ATOM 4821 C CA . GLN B 1 273 ? -1.131 2.199 13.391 1 97.06 273 GLN B CA 1
ATOM 4822 C C . GLN B 1 273 ? -2.607 1.846 13.547 1 97.06 273 GLN B C 1
ATOM 4824 O O . GLN B 1 273 ? -3.461 2.408 12.859 1 97.06 273 GLN B O 1
ATOM 4829 N N . LEU B 1 274 ? -2.996 0.958 14.523 1 97 274 LEU B N 1
ATOM 4830 C CA . LEU B 1 274 ? -4.391 0.562 14.695 1 97 274 LEU B CA 1
ATOM 4831 C C . LEU B 1 274 ? -5.035 1.321 15.852 1 97 274 LEU B C 1
ATOM 4833 O O . LEU B 1 274 ? -6.223 1.146 16.125 1 97 274 LEU B O 1
ATOM 4837 N N . ASN B 1 275 ? -4.25 2.236 16.469 1 93.69 275 ASN B N 1
ATOM 4838 C CA . ASN B 1 275 ? -4.699 2.799 17.734 1 93.69 275 ASN B CA 1
ATOM 4839 C C . ASN B 1 275 ? -4.883 4.312 17.641 1 93.69 275 ASN B C 1
ATOM 4841 O O . ASN B 1 275 ? -4.195 4.98 16.875 1 93.69 275 ASN B O 1
ATOM 4845 N N . THR B 1 276 ? -5.879 4.793 18.344 1 97.69 276 THR B N 1
ATOM 4846 C CA . THR B 1 276 ? -5.922 6.18 18.797 1 97.69 276 THR B CA 1
ATOM 4847 C C . THR B 1 276 ? -5.699 6.266 20.297 1 97.69 276 THR B C 1
ATOM 4849 O O . THR B 1 276 ? -6.523 5.785 21.094 1 97.69 276 THR B O 1
ATOM 4852 N N . THR B 1 277 ? -4.562 6.785 20.609 1 98.19 277 THR B N 1
ATOM 4853 C CA . THR B 1 277 ? -4.156 6.918 22 1 98.19 277 THR B CA 1
ATOM 4854 C C . THR B 1 277 ? -4.266 8.367 22.469 1 98.19 277 THR B C 1
ATOM 4856 O O . THR B 1 277 ? -3.916 9.289 21.719 1 98.19 277 THR B O 1
ATOM 4859 N N . TYR B 1 278 ? -4.746 8.602 23.75 1 98.62 278 TYR B N 1
ATOM 4860 C CA . TYR B 1 278 ? -4.918 9.969 24.25 1 98.62 278 TYR B CA 1
ATOM 4861 C C . TYR B 1 278 ? -3.953 10.266 25.391 1 98.62 278 TYR B C 1
ATOM 4863 O O . TYR B 1 278 ? -3.721 9.414 26.25 1 98.62 278 TYR B O 1
ATOM 4871 N N . THR B 1 279 ? -3.312 11.336 25.328 1 98.88 279 THR B N 1
ATOM 4872 C CA . THR B 1 279 ? -2.555 11.906 26.453 1 98.88 279 THR B CA 1
ATOM 4873 C C . THR B 1 279 ? -3.168 13.219 26.906 1 98.88 279 THR B C 1
ATOM 4875 O O . THR B 1 279 ? -3.881 13.883 26.141 1 98.88 279 THR B O 1
ATOM 4878 N N . PRO B 1 280 ? -2.898 13.602 28.141 1 98.81 280 PRO B N 1
ATOM 4879 C CA . PRO B 1 280 ? -3.426 14.898 28.578 1 98.81 280 PRO B CA 1
ATOM 4880 C C . PRO B 1 280 ? -2.727 16.078 27.922 1 98.81 280 PRO B C 1
ATOM 4882 O O . PRO B 1 280 ? -1.517 16.031 27.688 1 98.81 280 PRO B O 1
ATOM 4885 N N . LEU B 1 281 ? -3.469 17.109 27.562 1 98.88 281 LEU B N 1
ATOM 4886 C CA . LEU B 1 281 ? -2.898 18.406 27.219 1 98.88 281 LEU B CA 1
ATOM 4887 C C . LEU B 1 281 ? -2.607 19.203 28.484 1 98.88 281 LEU B C 1
ATOM 4889 O O . LEU B 1 281 ? -3.504 19.438 29.297 1 98.88 281 LEU B O 1
ATOM 4893 N N . GLU B 1 282 ? -1.444 19.656 28.625 1 98.75 282 GLU B N 1
ATOM 4894 C CA . GLU B 1 282 ? -1.009 20.312 29.844 1 98.75 282 GLU B CA 1
ATOM 4895 C C . GLU B 1 282 ? -0.433 21.688 29.547 1 98.75 282 GLU B C 1
ATOM 4897 O O . GLU B 1 282 ? -0.202 22.047 28.391 1 98.75 282 GLU B O 1
ATOM 4902 N N . ASN B 1 283 ? -0.316 22.531 30.672 1 98.56 283 ASN B N 1
ATOM 4903 C CA . ASN B 1 283 ? 0.322 23.844 30.594 1 98.56 283 ASN B CA 1
ATOM 4904 C C . ASN B 1 283 ? -0.335 24.734 29.547 1 98.56 283 ASN B C 1
ATOM 4906 O O . ASN B 1 283 ? 0.352 25.328 28.719 1 98.56 283 ASN B O 1
ATOM 4910 N N . ILE B 1 284 ? -1.608 24.719 29.531 1 98.44 284 ILE B N 1
ATOM 4911 C CA . ILE B 1 284 ? -2.361 25.484 28.531 1 98.44 284 ILE B CA 1
ATOM 4912 C C . ILE B 1 284 ? -2.25 26.969 28.828 1 98.44 284 ILE B C 1
ATOM 4914 O O . ILE B 1 284 ? -2.541 27.422 29.938 1 98.44 284 ILE B O 1
ATOM 4918 N N . GLN B 1 285 ? -1.772 27.688 27.969 1 98.19 285 GLN B N 1
ATOM 4919 C CA . GLN B 1 285 ? -1.739 29.156 27.953 1 98.19 285 GLN B CA 1
ATOM 4920 C C . GLN B 1 285 ? -2.26 29.703 26.625 1 98.19 285 GLN B C 1
ATOM 4922 O O . GLN B 1 285 ? -1.528 29.734 25.625 1 98.19 285 GLN B O 1
ATOM 4927 N N . GLY B 1 286 ? -3.533 30.219 26.688 1 97.38 286 GLY B N 1
ATOM 4928 C CA . GLY B 1 286 ? -4.141 30.578 25.406 1 97.38 286 GLY B CA 1
ATOM 4929 C C . GLY B 1 286 ? -4.254 29.406 24.453 1 97.38 286 GLY B C 1
ATOM 4930 O O . GLY B 1 286 ? -4.824 28.375 24.797 1 97.38 286 GLY B O 1
ATOM 4931 N N . ASN B 1 287 ? -3.637 29.562 23.266 1 98.56 287 ASN B N 1
ATOM 4932 C CA . ASN B 1 287 ? -3.662 28.5 22.266 1 98.56 287 ASN B CA 1
ATOM 4933 C C . ASN B 1 287 ? -2.314 27.797 22.156 1 98.56 287 ASN B C 1
ATOM 4935 O O . ASN B 1 287 ? -1.809 27.562 21.062 1 98.56 287 ASN B O 1
ATOM 4939 N N . SER B 1 288 ? -1.771 27.562 23.234 1 98.75 288 SER B N 1
ATOM 4940 C CA . SER B 1 288 ? -0.549 26.766 23.328 1 98.75 288 SER B CA 1
ATOM 4941 C C . SER B 1 288 ? -0.605 25.812 24.516 1 98.75 288 SER B C 1
ATOM 4943 O O . SER B 1 288 ? -1.408 25.984 25.438 1 98.75 288 SER B O 1
ATOM 4945 N N . GLY B 1 289 ? 0.142 24.812 24.469 1 98.81 289 GLY B N 1
ATOM 4946 C CA . GLY B 1 289 ? 0.234 23.812 25.516 1 98.81 289 GLY B CA 1
ATOM 4947 C C . GLY B 1 289 ? 1.258 22.734 25.234 1 98.81 289 GLY B C 1
ATOM 4948 O O . GLY B 1 289 ? 2.066 22.875 24.312 1 98.81 289 GLY B O 1
ATOM 4949 N N . SER B 1 290 ? 1.305 21.781 26.078 1 98.88 290 SER B N 1
ATOM 4950 C CA . SER B 1 290 ? 2.254 20.688 25.891 1 98.88 290 SER B CA 1
ATOM 4951 C C . SER B 1 290 ? 1.624 19.344 26.234 1 98.88 290 SER B C 1
ATOM 4953 O O . SER B 1 290 ? 0.557 19.297 26.859 1 98.88 290 SER B O 1
ATOM 4955 N N . THR B 1 291 ? 2.182 18.328 25.812 1 98.88 291 THR B N 1
ATOM 4956 C CA . THR B 1 291 ? 1.857 16.953 26.125 1 98.88 291 THR B CA 1
ATOM 4957 C C . THR B 1 291 ? 3.115 16.078 26.109 1 98.88 291 THR B C 1
ATOM 4959 O O . THR B 1 291 ? 4.23 16.609 26.078 1 98.88 291 THR B O 1
ATOM 4962 N N . VAL B 1 292 ? 2.912 14.75 26.25 1 98.56 292 VAL B N 1
ATOM 4963 C CA . VAL B 1 292 ? 4.039 13.828 26.203 1 98.56 292 VAL B CA 1
ATOM 4964 C C . VAL B 1 292 ? 3.766 12.727 25.172 1 98.56 292 VAL B C 1
ATOM 4966 O O . VAL B 1 292 ? 2.637 12.242 25.062 1 98.56 292 VAL B O 1
ATOM 4969 N N . GLN B 1 293 ? 4.801 12.398 24.375 1 98.5 293 GLN B N 1
ATOM 4970 C CA . GLN B 1 293 ? 4.672 11.25 23.484 1 98.5 293 GLN B CA 1
ATOM 4971 C C . GLN B 1 293 ? 4.332 9.984 24.266 1 98.5 293 GLN B C 1
ATOM 4973 O O . GLN B 1 293 ? 5.039 9.625 25.203 1 98.5 293 GLN B O 1
ATOM 4978 N N . PRO B 1 294 ? 3.258 9.352 23.891 1 97.94 294 PRO B N 1
ATOM 4979 C CA . PRO B 1 294 ? 2.871 8.156 24.641 1 97.94 294 PRO B CA 1
ATOM 4980 C C . PRO B 1 294 ? 3.768 6.957 24.344 1 97.94 294 PRO B C 1
ATOM 4982 O O . PRO B 1 294 ? 4.426 6.914 23.297 1 97.94 294 PRO B O 1
ATOM 4985 N N . GLY B 1 295 ? 3.797 6.078 25.312 1 96.12 295 GLY B N 1
ATOM 4986 C CA . GLY B 1 295 ? 4.332 4.75 25.062 1 96.12 295 GLY B CA 1
ATOM 4987 C C . GLY B 1 295 ? 3.275 3.754 24.625 1 96.12 295 GLY B C 1
ATOM 4988 O O . GLY B 1 295 ? 2.285 4.133 23.984 1 96.12 295 GLY B O 1
ATOM 4989 N N . GLY B 1 296 ? 3.537 2.555 24.891 1 95.12 296 GLY B N 1
ATOM 4990 C CA . GLY B 1 296 ? 2.6 1.486 24.578 1 95.12 296 GLY B CA 1
ATO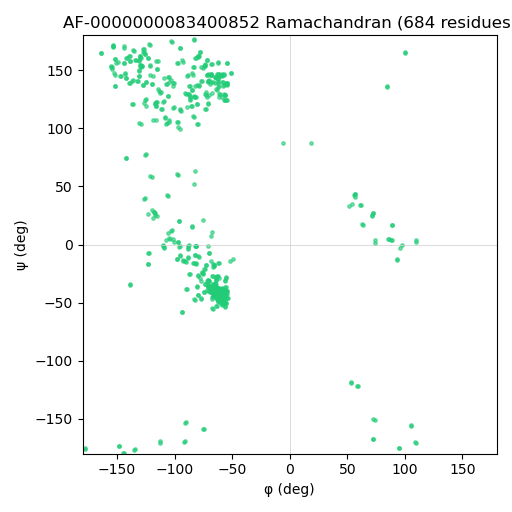M 4991 C C . GLY B 1 296 ? 2.953 0.73 23.312 1 95.12 296 GLY B C 1
ATOM 4992 O O . GLY B 1 296 ? 3.85 1.138 22.578 1 95.12 296 GLY B O 1
ATOM 4993 N N . MET B 1 297 ? 2.309 -0.38 23.203 1 96.88 297 MET B N 1
ATOM 4994 C CA . MET B 1 297 ? 2.553 -1.297 22.094 1 96.88 297 MET B CA 1
ATOM 4995 C C . MET B 1 297 ? 1.243 -1.726 21.438 1 96.88 297 MET B C 1
ATOM 4997 O O . MET B 1 297 ? 0.203 -1.771 22.094 1 96.88 297 MET B O 1
ATOM 5001 N N . VAL B 1 298 ? 1.224 -2.027 20.156 1 97.06 298 VAL B N 1
ATOM 5002 C CA . VAL B 1 298 ? 0.036 -2.236 19.328 1 97.06 298 VAL B CA 1
ATOM 5003 C C . VAL B 1 298 ? -0.789 -3.389 19.891 1 97.06 298 VAL B C 1
ATOM 5005 O O . VAL B 1 298 ? -2 -3.26 20.078 1 97.06 298 VAL B O 1
ATOM 5008 N N . PHE B 1 299 ? -0.145 -4.594 20.172 1 97 299 PHE B N 1
ATOM 5009 C CA . PHE B 1 299 ? -0.821 -5.777 20.703 1 97 299 PHE B CA 1
ATOM 5010 C C . PHE B 1 299 ? -0.31 -6.121 22.094 1 97 299 PHE B C 1
ATOM 5012 O O . PHE B 1 299 ? -0.251 -7.297 22.469 1 97 299 PHE B O 1
ATOM 5019 N N . GLY B 1 300 ? 0.225 -5.145 22.812 1 94.88 300 GLY B N 1
ATOM 5020 C CA . GLY B 1 300 ? 0.771 -5.379 24.125 1 94.88 300 GLY B CA 1
ATOM 5021 C C . GLY B 1 300 ? 2.268 -5.625 24.125 1 94.88 300 GLY B C 1
ATOM 5022 O O . GLY B 1 300 ? 2.93 -5.438 23.109 1 94.88 300 GLY B O 1
ATOM 5023 N N . PRO B 1 301 ? 2.824 -5.945 25.25 1 93.88 301 PRO B N 1
ATOM 5024 C CA . PRO B 1 301 ? 4.277 -6.043 25.391 1 93.88 301 PRO B CA 1
ATOM 5025 C C . PRO B 1 301 ? 4.918 -6.984 24.375 1 93.88 301 PRO B C 1
ATOM 5027 O O . PRO B 1 301 ? 4.383 -8.062 24.109 1 93.88 301 PRO B O 1
ATOM 5030 N N . GLY B 1 302 ? 6.02 -6.555 23.875 1 93.44 302 GLY B N 1
ATOM 5031 C CA . GLY B 1 302 ? 6.77 -7.371 22.938 1 93.44 302 GLY B CA 1
ATOM 5032 C C . GLY B 1 302 ? 6.352 -7.164 21.5 1 93.44 302 GLY B C 1
ATOM 5033 O O . GLY B 1 302 ? 6.863 -7.828 20.594 1 93.44 302 GLY B O 1
ATOM 5034 N N . THR B 1 303 ? 5.469 -6.273 21.234 1 96.25 303 THR B N 1
ATOM 5035 C CA . THR B 1 303 ? 5.023 -5.984 19.875 1 96.25 303 THR B CA 1
ATOM 5036 C C . THR B 1 303 ? 5.461 -4.586 19.453 1 96.25 303 THR B C 1
ATOM 5038 O O . THR B 1 303 ? 6.367 -4.004 20.047 1 96.25 303 THR B O 1
ATOM 5041 N N . ALA B 1 304 ? 4.988 -4.07 18.328 1 96.06 304 ALA B N 1
ATOM 5042 C CA . ALA B 1 304 ? 5.422 -2.787 17.781 1 96.06 304 ALA B CA 1
ATOM 5043 C C . ALA B 1 304 ? 4.957 -1.632 18.672 1 96.06 304 ALA B C 1
ATOM 5045 O O . ALA B 1 304 ? 3.83 -1.643 19.172 1 96.06 304 ALA B O 1
ATOM 5046 N N . PRO B 1 305 ? 5.832 -0.624 18.859 1 95.69 305 PRO B N 1
ATOM 5047 C CA . PRO B 1 305 ? 5.359 0.568 19.578 1 95.69 305 PRO B CA 1
ATOM 5048 C C . PRO B 1 305 ? 4.203 1.263 18.859 1 95.69 305 PRO B C 1
ATOM 5050 O O . PRO B 1 305 ? 4.176 1.313 17.625 1 95.69 305 PRO B O 1
ATOM 5053 N N . ILE B 1 306 ? 3.338 1.826 19.625 1 95.12 306 ILE B N 1
ATOM 5054 C CA . ILE B 1 306 ? 2.211 2.562 19.062 1 95.12 306 ILE B CA 1
ATOM 5055 C C . ILE B 1 306 ? 2.721 3.812 18.359 1 95.12 306 ILE B C 1
ATOM 5057 O O . ILE B 1 306 ? 2.291 4.113 17.234 1 95.12 306 ILE B O 1
ATOM 5061 N N . ALA B 1 307 ? 3.59 4.551 18.984 1 95.06 307 ALA B N 1
ATOM 5062 C CA . ALA B 1 307 ? 4.133 5.781 18.422 1 95.06 307 ALA B CA 1
ATOM 5063 C C . ALA B 1 307 ? 5.465 5.527 17.719 1 95.06 307 ALA B C 1
ATOM 5065 O O . ALA B 1 307 ? 6.512 5.484 18.375 1 95.06 307 ALA B O 1
ATOM 5066 N N . ASN B 1 308 ? 5.488 5.406 16.484 1 95.69 308 ASN B N 1
ATOM 5067 C CA . ASN B 1 308 ? 6.656 5.273 15.617 1 95.69 308 ASN B CA 1
ATOM 5068 C C . ASN B 1 308 ? 6.367 5.762 14.203 1 95.69 308 ASN B C 1
ATOM 5070 O O . ASN B 1 308 ? 5.211 5.801 13.781 1 95.69 308 ASN B O 1
ATOM 5074 N N . GLY B 1 309 ? 7.371 6.227 13.539 1 95.5 309 GLY B N 1
ATOM 5075 C CA . GLY B 1 309 ? 7.207 6.699 12.172 1 95.5 309 GLY B CA 1
ATOM 5076 C C . GLY B 1 309 ? 6.5 8.039 12.086 1 95.5 309 GLY B C 1
ATOM 5077 O O . GLY B 1 309 ? 6.754 8.938 12.898 1 95.5 309 GLY B O 1
ATOM 5078 N N . THR B 1 310 ? 5.785 8.289 10.984 1 96.75 310 THR B N 1
ATOM 5079 C CA . THR B 1 310 ? 5.016 9.5 10.734 1 96.75 310 THR B CA 1
ATOM 5080 C C . THR B 1 310 ? 3.551 9.305 11.117 1 96.75 310 THR B C 1
ATOM 5082 O O . THR B 1 310 ? 2.867 8.445 10.555 1 96.75 310 THR B O 1
ATOM 5085 N N . MET B 1 311 ? 3.129 10.023 12.062 1 98.12 311 MET B N 1
ATOM 5086 C CA . MET B 1 311 ? 1.78 9.805 12.578 1 98.12 311 MET B CA 1
ATOM 5087 C C . MET B 1 311 ? 1.047 11.133 12.758 1 98.12 311 MET B C 1
ATOM 5089 O O . MET B 1 311 ? 1.551 12.18 12.367 1 98.12 311 MET B O 1
ATOM 5093 N N . TYR B 1 312 ? -0.17 11.062 13.297 1 98.88 312 TYR B N 1
ATOM 5094 C CA . TYR B 1 312 ? -1.017 12.25 13.359 1 98.88 312 TYR B CA 1
ATOM 5095 C C . TYR B 1 312 ? -1.361 12.594 14.805 1 98.88 312 TYR B C 1
ATOM 5097 O O . TYR B 1 312 ? -1.657 11.703 15.609 1 98.88 312 TYR B O 1
ATOM 5105 N N . VAL B 1 313 ? -1.314 13.828 15.062 1 98.81 313 VAL B N 1
ATOM 5106 C CA . VAL B 1 313 ? -1.662 14.344 16.375 1 98.81 313 VAL B CA 1
ATOM 5107 C C . VAL B 1 313 ? -2.756 15.398 16.25 1 98.81 313 VAL B C 1
ATOM 5109 O O . VAL B 1 313 ? -2.734 16.219 15.32 1 98.81 313 VAL B O 1
ATOM 5112 N N . ALA B 1 314 ? -3.721 15.406 17.141 1 98.94 314 ALA B N 1
ATOM 5113 C CA . ALA B 1 314 ? -4.781 16.406 17.172 1 98.94 314 ALA B CA 1
ATOM 5114 C C . ALA B 1 314 ? -5.152 16.75 18.609 1 98.94 314 ALA B C 1
ATOM 5116 O O . ALA B 1 314 ? -5.086 15.906 19.5 1 98.94 314 ALA B O 1
ATOM 5117 N N . ILE B 1 315 ? -5.527 17.969 18.844 1 98.94 315 ILE B N 1
ATOM 5118 C CA . ILE B 1 315 ? -6.066 18.391 20.141 1 98.94 315 ILE B CA 1
ATOM 5119 C C . ILE B 1 315 ? -7.566 18.094 20.188 1 98.94 315 ILE B C 1
ATOM 5121 O O . ILE B 1 315 ? -8.297 18.438 19.25 1 98.94 315 ILE B O 1
ATOM 5125 N N . THR B 1 316 ? -8.047 17.484 21.297 1 98.94 316 THR B N 1
ATOM 5126 C CA . THR B 1 316 ? -9.461 17.141 21.422 1 98.94 316 THR B CA 1
ATOM 5127 C C . THR B 1 316 ? -10.023 17.609 22.75 1 98.94 316 THR B C 1
ATOM 5129 O O . THR B 1 316 ? -9.266 17.875 23.688 1 98.94 316 THR B O 1
ATOM 5132 N N . ASP B 1 317 ? -11.32 17.781 22.844 1 98.88 317 ASP B N 1
ATOM 5133 C CA . ASP B 1 317 ? -11.984 18.219 24.062 1 98.88 317 ASP B CA 1
ATOM 5134 C C . ASP B 1 317 ? -12.383 17.016 24.922 1 98.88 317 ASP B C 1
ATOM 5136 O O . ASP B 1 317 ? -12.781 17.188 26.078 1 98.88 317 ASP B O 1
ATOM 5140 N N . ALA B 1 318 ? -12.367 15.852 24.344 1 98.69 318 ALA B N 1
ATOM 5141 C CA . ALA B 1 318 ? -12.688 14.578 25 1 98.69 318 ALA B CA 1
ATOM 5142 C C . ALA B 1 318 ? -11.805 13.453 24.469 1 98.69 318 ALA B C 1
ATOM 5144 O O . ALA B 1 318 ? -11 13.664 23.547 1 98.69 318 ALA B O 1
ATOM 5145 N N . ASP B 1 319 ? -11.836 12.289 25.078 1 98.5 319 ASP B N 1
ATOM 5146 C CA . ASP B 1 319 ? -11.031 11.141 24.656 1 98.5 319 ASP B CA 1
ATOM 5147 C C . ASP B 1 319 ? -11.922 9.953 24.312 1 98.5 319 ASP B C 1
ATOM 5149 O O . ASP B 1 319 ? -11.75 8.859 24.859 1 98.5 319 ASP B O 1
ATOM 5153 N N . PRO B 1 320 ? -12.852 10.156 23.312 1 96.88 320 PRO B N 1
ATOM 5154 C CA . PRO B 1 320 ? -13.719 9.031 22.953 1 96.88 320 PRO B CA 1
ATOM 5155 C C . PRO B 1 320 ? -12.93 7.816 22.469 1 96.88 320 PRO B C 1
ATOM 5157 O O . PRO B 1 320 ? -11.891 7.969 21.828 1 96.88 320 PRO B O 1
ATOM 5160 N N . TYR B 1 321 ? -13.438 6.609 22.781 1 96 321 TYR B N 1
ATOM 5161 C CA . TYR B 1 321 ? -12.859 5.395 22.234 1 96 321 TYR B CA 1
ATOM 5162 C C . TYR B 1 321 ? -13.219 5.242 20.75 1 96 321 TYR B C 1
ATOM 5164 O O . TYR B 1 321 ? -14.398 5.207 20.406 1 96 321 TYR B O 1
ATOM 5172 N N . VAL B 1 322 ? -12.242 5.266 19.906 1 96.31 322 VAL B N 1
ATOM 5173 C CA . VAL B 1 322 ? -12.461 5.078 18.484 1 96.31 322 VAL B CA 1
ATOM 5174 C C . VAL B 1 322 ? -11.508 4.016 17.953 1 96.31 322 VAL B C 1
ATOM 5176 O O . VAL B 1 322 ? -10.461 3.754 18.547 1 96.31 322 VAL B O 1
ATOM 5179 N N . THR B 1 323 ? -11.883 3.348 16.906 1 96.19 323 THR B N 1
ATOM 5180 C CA . THR B 1 323 ? -11.109 2.371 16.141 1 96.19 323 THR B CA 1
ATOM 5181 C C . THR B 1 323 ? -10.992 2.793 14.688 1 96.19 323 THR B C 1
ATOM 5183 O O . THR B 1 323 ? -11.586 3.791 14.266 1 96.19 323 THR B O 1
ATOM 5186 N N . PRO B 1 324 ? -10.188 2.104 13.914 1 97.31 324 PRO B N 1
ATOM 5187 C CA . PRO B 1 324 ? -9.922 2.566 12.547 1 97.31 324 PRO B CA 1
ATOM 5188 C C . PRO B 1 324 ? -11.203 2.748 11.734 1 97.31 324 PRO B C 1
ATOM 5190 O O . PRO B 1 324 ? -11.336 3.734 11.008 1 97.31 324 PRO B O 1
ATOM 5193 N N . PHE B 1 325 ? -12.188 1.915 11.898 1 97.81 325 PHE B N 1
ATOM 5194 C CA . PHE B 1 325 ? -13.359 1.951 11.031 1 97.81 325 PHE B CA 1
ATOM 5195 C C . PHE B 1 325 ? -14.312 3.066 11.445 1 97.81 325 PHE B C 1
ATOM 5197 O O . PHE B 1 325 ? -15.055 3.596 10.617 1 97.81 325 PHE B O 1
ATOM 5204 N N . ASN B 1 326 ? -14.336 3.477 12.672 1 96.5 326 ASN B N 1
ATOM 5205 C CA . ASN B 1 326 ? -15.242 4.527 13.117 1 96.5 326 ASN B CA 1
ATOM 5206 C C . ASN B 1 326 ? -14.484 5.754 13.617 1 96.5 326 ASN B C 1
ATOM 5208 O O . ASN B 1 326 ? -14.969 6.473 14.492 1 96.5 326 ASN B O 1
ATOM 5212 N N . LEU B 1 327 ? -13.289 5.934 13.086 1 96.81 327 LEU B N 1
ATOM 5213 C CA . LEU B 1 327 ? -12.43 7.035 13.5 1 96.81 327 LEU B CA 1
ATOM 5214 C C . LEU B 1 327 ? -13.148 8.375 13.336 1 96.81 327 LEU B C 1
ATOM 5216 O O . LEU B 1 327 ? -12.891 9.312 14.086 1 96.81 327 LEU B O 1
ATOM 5220 N N . SER B 1 328 ? -14.102 8.531 12.406 1 95.62 328 SER B N 1
ATOM 5221 C CA . SER B 1 328 ? -14.781 9.789 12.109 1 95.62 328 SER B CA 1
ATOM 5222 C C . SER B 1 328 ? -15.555 10.289 13.328 1 95.62 328 SER B C 1
ATOM 5224 O O . SER B 1 328 ? -15.922 11.469 13.383 1 95.62 328 SER B O 1
ATOM 5226 N N . MET B 1 329 ? -15.781 9.461 14.305 1 94.69 329 MET B N 1
ATOM 5227 C CA . MET B 1 329 ? -16.484 9.844 15.516 1 94.69 329 MET B CA 1
ATOM 5228 C C . MET B 1 329 ? -15.68 10.852 16.328 1 94.69 329 MET B C 1
ATOM 5230 O O . MET B 1 329 ? -16.234 11.57 17.156 1 94.69 329 MET B O 1
ATOM 5234 N N . ILE B 1 330 ? -14.43 10.914 16.062 1 96.5 330 ILE B N 1
ATOM 5235 C CA . ILE B 1 330 ? -13.57 11.82 16.828 1 96.5 330 ILE B CA 1
ATOM 5236 C C . ILE B 1 330 ? -13.688 13.234 16.266 1 96.5 330 ILE B C 1
ATOM 5238 O O . ILE B 1 330 ? -13.25 14.195 16.906 1 96.5 330 ILE B O 1
ATOM 5242 N N . ASN B 1 331 ? -14.234 13.422 15.039 1 97.19 331 ASN B N 1
ATOM 5243 C CA . ASN B 1 331 ? -14.227 14.703 14.344 1 97.19 331 ASN B CA 1
ATOM 5244 C C . ASN B 1 331 ? -14.906 15.789 15.172 1 97.19 331 ASN B C 1
ATOM 5246 O O . ASN B 1 331 ? -14.422 16.922 15.242 1 97.19 331 ASN B O 1
ATOM 5250 N N . SER B 1 332 ? -16.031 15.445 15.82 1 96.88 332 SER B N 1
ATOM 5251 C CA . SER B 1 332 ? -16.781 16.453 16.578 1 96.88 332 SER B CA 1
ATOM 5252 C C . SER B 1 332 ? -16.031 16.875 17.828 1 96.88 332 SER B C 1
ATOM 5254 O O . SER B 1 332 ? -16.406 17.828 18.484 1 96.88 332 SER B O 1
ATOM 5256 N N . HIS B 1 333 ? -14.953 16.188 18.094 1 98.25 333 HIS B N 1
ATOM 5257 C CA . HIS B 1 333 ? -14.195 16.469 19.312 1 98.25 333 HIS B CA 1
ATOM 5258 C C . HIS B 1 333 ? -12.859 17.125 19 1 98.25 333 HIS B C 1
ATOM 5260 O O . HIS B 1 333 ? -12.078 17.422 19.906 1 98.25 333 HIS B O 1
ATOM 5266 N N . ILE B 1 334 ? -12.508 17.359 17.781 1 98.75 334 ILE B N 1
ATOM 5267 C CA . ILE B 1 334 ? -11.219 17.922 17.406 1 98.75 334 ILE B CA 1
ATOM 5268 C C . ILE B 1 334 ? -11.258 19.438 17.594 1 98.75 334 ILE B C 1
ATOM 5270 O O . ILE B 1 334 ? -12.078 20.125 16.969 1 98.75 334 ILE B O 1
ATOM 5274 N N . VAL B 1 335 ? -10.391 19.906 18.406 1 98.88 335 VAL B N 1
ATOM 5275 C CA . VAL B 1 335 ? -10.219 21.344 18.625 1 98.88 335 VAL B CA 1
ATOM 5276 C C . VAL B 1 335 ? -9.312 21.922 17.531 1 98.88 335 VAL B C 1
ATOM 5278 O O . VAL B 1 335 ? -9.617 22.969 16.969 1 98.88 335 VAL B O 1
ATOM 5281 N N . ALA B 1 336 ? -8.234 21.266 17.281 1 98.94 336 ALA B N 1
ATOM 5282 C CA . ALA B 1 336 ? -7.262 21.672 16.266 1 98.94 336 ALA B CA 1
ATOM 5283 C C . ALA B 1 336 ? -6.453 20.469 15.781 1 98.94 336 ALA B C 1
ATOM 5285 O O . ALA B 1 336 ? -6.176 19.547 16.562 1 98.94 336 ALA B O 1
ATOM 5286 N N . GLY B 1 337 ? -5.984 20.594 14.539 1 98.75 337 GLY B N 1
ATOM 5287 C CA . GLY B 1 337 ? -5.211 19.531 13.938 1 98.75 337 GLY B CA 1
ATOM 5288 C C . GLY B 1 337 ? -5.961 18.797 12.836 1 98.75 337 GLY B C 1
ATOM 5289 O O . GLY B 1 337 ? -7.043 19.219 12.43 1 98.75 337 GLY B O 1
ATOM 5290 N N . PRO B 1 338 ? -5.465 17.719 12.352 1 98.88 338 PRO B N 1
ATOM 5291 C CA . PRO B 1 338 ? -4.25 17.094 12.867 1 98.88 338 PRO B CA 1
ATOM 5292 C C . PRO B 1 338 ? -2.975 17.766 12.375 1 98.88 338 PRO B C 1
ATOM 5294 O O . PRO B 1 338 ? -3.021 18.578 11.438 1 98.88 338 PRO B O 1
ATOM 5297 N N . ALA B 1 339 ? -1.835 17.578 13 1 98.81 339 ALA B N 1
ATOM 5298 C CA . ALA B 1 339 ? -0.466 17.797 12.539 1 98.81 339 ALA B CA 1
ATOM 5299 C C . ALA B 1 339 ? 0.304 16.484 12.461 1 98.81 339 ALA B C 1
ATOM 5301 O O . ALA B 1 339 ? -0.027 15.516 13.156 1 98.81 339 ALA B O 1
ATOM 5302 N N . LEU B 1 340 ? 1.258 16.406 11.57 1 98.62 340 LEU B N 1
ATOM 5303 C CA . LEU B 1 340 ? 2.102 15.219 11.477 1 98.62 340 LEU B CA 1
ATOM 5304 C C . LEU B 1 340 ? 3.234 15.273 12.492 1 98.62 340 LEU B C 1
ATOM 5306 O O . LEU B 1 340 ? 3.936 16.281 12.594 1 98.62 340 LEU B O 1
ATOM 5310 N N . TYR B 1 341 ? 3.375 14.25 13.258 1 98.56 341 TYR B N 1
ATOM 5311 C CA . TYR B 1 341 ? 4.461 14.07 14.219 1 98.56 341 TYR B CA 1
ATOM 5312 C C . TYR B 1 341 ? 5.449 13.016 13.734 1 98.56 341 TYR B C 1
ATOM 5314 O O . TYR B 1 341 ? 5.051 11.984 13.195 1 98.56 341 TYR B O 1
ATOM 5322 N N . GLN B 1 342 ? 6.711 13.281 13.906 1 96.31 342 GLN B N 1
ATOM 5323 C CA . GLN B 1 342 ? 7.762 12.375 13.445 1 96.31 342 GLN B CA 1
ATOM 5324 C C . GLN B 1 342 ? 8.398 11.633 14.617 1 96.31 342 GLN B C 1
ATOM 5326 O O . GLN B 1 342 ? 8.75 12.242 15.633 1 96.31 342 GLN B O 1
ATOM 5331 N N . SER B 1 343 ? 8.453 10.359 14.516 1 94.44 343 SER B N 1
ATOM 5332 C CA . SER B 1 343 ? 9.133 9.492 15.477 1 94.44 343 SER B CA 1
ATOM 5333 C C . SER B 1 343 ? 9.969 8.43 14.773 1 94.44 343 SER B C 1
ATOM 5335 O O . SER B 1 343 ? 9.867 8.266 13.555 1 94.44 343 SER B O 1
ATOM 5337 N N . GLY B 1 344 ? 10.844 7.762 15.492 1 83 344 GLY B N 1
ATOM 5338 C CA . GLY B 1 344 ? 11.609 6.641 14.961 1 83 344 GLY B CA 1
ATOM 5339 C C . GLY B 1 344 ? 12.969 7.043 14.43 1 83 344 GLY B C 1
ATOM 5340 O O . GLY B 1 344 ? 13.25 8.234 14.258 1 83 344 GLY B O 1
#

Solvent-accessible surface area (backbone atoms only — not comparable to full-atom values): 34860 Å² total; per-residue (Å²): 107,100,43,55,58,57,63,46,47,72,74,79,77,65,80,77,58,53,38,62,72,35,53,25,26,43,50,53,50,35,51,52,35,51,47,28,39,49,49,27,50,50,42,51,45,54,63,69,72,47,52,74,66,50,34,45,74,56,60,38,51,72,50,52,54,47,50,46,52,51,51,24,52,28,24,52,50,47,32,49,53,47,31,57,32,46,68,69,60,40,58,69,69,58,44,70,61,85,92,64,88,46,58,52,46,45,38,51,49,48,28,50,54,39,42,50,47,43,16,24,47,58,39,43,48,62,21,39,63,24,44,39,37,36,38,56,50,48,20,35,43,43,43,42,38,36,52,27,27,50,30,26,11,54,47,13,32,52,42,71,69,59,56,33,50,41,51,37,39,61,31,43,34,43,34,64,49,30,73,34,33,49,40,55,59,87,82,40,61,83,77,66,50,41,32,36,8,52,36,42,61,78,66,57,50,72,64,68,79,37,51,85,44,89,46,88,44,47,44,22,56,45,36,66,52,28,76,41,79,57,49,58,46,55,65,66,38,78,42,39,36,35,43,47,68,60,65,43,70,36,29,40,68,56,70,38,60,20,44,60,76,30,63,66,77,43,24,32,39,37,45,26,37,77,43,63,45,74,39,60,50,37,79,69,55,90,56,30,29,29,35,49,41,59,66,63,35,73,83,37,92,92,51,53,60,36,71,39,30,80,30,37,34,29,33,12,38,58,79,78,91,51,44,72,65,49,44,65,72,50,59,59,26,34,41,19,20,50,30,82,42,50,29,72,106,101,44,55,57,57,62,46,47,73,73,80,76,64,80,78,57,54,37,61,71,36,54,26,28,43,51,54,48,35,52,51,35,51,46,27,40,50,49,28,49,51,42,50,47,54,63,68,72,46,53,72,66,49,34,46,75,54,62,38,52,73,49,52,55,48,50,45,53,50,50,24,54,29,23,52,50,46,31,50,51,47,30,56,33,47,67,70,60,41,57,69,71,60,44,71,60,84,91,65,88,46,60,53,46,45,38,51,50,48,28,51,52,39,42,49,46,42,16,23,47,57,38,44,48,63,22,41,63,25,42,39,37,37,41,56,50,48,19,35,43,42,43,41,37,38,50,27,27,50,30,26,11,52,48,13,32,52,42,69,68,58,55,33,50,40,54,36,38,62,31,42,35,43,34,64,50,29,73,34,32,50,40,57,59,86,82,39,60,83,77,65,50,43,32,36,9,52,36,42,60,76,65,59,50,70,63,69,79,34,52,82,43,90,46,90,44,44,47,22,54,44,35,65,52,29,78,41,82,53,49,58,46,54,64,67,39,76,40,40,39,37,44,47,69,62,66,43,69,35,28,42,68,56,69,38,60,20,45,59,74,29,63,67,76,43,25,33,39,38,45,26,37,77,45,63,46,74,36,62,50,36,79,68,56,90,54,29,30,31,35,47,41,58,66,62,36,72,83,36,90,93,50,54,58,36,69,39,30,79,30,37,34,28,33,11,39,58,79,78,90,52,43,72,65,50,44,66,71,50,57,58,27,33,41,21,21,50,29,82,42,51,29,72

pLDDT: mean 96.38, std 5.24, range [60.22, 98.94]

Foldseek 3Di:
DVPDDPDDDPPPPPDAQLAAPDPLQLLLLLLLLQLLQVLLVLLVCLLVVDDQVLCVVLVHHPVNNVVSVVVSVLSVVLNVLSCVRHVNQHFDHFQWDDDDDGSLVSLVVSLQSLQLSLQQCLQCLVVGPRVVNSVVNVVSSVVSLVVSLQSQLSQQAARDQDPARHHDYNQQSCLVSFQGGAAGDPSHDDNDHAHAWAKDFPCFQDSSVQDPDPDPLSHRHRDNGGPNPPKSDDFFDKIKMFTDAWFAFTGYPSPDTHDALADDWFWKWWGFGFDTDIWTWAPDDPRITMTTHHWAADVGPPHRTRDAAKTWMFTFNDDDGDTSNRNCVRRNGTNHDIDIHHID/DVPDDPDDDPPPPPDAQLAAPDPLQLLLLLLLLQLLQVLLVLLVCLLVVDDQVLCVVLVHHPVNNVVSVVVSVLSVVLNVLSCVRHVNQHFDHFAWDDDDDGSLVSLVVSLQSLQLSLQQCLQCLVVGPRVVNSVVNVVSSVVSLVVSLQSQLSQQAARDQDPARHHDYNQQSCLVSFQGGAAGDPSHDDNDHAHAWAKDFPCFQDSSVQDPDPDPLSHRHHDNGRPRPPKSDDFFDKIKMFTDAWFAQTGYPSPDTHDALADDWFWKWWGFGFDTDIWTWAPDDPRITMTTHHWAADVGPPHRTRDAAKTWMFTFNDDDGDTSNRNCVRRNGTNHDIDIHHID

Nearest PDB structures (foldseek):
  8w9k-assembly1_A  TM=8.440E-01  e=2.686E-12  Ramazzottius varieornatus
  8kce-assembly1_A-2  TM=8.483E-01  e=3.361E-12  Ramazzottius varieornatus
  8w9k-assembly2_C  TM=8.338E-01  e=4.449E-12  Ramazzottius varieornatus
  8w9k-assembly1_B  TM=8.366E-01  e=1.616E-11  Ramazzottius varieornatus
  8x1k-assembly1_B  TM=8.141E-01  e=8.244E-12  Ramazzottius varieornatus

Secondary structure (DSSP, 8-state):
-TT--S--TT-S-PPP--S--SHHHHHHHHHHHHHHHHHHHHHHHHHHHS-HHHHHHTT--HHHHHHHHHHHHHHHHHHHHHHHHTTT-SPPP-EE-----SHHHHHHHHHHHHHHHHHHHHHHGGG-S-HHHHHHHHHHHHHHHHHHHHHHHHTTS-S---SSPPP--HHHHHHHHGGGEEE--TTSPPP-SPPPPPEEETT----TT--S-SSTT---S--S----SS-S--TT-EEEEEEPPS--EESGGG-EE------S--EEEEEETTEEEEEE-BS--SSEEEEE----BBTBTTS-BSS-SEEEEEEESS-----GGGGGGGGGGEEEEEEEEE--/-TT--S--TT-S-PPP--S--SHHHHHHHHHHHHHHHHHHHHHHHHHHHS-HHHHHHTT--HHHHHHHHHHHHHHHHHHHHHHHHTTT-SPPP-EE-----SHHHHHHHHHHHHHHHHHHHHHHGGG-S-HHHHHHHHHHHHHHHHHHHHHHHHTTS-S---SSPPP--HHHHHHHHGGGEEE--TTSPPP-SPPPPPEEETT----TT-SS-SSTT------S----SS-S--TT-EEEEEEPPS--EESGGG-EE------S--EEEEEETTEEEEEE-BS--SSEEEEE----BBTBTTS-BSS-SEEEEEEESS-----GGGGGGGGGGEEEEEEEEE--

Sequence (688 aa):
MPYTPSGGLGVNNTPPQYIPLSDFDFQSLNLALNQEWIELDLFNYGLARFSVQDFEAAGLNAEDRYLIQFMAEQEIGHATLISNILQGRGAKQCQYQYSFATVREFVDFCQKLTRFGESGVYGFLEHLDSRAAATLLLDSITTEARQQMIFRQFEGLFPMPVWFETGITQSMAWTLLAPYLVSCPQENPRIEWQNFPALNITNNPDATPLTNSNIPGDDTSPAITRNRSVPLSFPGRTVTLAWDSPGKTVGYNNSYVTNTTAGPPKFVAWIAQLNTTYTPLENIQGNSGSTVQPGGMVFGPGTAPIANGTMYVAITDADPYVTPFNLSMINSHIVAGPALYQSGMPYTPSGGLGVNNTPPQYIPLSDFDFQSLNLALNQEWIELDLFNYGLARFSVQDFEAAGLNAEDRYLIQFMAEQEIGHATLISNILQGRGAKQCQYQYSFATVREFVDFCQKLTRFGESGVYGFLEHLDSRAAATLLLDSITTEARQQMIFRQFEGLFPMPVWFETGITQSMAWTLLAPYLVSCPQENPRIEWQNFPALNITNNPDATPLTNSNIPGDDTSPAITRNRSVPLSFPGRTVTLAWDSPGKTVGYNNSYVTNTTAGPPKFVAWIAQLNTTYTPLENIQGNSGSTVQPGGMVFGPGTAPIANGTMYVAITDADPYVTPFNLSMINSHIVAGPALYQSG